Protein AF-A0ABD1W1P3-F1 (afdb_monomer)

Radius of gyration: 26.0 Å; Cα contacts (8 Å, |Δi|>4): 783; chains: 1; bounding box: 84×64×65 Å

Organism: NCBI:txid205694

Secondary structure (DSSP, 8-state):
------GGGSPPPP-SS-EE-----S---TTSPPEEEEE--EE-TT-SS-EEEETTEEEE--TT-SEEEEEEEEEEE-TTSSSEEEEEEEEE---HHHHHHHHHTS--SPP-SEE-HHHHHHHHHHHHHHHSSSS-----SEEEEETTEEEEE-TTS--EEE-TTT--EEEE--TTTT--SPPP--PPP-SSS--EEEE--TT--GGGPEEEE--S-EEEEEEEEEEES-TTSTT-EEEEEEEEESS-SS--GGGGGGHHHHHHHHT---S-S--TTS-TTTTTT--EEEEEEEETTT--EEEEESS-SS-EEEEEE--GGGTTS--SEEEEEEE-HHHHHHHTS--EEEEEEEE------SS-EEEE--TT-TTSPPSEEEE-SSPPPP-S------------

Structure (mmCIF, N/CA/C/O backbone):
data_AF-A0ABD1W1P3-F1
#
_entry.id   AF-A0ABD1W1P3-F1
#
loop_
_atom_site.group_PDB
_atom_site.id
_atom_site.type_symbol
_atom_site.label_atom_id
_atom_site.label_alt_id
_atom_site.label_comp_id
_atom_site.label_asym_id
_atom_site.label_entity_id
_atom_site.label_seq_id
_atom_site.pdbx_PDB_ins_code
_atom_site.Cartn_x
_atom_site.Cartn_y
_atom_site.Cartn_z
_atom_site.occupancy
_atom_site.B_iso_or_equiv
_atom_site.auth_seq_id
_atom_site.auth_comp_id
_atom_site.auth_asym_id
_atom_site.auth_atom_id
_atom_site.pdbx_PDB_model_num
ATOM 1 N N . MET A 1 1 ? 36.448 2.791 -4.973 1.00 36.69 1 MET A N 1
ATOM 2 C CA . MET A 1 1 ? 35.019 3.086 -5.220 1.00 36.69 1 MET A CA 1
ATOM 3 C C . MET A 1 1 ? 34.462 3.771 -3.985 1.00 36.69 1 MET A C 1
ATOM 5 O O . MET A 1 1 ? 34.349 3.133 -2.949 1.00 36.69 1 MET A O 1
ATOM 9 N N . GLY A 1 2 ? 34.253 5.087 -4.052 1.00 29.27 2 GLY A N 1
ATOM 10 C CA . GLY A 1 2 ? 33.806 5.877 -2.904 1.00 29.27 2 GLY A CA 1
ATOM 11 C C . GLY A 1 2 ? 32.352 5.569 -2.555 1.00 29.27 2 GLY A C 1
ATOM 12 O O . GLY A 1 2 ? 31.487 5.646 -3.426 1.00 29.27 2 GLY A O 1
ATOM 13 N N . ARG A 1 3 ? 32.093 5.228 -1.287 1.00 33.56 3 ARG A N 1
ATOM 14 C CA . ARG A 1 3 ? 30.748 5.190 -0.703 1.00 33.56 3 ARG A CA 1
ATOM 15 C C . ARG A 1 3 ? 30.149 6.598 -0.817 1.00 33.56 3 ARG A C 1
ATOM 17 O O . ARG A 1 3 ? 30.457 7.460 0.000 1.00 33.56 3 ARG A O 1
ATOM 24 N N . ARG A 1 4 ? 29.338 6.864 -1.849 1.00 40.19 4 ARG A N 1
ATOM 25 C CA . ARG A 1 4 ? 28.413 8.011 -1.829 1.00 40.19 4 ARG A CA 1
ATOM 26 C C . ARG A 1 4 ? 27.494 7.828 -0.617 1.00 40.19 4 ARG A C 1
ATOM 28 O O . ARG A 1 4 ? 27.105 6.700 -0.332 1.00 40.19 4 ARG A O 1
ATOM 35 N N . ASN A 1 5 ? 27.194 8.912 0.097 1.00 42.66 5 ASN A N 1
ATOM 36 C CA . ASN A 1 5 ? 26.322 8.942 1.275 1.00 42.66 5 ASN A CA 1
ATOM 37 C C . ASN A 1 5 ? 25.000 8.195 1.019 1.00 42.66 5 ASN A C 1
ATOM 39 O O . ASN A 1 5 ? 24.061 8.775 0.485 1.00 42.66 5 ASN A O 1
ATOM 43 N N . MET A 1 6 ? 24.919 6.920 1.418 1.00 49.31 6 MET A N 1
ATOM 44 C CA . MET A 1 6 ? 23.710 6.097 1.271 1.00 49.31 6 MET A CA 1
ATOM 45 C C . MET A 1 6 ? 22.581 6.533 2.219 1.00 49.31 6 MET A C 1
ATOM 47 O O . MET A 1 6 ? 21.459 6.079 2.042 1.00 49.31 6 MET A O 1
ATOM 51 N N . SER A 1 7 ? 22.847 7.438 3.177 1.00 60.66 7 SER A N 1
ATOM 52 C CA . SER A 1 7 ? 21.865 8.059 4.086 1.00 60.66 7 SER A CA 1
ATOM 53 C C . SER A 1 7 ? 20.776 7.060 4.525 1.00 60.66 7 SER A C 1
ATOM 55 O O . SER A 1 7 ? 21.094 5.994 5.037 1.00 60.66 7 SER A O 1
ATOM 57 N N . ASN A 1 8 ? 19.505 7.372 4.283 1.00 58.53 8 ASN A N 1
ATOM 58 C CA . ASN A 1 8 ? 18.351 6.558 4.659 1.00 58.53 8 A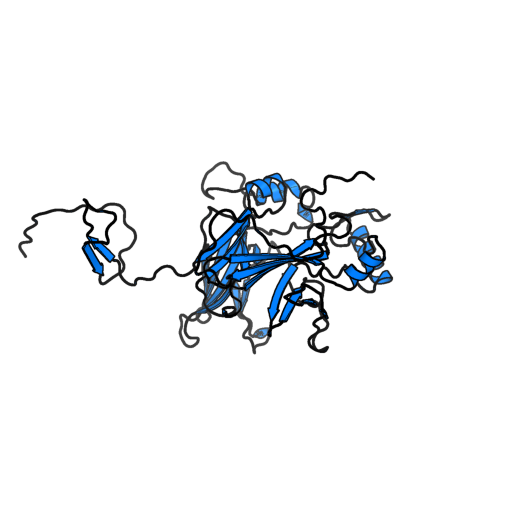SN A CA 1
ATOM 59 C C . ASN A 1 8 ? 18.068 5.339 3.753 1.00 58.53 8 ASN A C 1
ATOM 61 O O . ASN A 1 8 ? 17.051 4.683 3.947 1.00 58.53 8 ASN A O 1
ATOM 65 N N . PHE A 1 9 ? 18.901 5.077 2.744 1.00 62.62 9 PHE A N 1
ATOM 66 C CA . PHE A 1 9 ? 18.822 3.905 1.857 1.00 62.62 9 PHE A CA 1
ATOM 67 C C . PHE A 1 9 ? 19.949 2.900 2.118 1.00 62.62 9 PHE A C 1
ATOM 69 O O . PHE A 1 9 ? 20.123 1.943 1.362 1.00 62.62 9 PHE A O 1
ATOM 76 N N . ALA A 1 10 ? 20.764 3.146 3.147 1.00 66.88 10 ALA A N 1
ATOM 77 C CA . ALA A 1 10 ? 21.727 2.166 3.609 1.00 66.88 10 ALA A CA 1
ATOM 78 C C . ALA A 1 10 ? 20.979 0.935 4.151 1.00 66.88 10 ALA A C 1
ATOM 80 O O . ALA A 1 10 ? 19.959 1.108 4.826 1.00 66.88 10 ALA A O 1
ATOM 81 N N . PRO A 1 11 ? 21.474 -0.283 3.881 1.00 77.25 11 PRO A N 1
ATOM 82 C CA . PRO A 1 11 ? 20.855 -1.484 4.403 1.00 77.25 11 PRO A CA 1
ATOM 83 C C . PRO A 1 11 ? 20.873 -1.499 5.924 1.00 77.25 11 PRO A C 1
ATOM 85 O O . PRO A 1 11 ? 21.835 -1.064 6.564 1.00 77.25 11 PRO A O 1
ATOM 88 N N . VAL A 1 12 ? 19.807 -2.051 6.487 1.00 81.38 12 VAL A N 1
ATOM 89 C CA . VAL A 1 12 ? 19.728 -2.427 7.895 1.00 81.38 12 VAL A CA 1
ATOM 90 C C . VAL A 1 12 ? 20.022 -3.919 8.006 1.00 81.38 12 VAL A C 1
ATOM 92 O O . VAL A 1 12 ? 19.445 -4.729 7.281 1.00 81.38 12 VAL A O 1
ATOM 95 N N . GLU A 1 13 ? 20.917 -4.279 8.922 1.00 85.69 13 GLU A N 1
ATOM 96 C CA . GLU A 1 13 ? 21.264 -5.673 9.203 1.00 85.69 13 GLU A CA 1
ATOM 97 C C . GLU A 1 13 ? 20.172 -6.374 10.030 1.00 85.69 13 GLU A C 1
ATOM 99 O O . GLU A 1 13 ? 19.392 -5.741 10.755 1.00 85.69 13 GLU A O 1
ATOM 104 N N . GLU A 1 14 ? 20.121 -7.703 9.941 1.00 89.31 14 GLU A N 1
ATOM 105 C CA . GLU A 1 14 ? 19.302 -8.512 10.848 1.00 89.31 14 GLU A CA 1
ATOM 106 C C . GLU A 1 14 ? 19.868 -8.423 12.271 1.00 89.31 14 GLU A C 1
ATOM 108 O O . GLU A 1 14 ? 21.071 -8.570 12.482 1.00 89.31 14 GLU A O 1
ATOM 113 N N . ILE A 1 15 ? 18.998 -8.231 13.264 1.00 81.56 15 ILE A N 1
ATOM 114 C CA . ILE A 1 15 ? 19.400 -8.156 14.678 1.00 81.56 15 ILE A CA 1
ATOM 115 C C . ILE A 1 15 ? 19.707 -9.533 15.295 1.00 81.56 15 ILE A C 1
ATOM 117 O O . ILE A 1 15 ? 20.146 -9.617 16.439 1.00 81.56 15 ILE A O 1
ATOM 121 N N . GLY A 1 16 ? 19.493 -10.618 14.542 1.00 85.69 16 GLY A N 1
ATOM 122 C CA . GLY A 1 16 ? 19.728 -11.998 14.969 1.00 85.69 16 GLY A CA 1
ATOM 123 C C . GLY A 1 16 ? 18.613 -12.547 15.861 1.00 85.69 16 GLY A C 1
ATOM 124 O O . GLY A 1 16 ? 17.840 -13.399 15.418 1.00 85.69 16 GLY A O 1
ATOM 125 N N . GLU A 1 17 ? 18.524 -12.056 17.098 1.00 86.00 17 GLU A N 1
ATOM 126 C CA . GLU A 1 17 ? 17.504 -12.444 18.081 1.00 86.00 17 GLU A CA 1
ATOM 127 C C . GLU A 1 17 ? 16.583 -11.273 18.429 1.00 86.00 17 GLU A C 1
ATOM 129 O O . GLU A 1 17 ? 16.980 -10.109 18.390 1.00 86.00 17 GLU A O 1
ATOM 134 N N . ALA A 1 18 ? 15.332 -11.583 18.774 1.00 87.69 18 ALA A N 1
ATOM 135 C CA . ALA A 1 18 ? 14.346 -10.568 19.116 1.00 87.69 18 ALA A CA 1
ATOM 136 C C . ALA A 1 18 ? 14.746 -9.815 20.398 1.00 87.69 18 ALA A C 1
ATOM 138 O O . ALA A 1 18 ? 15.142 -10.420 21.394 1.00 87.69 18 ALA A O 1
ATOM 139 N N . ILE A 1 19 ? 14.613 -8.489 20.382 1.00 87.88 19 ILE A N 1
ATOM 140 C CA . ILE A 1 19 ? 15.079 -7.604 21.454 1.00 87.88 19 ILE A CA 1
ATOM 141 C C . ILE A 1 19 ? 13.886 -7.116 22.271 1.00 87.88 19 ILE A C 1
ATOM 143 O O . ILE A 1 19 ? 12.906 -6.614 21.719 1.00 87.88 19 ILE A O 1
ATOM 147 N N . PHE A 1 20 ? 13.988 -7.207 23.596 1.00 88.06 20 PHE A N 1
ATOM 148 C CA . PHE A 1 20 ? 13.024 -6.596 24.507 1.00 88.06 20 PHE A CA 1
ATOM 149 C C . PHE A 1 20 ? 13.262 -5.082 24.606 1.00 88.06 20 PHE A C 1
ATOM 151 O O . PHE A 1 20 ? 14.366 -4.640 24.932 1.00 88.06 20 PHE A O 1
ATOM 158 N N . LEU A 1 21 ? 12.232 -4.279 24.339 1.00 81.50 21 LEU A N 1
ATOM 159 C CA . LEU A 1 21 ? 12.316 -2.823 24.386 1.00 81.50 21 LEU A CA 1
ATOM 160 C C . LEU A 1 21 ? 11.980 -2.317 25.791 1.00 81.50 21 LEU A C 1
ATOM 162 O O . LEU A 1 21 ? 10.846 -2.415 26.249 1.00 81.50 21 LEU A O 1
ATOM 166 N N . THR A 1 22 ? 12.975 -1.746 26.469 1.00 79.56 22 THR A N 1
ATOM 167 C CA . THR A 1 22 ? 12.823 -1.177 27.820 1.00 79.56 22 THR A CA 1
ATOM 168 C C . THR A 1 22 ? 12.607 0.333 27.820 1.00 79.56 22 THR A C 1
ATOM 170 O O . THR A 1 22 ? 12.041 0.871 28.769 1.00 79.56 22 THR A O 1
ATOM 173 N N . ASN A 1 23 ? 13.056 1.028 26.773 1.00 75.62 23 ASN A N 1
ATOM 174 C CA . ASN A 1 23 ? 13.012 2.483 26.702 1.00 75.62 23 ASN A CA 1
ATOM 175 C C . ASN A 1 23 ? 11.751 2.953 25.964 1.00 75.62 23 ASN A C 1
ATOM 177 O O . ASN A 1 23 ? 11.768 3.147 24.749 1.00 75.62 23 ASN A O 1
ATOM 181 N N . ILE A 1 24 ? 10.650 3.082 26.703 1.00 76.56 24 ILE A N 1
ATOM 182 C CA . ILE A 1 24 ? 9.369 3.583 26.198 1.00 76.56 24 ILE A CA 1
ATOM 183 C C . ILE A 1 24 ? 9.116 4.945 26.840 1.00 76.56 24 ILE A C 1
ATOM 185 O O . ILE A 1 24 ? 8.914 5.043 28.049 1.00 76.56 24 ILE A O 1
ATOM 189 N N . GLU A 1 25 ? 9.115 6.000 26.030 1.00 74.56 25 GLU A N 1
ATOM 190 C CA . GLU A 1 25 ? 8.710 7.331 26.474 1.00 74.56 25 GLU A CA 1
ATOM 191 C C . GLU A 1 25 ? 7.178 7.450 26.436 1.00 74.56 25 GLU A C 1
ATOM 193 O O . GLU A 1 25 ? 6.540 7.195 25.413 1.00 74.56 25 GLU A O 1
ATOM 198 N N . GLY A 1 26 ? 6.571 7.841 27.559 1.00 78.25 26 GLY A N 1
ATOM 199 C CA . GLY A 1 26 ? 5.115 7.915 27.707 1.00 78.25 26 GLY A CA 1
ATOM 200 C C . GLY A 1 26 ? 4.480 6.603 28.183 1.00 78.25 26 GLY A C 1
ATOM 201 O O . GLY A 1 26 ? 5.127 5.773 28.815 1.00 78.25 26 GLY A O 1
ATOM 202 N N . ARG A 1 27 ? 3.174 6.435 27.934 1.00 77.38 27 ARG A N 1
ATOM 203 C CA . ARG A 1 27 ? 2.395 5.267 28.379 1.00 77.38 27 ARG A CA 1
ATOM 204 C C . ARG A 1 27 ? 1.532 4.735 27.239 1.00 77.38 27 ARG A C 1
ATOM 206 O O . ARG A 1 27 ? 0.712 5.472 26.695 1.00 77.38 27 ARG A O 1
ATOM 213 N N . ILE A 1 28 ? 1.688 3.452 26.914 1.00 78.25 28 ILE A N 1
ATOM 214 C CA . ILE A 1 28 ? 0.783 2.746 25.997 1.00 78.25 28 ILE A CA 1
ATOM 215 C C . ILE A 1 28 ? -0.583 2.608 26.699 1.00 78.25 28 ILE A C 1
ATOM 217 O O . ILE A 1 28 ? -0.607 2.149 27.845 1.00 78.25 28 ILE A O 1
ATOM 221 N N . PRO A 1 29 ? -1.703 3.011 26.066 1.00 78.00 29 PRO A N 1
ATOM 222 C CA . PRO A 1 29 ? -3.027 2.941 26.680 1.00 78.00 29 PRO A CA 1
ATOM 223 C C . PRO A 1 29 ? -3.386 1.533 27.167 1.00 78.00 29 PRO A C 1
ATOM 225 O O . PRO A 1 29 ? -3.093 0.544 26.497 1.00 78.00 29 PRO A O 1
ATOM 228 N N . ASP A 1 30 ? -4.055 1.437 28.317 1.00 78.12 30 ASP A N 1
ATOM 229 C CA . ASP A 1 30 ? -4.443 0.144 28.904 1.00 78.12 30 ASP A CA 1
ATOM 230 C C . ASP A 1 30 ? -5.443 -0.622 28.015 1.00 78.12 30 ASP A C 1
ATOM 232 O O . ASP A 1 30 ? -5.515 -1.851 28.073 1.00 78.12 30 ASP A O 1
ATOM 236 N N . ASP A 1 31 ? -6.200 0.096 27.181 1.00 75.75 31 ASP A N 1
ATOM 237 C CA . ASP A 1 31 ? -7.163 -0.431 26.209 1.00 75.75 31 ASP A CA 1
ATOM 238 C C . ASP A 1 31 ? -6.555 -0.696 24.819 1.00 75.75 31 ASP A C 1
ATOM 240 O O . ASP A 1 31 ? -7.271 -1.111 23.905 1.00 75.75 31 ASP A O 1
ATOM 244 N N . PHE A 1 32 ? -5.247 -0.478 24.635 1.00 72.69 32 PHE A N 1
ATOM 245 C CA . PHE A 1 32 ? -4.574 -0.846 23.393 1.00 72.69 32 PHE A CA 1
ATOM 246 C C . PHE A 1 32 ? -4.640 -2.376 23.204 1.00 72.69 32 PHE A C 1
ATOM 248 O O . PHE A 1 32 ? -4.524 -3.115 24.186 1.00 72.69 32 PHE A O 1
ATOM 255 N N . PRO A 1 33 ? -4.877 -2.885 21.981 1.00 71.19 33 PRO A N 1
ATOM 256 C CA . PRO A 1 33 ? -4.952 -4.322 21.745 1.00 71.19 33 PRO A CA 1
ATOM 257 C C . PRO A 1 33 ? -3.566 -4.974 21.796 1.00 71.19 33 PRO A C 1
ATOM 259 O O . PRO A 1 33 ? -2.598 -4.446 21.249 1.00 71.19 33 PRO A O 1
ATOM 262 N N . GLU A 1 34 ? -3.486 -6.152 22.412 1.00 82.38 34 GLU A N 1
ATOM 263 C CA . GLU A 1 34 ? -2.329 -7.038 22.270 1.00 82.38 34 GLU A CA 1
ATOM 264 C C . GLU A 1 34 ? -2.271 -7.584 20.840 1.00 82.38 34 GLU A C 1
ATOM 266 O O . GLU A 1 34 ? -3.302 -7.846 20.215 1.00 82.38 34 GLU A O 1
ATOM 271 N N . GLY A 1 35 ? -1.067 -7.741 20.302 1.00 80.88 35 GLY A N 1
ATOM 272 C CA . GLY A 1 35 ? -0.890 -8.198 18.932 1.00 80.88 35 GLY A CA 1
ATOM 273 C C . GLY A 1 35 ? 0.482 -7.876 18.366 1.00 80.88 35 GLY A C 1
ATOM 274 O O . GLY A 1 35 ? 1.397 -7.465 19.077 1.00 80.88 35 GLY A O 1
ATOM 275 N N . VAL A 1 36 ? 0.618 -8.074 17.058 1.00 79.00 36 VAL A N 1
ATOM 276 C CA . VAL A 1 36 ? 1.865 -7.841 16.329 1.00 79.00 36 VAL A CA 1
ATOM 277 C C . VAL A 1 36 ? 1.633 -6.755 15.294 1.00 79.00 36 VAL A C 1
ATOM 279 O O . VAL A 1 36 ? 0.786 -6.898 14.415 1.00 79.00 36 VAL A O 1
ATOM 282 N N . TYR A 1 37 ? 2.396 -5.671 15.384 1.00 75.25 37 TYR A N 1
ATOM 283 C CA . TYR A 1 37 ? 2.526 -4.719 14.293 1.00 75.25 37 TYR A CA 1
ATOM 284 C C . TYR A 1 37 ? 3.706 -5.142 13.432 1.00 75.25 37 TYR A C 1
ATOM 286 O O . TYR A 1 37 ? 4.846 -5.113 13.889 1.00 75.25 37 TYR A O 1
ATOM 294 N N . ILE A 1 38 ? 3.441 -5.532 12.191 1.00 76.06 38 ILE A N 1
ATOM 295 C CA . ILE A 1 38 ? 4.472 -5.895 11.227 1.00 76.06 38 ILE A CA 1
ATOM 296 C C . ILE A 1 38 ? 4.388 -4.975 10.018 1.00 76.06 38 ILE A C 1
ATOM 298 O O . ILE A 1 38 ? 3.305 -4.687 9.514 1.00 76.06 38 ILE A O 1
ATOM 302 N N . ARG A 1 39 ? 5.545 -4.516 9.549 1.00 79.69 39 ARG A N 1
ATOM 303 C CA . ARG A 1 39 ? 5.676 -3.794 8.285 1.00 79.69 39 ARG A CA 1
ATOM 304 C C . ARG A 1 39 ? 6.721 -4.463 7.414 1.00 79.69 39 ARG A C 1
ATOM 306 O O . ARG A 1 39 ? 7.677 -5.045 7.925 1.00 79.69 39 ARG A O 1
ATOM 313 N N . ASN A 1 40 ? 6.550 -4.308 6.113 1.00 81.06 40 ASN A N 1
ATOM 314 C CA . ASN A 1 40 ? 7.539 -4.666 5.113 1.00 81.06 40 ASN A CA 1
ATOM 315 C C . ASN A 1 40 ? 8.151 -3.392 4.514 1.00 81.06 40 ASN A C 1
ATOM 317 O O . ASN A 1 40 ? 7.591 -2.300 4.653 1.00 81.06 40 ASN A O 1
ATOM 321 N N . GLY A 1 41 ? 9.307 -3.515 3.880 1.00 81.94 41 GLY A N 1
ATOM 322 C CA . GLY A 1 41 ? 9.936 -2.416 3.168 1.00 81.94 41 GLY A CA 1
ATOM 323 C C . GLY A 1 41 ? 11.171 -2.851 2.396 1.00 81.94 41 GLY A C 1
ATOM 324 O O . GLY A 1 41 ? 11.786 -3.869 2.701 1.00 81.94 41 GLY A O 1
ATOM 325 N N . SER A 1 42 ? 11.529 -2.039 1.404 1.00 85.62 42 SER A N 1
ATOM 326 C CA . SER A 1 42 ? 12.752 -2.179 0.610 1.00 85.62 42 SER A CA 1
ATOM 327 C C . SER A 1 42 ? 13.994 -2.010 1.491 1.00 85.62 42 SER A C 1
ATOM 329 O O . SER A 1 42 ? 14.149 -0.988 2.164 1.00 85.62 42 SER A O 1
ATOM 331 N N . ASN A 1 43 ? 14.878 -3.005 1.474 1.00 86.38 43 ASN A N 1
ATOM 332 C CA . ASN A 1 43 ? 16.152 -3.031 2.179 1.00 86.38 43 ASN A CA 1
ATOM 333 C C . ASN A 1 43 ? 17.218 -3.682 1.272 1.00 86.38 43 ASN A C 1
ATOM 335 O O . ASN A 1 43 ? 17.269 -4.903 1.165 1.00 86.38 43 ASN A O 1
ATOM 339 N N . PRO A 1 44 ? 18.038 -2.893 0.563 1.00 86.06 44 PRO A N 1
ATOM 340 C CA . PRO A 1 44 ? 18.942 -3.408 -0.463 1.00 86.06 44 PRO A CA 1
ATOM 341 C C . PRO A 1 44 ? 20.198 -4.056 0.142 1.00 86.06 44 PRO A C 1
ATOM 343 O O . PRO A 1 44 ? 21.083 -3.351 0.631 1.00 86.06 44 PRO A O 1
ATOM 346 N N . LEU A 1 45 ? 20.323 -5.381 0.042 1.00 86.31 45 LEU A N 1
ATOM 347 C CA . LEU A 1 45 ? 21.363 -6.208 0.675 1.00 86.31 45 LEU A CA 1
ATOM 348 C C . LEU A 1 45 ? 22.799 -5.711 0.422 1.00 86.31 45 LEU A C 1
ATOM 350 O O . LEU A 1 45 ? 23.657 -5.800 1.299 1.00 86.31 45 LEU A O 1
ATOM 354 N N . PHE A 1 46 ? 23.076 -5.169 -0.767 1.00 85.19 46 PHE A N 1
ATOM 355 C CA . PHE A 1 46 ? 24.407 -4.686 -1.162 1.00 85.19 46 PHE A CA 1
ATOM 356 C C . PHE A 1 46 ? 24.511 -3.161 -1.288 1.00 85.19 46 PHE A C 1
ATOM 358 O O . PHE A 1 46 ? 25.432 -2.652 -1.933 1.00 85.19 46 PHE A O 1
ATOM 365 N N . GLY A 1 47 ? 23.606 -2.431 -0.635 1.00 73.56 47 GLY A N 1
ATOM 366 C CA . GLY A 1 47 ? 23.483 -0.983 -0.774 1.00 73.56 47 GLY A CA 1
ATOM 367 C C . GLY A 1 47 ? 22.509 -0.607 -1.884 1.00 73.56 47 GLY A C 1
ATOM 368 O O . GLY A 1 47 ? 22.454 -1.266 -2.915 1.00 73.56 47 GLY A O 1
ATOM 369 N N . GLY A 1 48 ? 21.718 0.441 -1.654 1.00 68.19 48 GLY A N 1
ATOM 370 C CA . GLY A 1 48 ? 20.723 0.901 -2.620 1.00 68.19 48 GLY A CA 1
ATOM 371 C C . GLY A 1 48 ? 21.302 1.777 -3.725 1.00 68.19 48 GLY A C 1
ATOM 372 O O . GLY A 1 48 ? 22.407 2.314 -3.606 1.00 68.19 48 GLY A O 1
ATOM 373 N N . LEU A 1 49 ? 20.487 1.993 -4.762 1.00 63.84 49 LEU A N 1
ATOM 374 C CA . LEU A 1 49 ? 20.775 2.901 -5.880 1.00 63.84 49 LEU A CA 1
ATOM 375 C C . LEU A 1 49 ? 22.028 2.485 -6.668 1.00 63.84 49 LEU A C 1
ATOM 377 O O . LEU A 1 49 ? 22.795 3.335 -7.143 1.00 63.84 49 LEU A O 1
ATOM 381 N N . LEU A 1 50 ? 22.262 1.173 -6.794 1.00 80.50 50 LEU A N 1
ATOM 382 C CA . LEU A 1 50 ? 23.352 0.655 -7.612 1.00 80.50 50 LEU A CA 1
ATOM 383 C C . LEU A 1 50 ? 23.145 1.047 -9.072 1.00 80.50 50 LEU A C 1
ATOM 385 O O . LEU A 1 50 ? 22.029 1.222 -9.543 1.00 80.50 50 LEU A O 1
ATOM 389 N N . SER A 1 51 ? 24.238 1.182 -9.816 1.00 86.62 51 SER A N 1
ATOM 390 C CA . SER A 1 51 ? 24.167 1.500 -11.239 1.00 86.62 51 SER A CA 1
ATOM 391 C C . SER A 1 51 ? 25.102 0.630 -12.044 1.00 86.62 51 SER A C 1
ATOM 393 O O . SER A 1 51 ? 26.260 0.463 -11.657 1.00 86.62 51 SER A O 1
ATOM 395 N N . ALA A 1 52 ? 24.627 0.160 -13.190 1.00 88.75 52 ALA A N 1
ATOM 396 C CA . ALA A 1 52 ? 25.436 -0.544 -14.167 1.00 88.75 52 ALA A CA 1
ATOM 397 C C . ALA A 1 52 ? 25.697 0.363 -15.372 1.00 88.75 52 ALA A C 1
ATOM 399 O O . ALA A 1 52 ? 24.823 1.106 -15.811 1.00 88.75 52 ALA A O 1
ATOM 400 N N . VAL A 1 53 ? 26.915 0.310 -15.905 1.00 91.00 53 VAL A N 1
ATOM 401 C CA . VAL A 1 53 ? 27.286 0.998 -17.147 1.00 91.00 53 VAL A CA 1
ATOM 402 C C . VAL A 1 53 ? 27.616 -0.061 -18.186 1.00 91.00 53 VAL A C 1
ATOM 404 O O . VAL A 1 53 ? 28.331 -1.020 -17.900 1.00 91.00 53 VAL A O 1
ATOM 407 N N . SER A 1 54 ? 27.081 0.117 -19.386 1.00 90.88 54 SER A N 1
ATOM 408 C CA . SER A 1 54 ? 27.270 -0.757 -20.537 1.00 90.88 54 SER A CA 1
ATOM 409 C C . SER A 1 54 ? 27.604 0.068 -21.783 1.00 90.88 54 SER A C 1
ATOM 411 O O . SER A 1 54 ? 27.566 1.298 -21.755 1.00 90.88 54 SER A O 1
ATOM 413 N N . LEU A 1 55 ? 27.874 -0.611 -22.901 1.00 90.19 55 LEU A N 1
ATOM 414 C CA . LEU A 1 55 ? 28.018 0.029 -24.215 1.00 90.19 55 LEU A CA 1
ATOM 415 C C . LEU A 1 55 ? 26.746 0.770 -24.664 1.00 90.19 55 LEU A C 1
ATOM 417 O O . LEU A 1 55 ? 26.825 1.660 -25.503 1.00 90.19 55 LEU A O 1
ATOM 421 N N . PHE A 1 56 ? 25.587 0.410 -24.107 1.00 90.75 56 PHE A N 1
ATOM 422 C CA . PHE A 1 56 ? 24.280 0.959 -24.465 1.00 90.75 56 PHE A CA 1
ATOM 423 C C . PHE A 1 56 ? 23.810 2.080 -23.530 1.00 90.75 56 PHE A C 1
ATOM 425 O O . PHE A 1 56 ? 22.668 2.523 -23.638 1.00 90.75 56 PHE A O 1
ATOM 432 N N . GLY A 1 57 ? 24.671 2.513 -22.604 1.00 92.00 57 GLY A N 1
ATOM 433 C CA . GLY A 1 57 ? 24.362 3.527 -21.601 1.00 92.00 57 GLY A CA 1
ATOM 434 C C . GLY A 1 57 ? 24.361 2.978 -20.175 1.00 92.00 57 GLY A C 1
ATOM 435 O O . GLY A 1 57 ? 24.968 1.941 -19.878 1.00 92.00 57 GLY A O 1
ATOM 436 N N . ARG A 1 58 ? 23.691 3.697 -19.277 1.00 89.94 58 ARG A N 1
ATOM 437 C CA . ARG A 1 58 ? 23.660 3.460 -17.833 1.00 89.94 58 ARG A CA 1
ATOM 438 C C . ARG A 1 58 ? 22.269 3.029 -17.377 1.00 89.94 58 ARG A C 1
ATOM 440 O O . ARG A 1 58 ? 21.277 3.647 -17.744 1.00 89.94 58 ARG A O 1
ATOM 447 N N . THR A 1 59 ? 22.212 2.041 -16.491 1.00 90.19 59 THR A N 1
ATOM 448 C CA . THR A 1 59 ? 21.025 1.739 -15.681 1.00 90.19 59 THR A CA 1
ATOM 449 C C . THR A 1 59 ? 21.290 2.013 -14.210 1.00 90.19 59 THR A C 1
ATOM 451 O O . THR A 1 59 ? 22.443 2.026 -13.772 1.00 90.19 59 THR A O 1
ATOM 454 N N . SER A 1 60 ? 20.239 2.301 -13.449 1.00 86.56 60 SER A N 1
ATOM 455 C CA . SER A 1 60 ? 20.300 2.524 -12.003 1.00 86.56 60 SER A CA 1
ATOM 456 C C . SER A 1 60 ? 19.117 1.851 -11.310 1.00 86.56 60 SER A C 1
ATOM 458 O O . SER A 1 60 ? 18.040 1.753 -11.891 1.00 86.56 60 SER A O 1
ATOM 460 N N . GLU A 1 61 ? 19.329 1.379 -10.086 1.00 81.56 61 GLU A N 1
ATOM 461 C CA . GLU A 1 61 ? 18.251 0.928 -9.213 1.00 81.56 61 GLU A CA 1
ATOM 462 C C . GLU A 1 61 ? 17.474 2.131 -8.689 1.00 81.56 61 GLU A C 1
ATOM 464 O O . GLU A 1 61 ? 18.055 3.170 -8.350 1.00 81.56 61 GLU A O 1
ATOM 469 N N . ILE A 1 62 ? 16.168 1.957 -8.545 1.00 76.19 62 ILE A N 1
ATOM 470 C CA . ILE A 1 62 ? 15.318 2.875 -7.796 1.00 76.19 62 ILE A CA 1
ATOM 471 C C . ILE A 1 62 ? 15.131 2.403 -6.357 1.00 76.19 62 ILE A C 1
ATOM 473 O O . ILE A 1 62 ? 15.370 1.255 -5.993 1.00 76.19 62 ILE A O 1
ATOM 477 N N . TRP A 1 63 ? 14.665 3.315 -5.508 1.00 69.94 63 TRP A N 1
ATOM 478 C CA . TRP A 1 63 ? 14.515 3.096 -4.069 1.00 69.94 63 TRP A CA 1
ATOM 479 C C . TRP A 1 63 ? 13.576 1.936 -3.679 1.00 69.94 63 TRP A C 1
ATOM 481 O O . TRP A 1 63 ? 13.637 1.458 -2.544 1.00 69.94 63 TRP A O 1
ATOM 491 N N . VAL A 1 64 ? 12.735 1.460 -4.602 1.00 75.44 64 VAL A N 1
ATOM 492 C CA . VAL A 1 64 ? 11.821 0.325 -4.392 1.00 75.44 64 VAL A CA 1
ATOM 493 C C . VAL A 1 64 ? 12.406 -1.034 -4.792 1.00 75.44 64 VAL A C 1
ATOM 495 O O . VAL A 1 64 ? 11.734 -2.033 -4.588 1.00 75.44 64 VAL A O 1
ATOM 498 N N . GLU A 1 65 ? 13.626 -1.112 -5.336 1.00 79.19 65 GLU A N 1
ATOM 499 C CA . GLU A 1 65 ? 14.217 -2.369 -5.853 1.00 79.19 65 GLU A CA 1
ATOM 500 C C . GLU A 1 65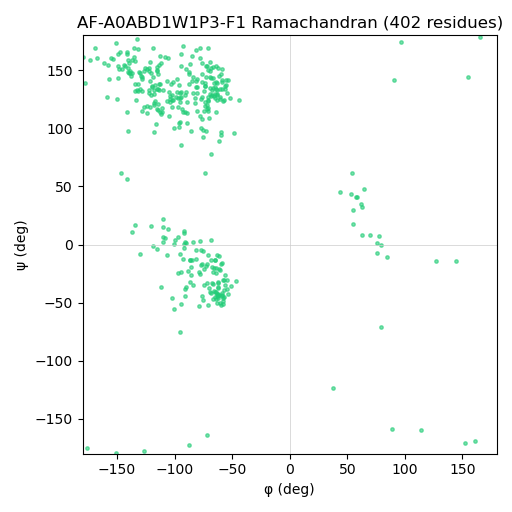 ? 15.065 -3.160 -4.833 1.00 79.19 65 GLU A C 1
ATOM 502 O O . GLU A 1 65 ? 15.779 -4.102 -5.196 1.00 79.19 65 GLU A O 1
ATOM 507 N N . GLY A 1 66 ? 15.008 -2.791 -3.552 1.00 84.06 66 GLY A N 1
ATOM 508 C CA . GLY A 1 66 ? 15.662 -3.534 -2.474 1.00 84.06 66 GLY A CA 1
ATOM 509 C C . GLY A 1 66 ? 14.884 -4.787 -2.074 1.00 84.06 66 GLY A C 1
ATOM 510 O O . GLY A 1 66 ? 13.688 -4.912 -2.331 1.00 84.06 66 GLY A O 1
ATOM 511 N N . GLU A 1 67 ? 15.551 -5.721 -1.411 1.00 90.25 67 GLU A N 1
ATOM 512 C CA . GLU A 1 67 ? 14.923 -6.934 -0.893 1.00 90.25 67 GLU A CA 1
ATOM 513 C C . GLU A 1 67 ? 13.959 -6.607 0.255 1.00 90.25 67 GLU A C 1
ATOM 515 O O . GLU A 1 67 ? 14.105 -5.602 0.950 1.00 90.25 67 GLU A O 1
ATOM 520 N N . GLY A 1 68 ? 12.934 -7.432 0.452 1.00 89.31 68 GLY A N 1
ATOM 521 C CA . GLY A 1 68 ? 11.969 -7.235 1.527 1.00 89.31 68 GLY A CA 1
ATOM 522 C C . GLY A 1 68 ? 12.594 -7.449 2.894 1.00 89.31 68 GLY A C 1
ATOM 523 O O . GLY A 1 68 ? 13.197 -8.492 3.145 1.00 89.31 68 GLY A O 1
ATOM 524 N N . MET A 1 69 ? 12.409 -6.486 3.793 1.00 89.75 69 MET A N 1
ATOM 525 C CA . MET A 1 69 ? 12.760 -6.600 5.204 1.00 89.75 69 MET A CA 1
ATOM 526 C C . MET A 1 69 ? 11.520 -6.393 6.057 1.00 89.75 69 MET A C 1
ATOM 528 O O . MET A 1 69 ? 10.908 -5.322 6.082 1.00 89.75 69 MET A O 1
ATOM 532 N N . LEU A 1 70 ? 11.185 -7.428 6.813 1.00 84.94 70 LEU A N 1
ATOM 533 C CA . LEU A 1 70 ? 10.133 -7.376 7.802 1.00 84.94 70 LEU A CA 1
ATOM 534 C C . LEU A 1 70 ? 10.661 -6.733 9.077 1.00 84.94 70 LEU A C 1
ATOM 536 O O . LEU A 1 70 ? 11.740 -7.072 9.558 1.00 84.94 70 LEU A O 1
ATOM 540 N N . HIS A 1 71 ? 9.862 -5.840 9.644 1.00 83.06 71 HIS A N 1
ATOM 541 C CA . HIS A 1 71 ? 10.059 -5.274 10.970 1.00 83.06 71 HIS A CA 1
ATOM 542 C C . HIS A 1 71 ? 8.796 -5.536 11.783 1.00 83.06 71 HIS A C 1
ATOM 544 O O . HIS A 1 71 ? 7.726 -5.058 11.404 1.00 83.06 71 HIS A O 1
ATOM 550 N N . ALA A 1 72 ? 8.918 -6.277 12.883 1.00 78.88 72 ALA A N 1
ATOM 551 C CA . ALA A 1 72 ? 7.799 -6.645 13.739 1.00 78.88 72 ALA A CA 1
ATOM 552 C C . ALA A 1 72 ? 7.981 -6.113 15.163 1.00 78.88 72 ALA A C 1
ATOM 554 O O . ALA A 1 72 ? 9.055 -6.231 15.751 1.00 78.88 72 ALA A O 1
ATOM 555 N N . LEU A 1 73 ? 6.904 -5.554 15.707 1.00 80.50 73 LEU A N 1
ATOM 556 C CA . LEU A 1 73 ? 6.733 -5.161 17.098 1.00 80.50 73 LEU A CA 1
ATOM 557 C C . LEU A 1 73 ? 5.639 -6.036 17.709 1.00 80.50 73 LEU A C 1
ATOM 559 O O . LEU A 1 73 ? 4.484 -5.961 17.294 1.00 80.50 73 LEU A O 1
ATOM 563 N N . TYR A 1 74 ? 6.000 -6.853 18.690 1.00 84.12 74 TYR A N 1
ATOM 564 C CA . TYR A 1 74 ? 5.082 -7.700 19.444 1.00 84.12 74 TYR A CA 1
ATOM 565 C C . TYR A 1 74 ? 4.701 -6.965 20.722 1.00 84.12 74 TYR A C 1
ATOM 567 O O . TYR A 1 74 ? 5.582 -6.599 21.498 1.00 84.12 74 TYR A O 1
ATOM 575 N N . LEU A 1 75 ? 3.406 -6.743 20.928 1.00 84.56 75 LEU A N 1
ATOM 576 C CA . LEU A 1 75 ? 2.858 -6.075 22.099 1.00 84.56 75 LEU A CA 1
ATOM 577 C C . LEU A 1 75 ? 2.003 -7.066 22.880 1.00 84.56 75 LEU A C 1
ATOM 579 O O . LEU A 1 75 ? 0.975 -7.528 22.384 1.00 84.56 75 LEU A O 1
ATOM 583 N N . SER A 1 76 ? 2.408 -7.363 24.109 1.00 87.94 76 SER A N 1
ATOM 584 C CA . SER A 1 76 ? 1.622 -8.174 25.038 1.00 87.94 76 SER A CA 1
ATOM 585 C C . SER A 1 76 ? 1.620 -7.547 26.425 1.00 87.94 76 SER A C 1
ATOM 587 O O . SER A 1 76 ? 2.479 -6.730 26.752 1.00 87.94 76 SER A O 1
ATOM 589 N N . LYS A 1 77 ? 0.676 -7.926 27.278 1.00 86.00 77 LYS A N 1
ATOM 590 C CA . LYS A 1 77 ? 0.651 -7.495 28.676 1.00 86.00 77 LYS A CA 1
ATOM 591 C C . LYS A 1 77 ? 1.481 -8.441 29.538 1.00 86.00 77 LYS A C 1
ATOM 593 O O . LYS A 1 77 ? 1.574 -9.639 29.270 1.00 86.00 77 LYS A O 1
ATOM 598 N N . SER A 1 78 ? 2.112 -7.903 30.576 1.00 81.75 78 SER A N 1
ATOM 599 C CA . SER A 1 78 ? 2.784 -8.711 31.590 1.00 81.75 78 SER A CA 1
ATOM 600 C C . SER A 1 78 ? 1.761 -9.482 32.431 1.00 81.75 78 SER A C 1
ATOM 602 O O . SER A 1 78 ? 0.597 -9.086 32.541 1.00 81.75 78 SER A O 1
ATOM 604 N N . SER A 1 79 ? 2.198 -10.581 33.051 1.00 68.56 79 SER A N 1
ATOM 605 C CA . SER A 1 79 ? 1.400 -11.372 33.995 1.00 68.56 79 SER A CA 1
ATOM 606 C C . SER A 1 79 ? 1.005 -10.507 35.203 1.00 68.56 79 SER A C 1
ATOM 608 O O . SER A 1 79 ? 1.751 -10.399 36.170 1.00 68.56 79 SER A O 1
ATOM 610 N N . GLY A 1 80 ? -0.134 -9.816 35.103 1.00 64.25 80 GLY A N 1
ATOM 611 C CA . GLY A 1 80 ? -0.564 -8.762 36.033 1.00 64.25 80 GLY A CA 1
ATOM 612 C C . GLY A 1 80 ? -1.330 -7.606 35.371 1.00 64.25 80 GLY A C 1
ATOM 613 O O . GLY A 1 80 ? -1.977 -6.832 36.068 1.00 64.25 80 GLY A O 1
ATOM 614 N N . GLY A 1 81 ? -1.299 -7.498 34.037 1.00 65.12 81 GLY A N 1
ATOM 615 C CA . GLY A 1 81 ? -2.177 -6.633 33.236 1.00 65.12 81 GLY A CA 1
ATOM 616 C C . GLY A 1 81 ? -1.853 -5.134 33.240 1.00 65.12 81 GLY A C 1
ATOM 617 O O . GLY A 1 81 ? -2.471 -4.395 32.476 1.00 65.12 81 GLY A O 1
ATOM 618 N N . SER A 1 82 ? -0.905 -4.683 34.065 1.00 68.56 82 SER A N 1
ATOM 619 C CA . SER A 1 82 ? -0.582 -3.262 34.250 1.00 68.56 82 SER A CA 1
ATOM 620 C C . SER A 1 82 ? 0.565 -2.745 33.377 1.00 68.56 82 SER A C 1
ATOM 622 O O . SER A 1 82 ? 0.612 -1.546 33.114 1.00 68.56 82 SER A O 1
ATOM 624 N N . ASN A 1 83 ? 1.468 -3.617 32.908 1.00 80.31 83 ASN A N 1
ATOM 625 C CA . ASN A 1 83 ? 2.641 -3.226 32.119 1.00 80.31 83 ASN A CA 1
ATOM 626 C C . ASN A 1 83 ? 2.663 -3.918 30.752 1.00 80.31 83 ASN A C 1
ATOM 628 O O . ASN A 1 83 ? 2.215 -5.055 30.605 1.00 80.31 83 ASN A O 1
ATOM 632 N N . TRP A 1 84 ? 3.232 -3.231 29.763 1.00 83.56 84 TRP A N 1
ATOM 633 C CA . TRP A 1 84 ? 3.402 -3.728 28.401 1.00 83.56 84 TRP A CA 1
ATOM 634 C C . TRP A 1 84 ? 4.780 -4.367 28.210 1.00 83.56 84 TRP A C 1
ATOM 636 O O . TRP A 1 84 ? 5.803 -3.768 28.532 1.00 83.56 84 TRP A O 1
ATOM 646 N N . ASN A 1 85 ? 4.792 -5.565 27.637 1.00 88.38 85 ASN A N 1
ATOM 647 C CA . ASN A 1 85 ? 5.958 -6.223 27.073 1.00 88.38 85 ASN A CA 1
ATOM 648 C C . ASN A 1 85 ? 6.001 -5.891 25.580 1.00 88.38 85 ASN A C 1
ATOM 650 O O . ASN A 1 85 ? 5.087 -6.257 24.837 1.00 88.38 85 ASN A O 1
ATOM 654 N N . VAL A 1 86 ? 7.053 -5.195 25.148 1.00 85.31 86 VAL A N 1
ATOM 655 C CA . VAL A 1 86 ? 7.250 -4.833 23.742 1.00 85.31 86 VAL A CA 1
ATOM 656 C C . VAL A 1 86 ? 8.530 -5.486 23.241 1.00 85.31 86 VAL A C 1
ATOM 658 O O . VAL A 1 86 ? 9.610 -5.238 23.774 1.00 85.31 86 VAL A O 1
ATOM 661 N N . ILE A 1 87 ? 8.416 -6.330 22.221 1.00 87.62 87 ILE A N 1
ATOM 662 C CA . ILE A 1 87 ? 9.550 -7.033 21.610 1.00 87.62 87 ILE A CA 1
ATOM 663 C C . ILE A 1 87 ? 9.678 -6.577 20.161 1.00 87.62 87 ILE A C 1
ATOM 665 O O . ILE A 1 87 ? 8.678 -6.462 19.459 1.00 87.62 87 ILE A O 1
ATOM 669 N N . TYR A 1 88 ? 10.901 -6.336 19.702 1.00 86.25 88 TYR A N 1
ATOM 670 C CA . TYR A 1 88 ? 11.201 -5.985 18.319 1.00 86.25 88 TYR A CA 1
ATOM 671 C C . TYR A 1 88 ? 12.014 -7.085 17.635 1.00 86.25 88 TYR A C 1
ATOM 673 O O . TYR A 1 88 ? 12.955 -7.621 18.218 1.00 86.25 88 TYR A O 1
ATOM 681 N N . ASN A 1 89 ? 11.672 -7.399 16.386 1.00 87.19 89 ASN A N 1
ATOM 682 C CA . ASN A 1 89 ? 12.454 -8.284 15.529 1.00 87.19 89 ASN A CA 1
ATOM 683 C C . ASN A 1 89 ? 12.489 -7.762 14.087 1.00 87.19 89 ASN A C 1
ATOM 685 O O . ASN A 1 89 ? 11.546 -7.104 13.640 1.00 87.19 89 ASN A O 1
ATOM 689 N N . ASN A 1 90 ? 13.555 -8.067 13.347 1.00 88.38 90 ASN A N 1
ATOM 690 C CA . ASN A 1 90 ? 13.632 -7.802 11.916 1.00 88.38 90 ASN A CA 1
ATOM 691 C C . ASN A 1 90 ? 14.252 -8.975 11.148 1.00 88.38 90 ASN A C 1
ATOM 693 O O . ASN A 1 90 ? 15.094 -9.707 11.667 1.00 88.38 90 ASN A O 1
ATOM 697 N N . LYS A 1 91 ? 13.805 -9.177 9.907 1.00 92.56 91 LYS A N 1
ATOM 698 C CA . LYS A 1 91 ? 14.284 -10.283 9.074 1.00 92.56 91 LYS A CA 1
ATOM 699 C C . LYS A 1 91 ? 14.098 -10.015 7.593 1.00 92.56 91 LYS A C 1
ATOM 701 O O . LYS A 1 91 ? 13.062 -9.476 7.205 1.00 92.56 91 LYS A O 1
ATOM 706 N N . TYR A 1 92 ? 15.056 -10.437 6.773 1.00 94.31 92 TYR A N 1
ATOM 707 C CA . TYR A 1 92 ? 14.855 -10.446 5.329 1.00 94.31 92 TYR A CA 1
ATOM 708 C C . TYR A 1 92 ? 13.830 -11.505 4.930 1.00 94.31 92 TYR A C 1
ATOM 710 O O . TYR A 1 92 ? 13.791 -12.609 5.479 1.00 94.31 92 TYR A O 1
ATOM 718 N N . VAL A 1 93 ? 13.035 -11.186 3.916 1.00 93.56 93 VAL A N 1
ATOM 719 C CA . VAL A 1 93 ? 12.176 -12.156 3.251 1.00 93.56 93 VAL A CA 1
ATOM 720 C C . VAL A 1 93 ? 13.061 -13.054 2.391 1.00 93.56 93 VAL A C 1
ATOM 722 O O . VAL A 1 93 ? 13.752 -12.597 1.484 1.00 93.56 93 VAL A O 1
ATOM 725 N N . GLY A 1 94 ? 13.046 -14.350 2.690 1.00 94.81 94 GLY A N 1
ATOM 726 C CA . GLY A 1 94 ? 13.847 -15.381 2.041 1.00 94.81 94 GLY A CA 1
ATOM 727 C C . GLY A 1 94 ? 13.358 -15.727 0.638 1.00 94.81 94 GLY A C 1
ATOM 728 O O . GLY A 1 94 ? 12.956 -16.862 0.408 1.00 94.81 94 GLY A O 1
ATOM 729 N N . THR A 1 95 ? 13.360 -14.765 -0.287 1.00 93.50 95 THR A N 1
ATOM 730 C CA . THR A 1 95 ? 13.076 -15.031 -1.703 1.00 93.50 95 THR A CA 1
ATOM 731 C C . THR A 1 95 ? 14.245 -15.759 -2.364 1.00 93.50 95 THR A C 1
ATOM 733 O O . THR A 1 95 ? 15.399 -15.609 -1.956 1.00 93.50 95 THR A O 1
ATOM 736 N N . ASP A 1 96 ? 13.971 -16.523 -3.423 1.00 92.81 96 ASP A N 1
ATOM 737 C CA . ASP A 1 96 ? 15.001 -17.302 -4.129 1.00 92.81 96 ASP A CA 1
ATOM 738 C C . ASP A 1 96 ? 16.154 -16.415 -4.632 1.00 92.81 96 ASP A C 1
ATOM 740 O O . ASP A 1 96 ? 17.328 -16.773 -4.528 1.00 92.81 96 ASP A O 1
ATOM 744 N N . THR A 1 97 ? 15.832 -15.212 -5.122 1.00 93.12 97 THR A N 1
ATOM 745 C CA . THR A 1 97 ? 16.833 -14.249 -5.600 1.00 93.12 97 THR A CA 1
ATOM 746 C C . THR A 1 97 ? 17.656 -13.653 -4.462 1.00 93.12 97 THR A C 1
ATOM 748 O O . THR A 1 97 ? 18.862 -13.487 -4.631 1.00 93.12 97 THR A O 1
ATOM 751 N N . PHE A 1 98 ? 17.045 -13.385 -3.300 1.00 94.31 98 PHE A N 1
ATOM 752 C CA . PHE A 1 98 ? 17.770 -12.932 -2.110 1.00 94.31 98 PHE A CA 1
ATOM 753 C C . PHE A 1 98 ? 18.739 -14.007 -1.607 1.00 94.31 98 PHE A C 1
ATOM 755 O O . PHE A 1 98 ? 19.905 -13.712 -1.351 1.00 94.31 98 PHE A O 1
ATOM 762 N N . LEU A 1 99 ? 18.285 -15.260 -1.497 1.00 94.31 99 LEU A N 1
ATOM 763 C CA . LEU A 1 99 ? 19.122 -16.369 -1.032 1.00 94.31 99 LEU A CA 1
ATOM 764 C C . LEU A 1 99 ? 20.322 -16.594 -1.963 1.00 94.31 99 LEU A C 1
ATOM 766 O O . LEU A 1 99 ? 21.450 -16.722 -1.483 1.00 94.31 99 LEU A O 1
ATOM 770 N N . LEU A 1 100 ? 20.096 -16.547 -3.280 1.00 94.19 100 LEU A N 1
ATOM 771 C CA . LEU A 1 100 ? 21.144 -16.631 -4.301 1.00 94.19 100 LEU A CA 1
ATOM 772 C C . LEU A 1 100 ? 22.202 -15.530 -4.139 1.00 94.19 100 LEU A C 1
ATOM 774 O O . LEU A 1 100 ? 23.407 -15.783 -4.195 1.00 94.19 100 LEU A O 1
ATOM 778 N N . GLU A 1 101 ? 21.759 -14.287 -3.985 1.00 93.25 101 GLU A N 1
ATOM 779 C CA . GLU A 1 101 ? 22.636 -13.128 -3.862 1.00 93.25 101 GLU A CA 1
ATOM 780 C C . GLU A 1 101 ? 23.404 -13.131 -2.533 1.00 93.25 101 GLU A C 1
ATOM 782 O O . GLU A 1 101 ? 24.621 -12.909 -2.525 1.00 93.25 101 GLU A O 1
ATOM 787 N N . LYS A 1 102 ? 22.740 -13.505 -1.432 1.00 92.56 102 LYS A N 1
ATOM 788 C CA . LYS A 1 102 ? 23.348 -13.700 -0.108 1.00 92.56 102 LYS A CA 1
ATOM 789 C C . LYS A 1 102 ? 24.444 -14.765 -0.13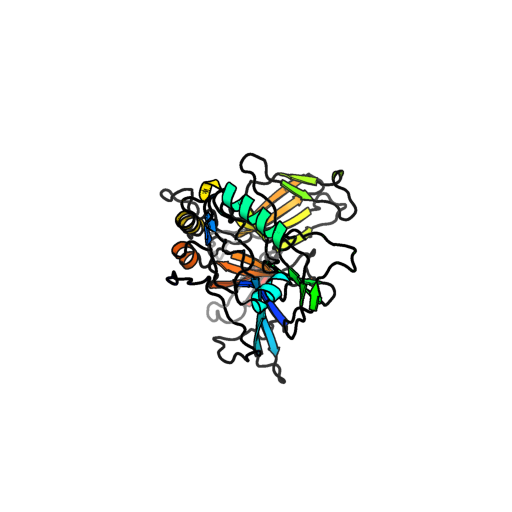3 1.00 92.56 102 LYS A C 1
ATOM 791 O O . LYS A 1 102 ? 25.526 -14.530 0.405 1.00 92.56 102 LYS A O 1
ATOM 796 N N . GLU A 1 103 ? 24.207 -15.899 -0.792 1.00 94.88 103 GLU A N 1
ATOM 797 C CA . GLU A 1 103 ? 25.207 -16.962 -0.963 1.00 94.88 103 GLU A CA 1
ATOM 798 C C . GLU A 1 103 ? 26.421 -16.472 -1.768 1.00 94.88 103 GLU A C 1
ATOM 800 O O . GLU A 1 103 ? 27.572 -16.688 -1.381 1.00 94.88 103 GLU A O 1
ATOM 805 N N . ARG A 1 104 ? 26.173 -15.751 -2.867 1.00 92.25 104 ARG A N 1
ATOM 806 C CA . ARG A 1 104 ? 27.223 -15.230 -3.756 1.00 92.25 104 ARG A CA 1
ATOM 807 C C . ARG A 1 104 ? 28.016 -14.069 -3.163 1.00 92.25 104 ARG A C 1
ATOM 809 O O . ARG A 1 104 ? 29.098 -13.773 -3.675 1.00 92.25 104 ARG A O 1
ATOM 816 N N . LYS A 1 105 ? 27.488 -13.405 -2.129 1.00 92.88 105 LYS A N 1
ATOM 817 C CA . LYS A 1 105 ? 28.074 -12.215 -1.484 1.00 92.88 105 LYS A CA 1
ATOM 818 C C . LYS A 1 105 ? 28.354 -11.071 -2.469 1.00 92.88 105 LYS A C 1
ATOM 820 O O . LYS A 1 105 ? 29.306 -10.311 -2.290 1.00 92.88 105 LYS A O 1
ATOM 825 N N . LYS A 1 106 ? 27.558 -10.976 -3.539 1.00 90.00 106 LYS A N 1
ATOM 826 C CA . LYS A 1 106 ? 27.618 -9.900 -4.536 1.00 90.00 106 LYS A CA 1
ATOM 827 C C . LYS A 1 106 ? 26.286 -9.766 -5.285 1.00 90.00 106 LYS A C 1
ATOM 829 O O . LYS A 1 106 ? 25.609 -10.785 -5.448 1.00 90.00 106 LYS A O 1
ATOM 834 N N . PRO A 1 107 ? 25.970 -8.573 -5.827 1.00 88.88 107 PRO A N 1
ATOM 835 C CA . PRO A 1 107 ? 24.839 -8.401 -6.734 1.00 88.88 107 PRO A CA 1
ATOM 836 C C . PRO A 1 107 ? 24.946 -9.341 -7.940 1.00 88.88 107 PRO A C 1
ATOM 838 O O . PRO A 1 107 ? 26.024 -9.509 -8.525 1.00 88.88 107 PRO A O 1
ATOM 841 N N . ALA A 1 108 ? 23.831 -9.958 -8.309 1.00 90.69 108 ALA A N 1
ATOM 842 C CA . ALA A 1 108 ? 23.708 -10.872 -9.436 1.00 90.69 108 ALA A CA 1
ATOM 843 C C . ALA A 1 108 ? 22.838 -10.280 -10.553 1.00 90.69 108 ALA A C 1
ATOM 845 O O . ALA A 1 108 ? 23.156 -10.479 -11.732 1.00 90.69 108 ALA A O 1
ATOM 846 N N . PHE A 1 109 ? 21.788 -9.540 -10.191 1.00 92.12 109 PHE A N 1
ATOM 847 C CA . PHE A 1 109 ? 20.870 -8.901 -11.132 1.00 92.12 109 PHE A CA 1
ATOM 848 C C . PHE A 1 109 ? 21.353 -7.511 -11.552 1.00 92.12 109 PHE A C 1
ATOM 850 O O . PHE A 1 109 ? 21.837 -6.725 -10.740 1.00 92.12 109 PHE A O 1
ATOM 857 N N . LEU A 1 110 ? 21.226 -7.205 -12.845 1.00 92.00 110 LEU A N 1
ATOM 858 C CA . LEU A 1 110 ? 21.448 -5.855 -13.360 1.00 92.00 110 LEU A CA 1
ATOM 859 C C . LEU A 1 110 ? 20.199 -4.992 -13.128 1.00 92.00 110 LEU A C 1
ATOM 861 O O . LEU A 1 110 ? 19.097 -5.503 -13.341 1.00 92.00 110 LEU A O 1
ATOM 865 N N . PRO A 1 111 ? 20.338 -3.696 -12.791 1.00 89.69 111 PRO A N 1
ATOM 866 C CA . PRO A 1 111 ? 19.190 -2.801 -12.694 1.00 89.69 111 PRO A CA 1
ATOM 867 C C . PRO A 1 111 ? 18.517 -2.671 -14.061 1.00 89.69 111 PRO A C 1
ATOM 869 O O . PRO A 1 111 ? 19.197 -2.396 -15.059 1.00 89.69 111 PRO A O 1
ATOM 872 N N . ALA A 1 112 ? 17.203 -2.887 -14.106 1.00 86.38 112 ALA A N 1
ATOM 873 C CA . ALA A 1 112 ? 16.424 -2.934 -15.345 1.00 86.38 112 ALA A CA 1
ATOM 874 C C . ALA A 1 112 ? 15.111 -2.131 -15.268 1.00 86.38 112 ALA A C 1
ATOM 876 O O . ALA A 1 112 ? 14.231 -2.313 -16.107 1.00 86.38 112 ALA A O 1
ATOM 877 N N . VAL A 1 113 ? 14.979 -1.239 -14.282 1.00 82.06 113 VAL A N 1
ATOM 878 C CA . VAL A 1 113 ? 13.806 -0.364 -14.130 1.00 82.06 113 VAL A CA 1
ATOM 879 C C . VAL A 1 113 ? 14.090 1.054 -14.620 1.00 82.06 113 VAL A C 1
ATOM 881 O O . VAL A 1 113 ? 13.289 1.610 -15.369 1.00 82.06 113 VAL A O 1
ATOM 884 N N . GLU A 1 114 ? 15.234 1.637 -14.251 1.00 83.81 114 GLU A N 1
ATOM 885 C CA . GLU A 1 114 ? 15.614 2.996 -14.646 1.00 83.81 114 GLU A CA 1
ATOM 886 C C . GLU A 1 114 ? 16.946 3.028 -15.408 1.00 83.81 114 GLU A C 1
ATOM 888 O O . GLU A 1 114 ? 17.910 2.345 -15.055 1.00 83.81 114 GLU A O 1
ATOM 893 N N . GLY A 1 115 ? 17.026 3.867 -16.443 1.00 87.25 115 GLY A N 1
ATOM 894 C CA . GLY A 1 115 ? 18.252 4.106 -17.196 1.00 87.25 115 GLY A CA 1
ATOM 895 C C . GLY A 1 115 ? 18.015 4.513 -18.641 1.00 87.25 115 GLY A C 1
ATOM 896 O O . GLY A 1 115 ? 16.882 4.740 -19.063 1.00 87.25 115 GLY A O 1
ATOM 897 N N . ASP A 1 116 ? 19.103 4.547 -19.407 1.00 86.25 116 ASP A N 1
ATOM 898 C CA . ASP A 1 116 ? 19.048 4.728 -20.854 1.00 86.25 116 ASP A CA 1
ATOM 899 C C . ASP A 1 116 ? 18.247 3.577 -21.495 1.00 86.25 116 ASP A C 1
ATOM 901 O O . ASP A 1 116 ? 18.503 2.413 -21.165 1.00 86.25 116 ASP A O 1
ATOM 905 N N . PRO A 1 117 ? 17.311 3.841 -22.429 1.00 86.81 117 PRO A N 1
ATOM 906 C CA . PRO A 1 117 ? 16.376 2.824 -22.923 1.00 86.81 117 PRO A CA 1
ATOM 907 C C . PRO A 1 117 ? 17.037 1.538 -23.440 1.00 86.81 117 PRO A C 1
ATOM 909 O O . PRO A 1 117 ? 16.586 0.434 -23.130 1.00 86.81 117 PRO A O 1
ATOM 912 N N . LEU A 1 118 ? 18.139 1.660 -24.191 1.00 89.12 118 LEU A N 1
ATOM 913 C CA . LEU A 1 118 ? 18.874 0.501 -24.712 1.00 89.12 118 LEU A CA 1
ATOM 914 C C . LEU A 1 118 ? 19.642 -0.247 -23.614 1.00 89.12 118 LEU A C 1
ATOM 916 O O . LEU A 1 118 ? 19.754 -1.473 -23.677 1.00 89.12 118 LEU A O 1
ATOM 920 N N . ALA A 1 119 ? 20.141 0.458 -22.596 1.00 90.81 119 ALA A N 1
ATOM 921 C CA . ALA A 1 119 ? 20.784 -0.158 -21.440 1.00 90.81 119 ALA A CA 1
ATOM 922 C C . ALA A 1 119 ? 19.764 -0.925 -20.585 1.00 90.81 119 ALA A C 1
ATOM 924 O O . ALA A 1 119 ? 20.036 -2.057 -20.194 1.00 90.81 119 ALA A O 1
ATOM 925 N N . VAL A 1 120 ? 18.572 -0.357 -20.369 1.00 89.88 120 VAL A N 1
ATOM 926 C CA . VAL A 1 120 ? 17.458 -1.009 -19.660 1.00 89.88 120 VAL A CA 1
ATOM 927 C C . VAL A 1 120 ? 17.028 -2.287 -20.377 1.00 89.88 120 VAL A C 1
ATOM 929 O O . VAL A 1 120 ? 16.993 -3.353 -19.760 1.00 89.88 120 VAL A O 1
ATOM 932 N N . LEU A 1 121 ? 16.784 -2.214 -21.690 1.00 89.62 121 LEU A N 1
ATOM 933 C CA . LEU A 1 121 ? 16.434 -3.385 -22.498 1.00 89.62 121 LEU A CA 1
ATOM 934 C C . LEU A 1 121 ? 17.529 -4.462 -22.447 1.00 89.62 121 LEU A C 1
ATOM 936 O O . LEU A 1 121 ? 17.234 -5.647 -22.302 1.00 89.62 121 LEU A O 1
ATOM 940 N N . SER A 1 122 ? 18.798 -4.056 -22.521 1.00 92.44 122 SER A N 1
ATOM 941 C CA . SER A 1 122 ? 19.933 -4.981 -22.453 1.00 92.44 122 SER A CA 1
ATOM 942 C C . SER A 1 122 ? 20.035 -5.666 -21.089 1.00 92.44 122 SER A C 1
ATOM 944 O O . SER A 1 122 ? 20.202 -6.884 -21.035 1.00 92.44 122 SER A O 1
ATOM 946 N N . SER A 1 123 ? 19.893 -4.919 -19.989 1.00 93.12 123 SER A N 1
ATOM 947 C CA . SER A 1 123 ? 19.863 -5.473 -18.629 1.00 93.12 123 SER A CA 1
ATOM 948 C C . SER A 1 123 ? 18.723 -6.474 -18.459 1.00 93.12 123 SER A C 1
ATOM 950 O O . SER A 1 123 ? 18.949 -7.566 -17.940 1.00 93.12 123 SER A O 1
ATOM 952 N N . PHE A 1 124 ? 17.533 -6.148 -18.972 1.00 91.56 124 PHE A N 1
ATOM 953 C CA . PHE A 1 124 ? 16.373 -7.036 -18.952 1.00 91.56 124 PHE A CA 1
ATOM 954 C C . PHE A 1 124 ? 16.667 -8.368 -19.659 1.00 91.56 124 PHE A C 1
ATOM 956 O O . PHE A 1 124 ? 16.479 -9.437 -19.078 1.00 91.56 124 PHE A O 1
ATOM 963 N N . VAL A 1 125 ? 17.187 -8.322 -20.892 1.00 92.38 125 VAL A N 1
ATOM 964 C CA . VAL A 1 125 ? 17.534 -9.527 -21.668 1.00 92.38 125 VAL A CA 1
ATOM 965 C C . VAL A 1 125 ? 18.637 -10.336 -20.984 1.00 92.38 125 VAL A C 1
ATOM 967 O O . VAL A 1 125 ? 18.548 -11.559 -20.909 1.00 92.38 125 VAL A O 1
ATOM 970 N N . LEU A 1 126 ? 19.669 -9.681 -20.449 1.00 94.44 126 LEU A N 1
ATOM 971 C CA . LEU A 1 126 ? 20.765 -10.366 -19.763 1.00 94.44 126 LEU A CA 1
ATOM 972 C C . LEU A 1 126 ? 20.310 -11.049 -18.470 1.00 94.44 126 LEU A C 1
ATOM 974 O O . LEU A 1 126 ? 20.744 -12.171 -18.206 1.00 94.44 126 LEU A O 1
ATOM 978 N N . ASN A 1 127 ? 19.438 -10.414 -17.685 1.00 94.75 127 ASN A N 1
ATOM 979 C CA . ASN A 1 127 ? 18.843 -11.035 -16.503 1.00 94.75 127 ASN A CA 1
ATOM 980 C C . ASN A 1 127 ? 18.003 -12.257 -16.905 1.00 94.75 127 ASN A C 1
ATOM 982 O O . ASN A 1 127 ? 18.210 -13.341 -16.357 1.00 94.75 127 ASN A O 1
ATOM 986 N N . MET A 1 128 ? 17.163 -12.122 -17.940 1.00 93.12 128 MET A N 1
ATOM 987 C CA . MET A 1 128 ? 16.379 -13.234 -18.491 1.00 93.12 128 MET A CA 1
ATOM 988 C C . MET A 1 128 ? 17.259 -14.409 -18.936 1.00 93.12 128 MET A C 1
ATOM 990 O O . MET A 1 128 ? 16.965 -15.550 -18.596 1.00 93.12 128 MET A O 1
ATOM 994 N N . LEU A 1 129 ? 18.362 -14.158 -19.646 1.00 94.12 129 LEU A N 1
ATOM 995 C CA . LEU A 1 129 ? 19.274 -15.215 -20.105 1.00 94.12 129 LEU A CA 1
ATOM 996 C C . LEU A 1 129 ? 20.022 -15.909 -18.958 1.00 94.12 129 LEU A C 1
ATOM 998 O O . LEU A 1 129 ? 20.332 -17.093 -19.056 1.00 94.12 129 LEU A O 1
ATOM 1002 N N . ARG A 1 130 ? 20.347 -15.178 -17.885 1.00 93.56 130 ARG A N 1
ATOM 1003 C CA . ARG A 1 130 ? 21.122 -15.703 -16.748 1.00 93.56 130 ARG A CA 1
ATOM 1004 C C . ARG A 1 130 ? 20.267 -16.439 -15.726 1.00 93.56 130 ARG A C 1
ATOM 1006 O O . ARG A 1 130 ? 20.758 -17.381 -15.110 1.00 93.56 130 ARG A O 1
ATOM 1013 N N . PHE A 1 131 ? 19.038 -15.977 -15.512 1.00 93.44 131 PHE A N 1
ATOM 1014 C CA . PHE A 1 131 ? 18.210 -16.392 -14.378 1.00 93.44 131 PHE A CA 1
ATOM 1015 C C . PHE A 1 131 ? 16.798 -16.835 -14.773 1.00 93.44 131 PHE A C 1
ATOM 1017 O O . PHE A 1 131 ? 16.067 -17.329 -13.924 1.00 93.44 131 PHE A O 1
ATOM 1024 N N . GLY A 1 132 ? 16.391 -16.656 -16.033 1.00 91.31 132 GLY A N 1
ATOM 1025 C CA . GLY A 1 132 ? 15.029 -16.949 -16.495 1.00 91.31 132 GLY A CA 1
ATOM 1026 C C . GLY A 1 132 ? 13.981 -15.912 -16.079 1.00 91.31 132 GLY A C 1
ATOM 1027 O O . GLY A 1 132 ? 12.811 -16.066 -16.418 1.00 91.31 132 GLY A O 1
ATOM 1028 N N . ILE A 1 133 ? 14.390 -14.854 -15.373 1.00 90.19 133 ILE A N 1
ATOM 1029 C CA . ILE A 1 133 ? 13.528 -13.785 -14.860 1.00 90.19 133 ILE A CA 1
ATOM 1030 C C . ILE A 1 133 ? 14.205 -12.417 -15.048 1.00 90.19 133 ILE A C 1
ATOM 1032 O O . ILE A 1 133 ? 15.436 -12.334 -15.011 1.00 90.19 133 ILE A O 1
ATOM 1036 N N . PRO A 1 134 ? 13.437 -11.331 -15.248 1.00 87.38 134 PRO A N 1
ATOM 1037 C CA . PRO A 1 134 ? 14.018 -10.044 -15.616 1.00 87.38 134 PRO A CA 1
ATOM 1038 C C . PRO A 1 134 ? 14.483 -9.209 -14.420 1.00 87.38 134 PRO A C 1
ATOM 1040 O O . PRO A 1 134 ? 15.377 -8.382 -14.576 1.00 87.38 134 PRO A O 1
ATOM 1043 N N . ASN A 1 135 ? 13.886 -9.418 -13.244 1.00 87.44 135 ASN A N 1
ATOM 1044 C CA . ASN A 1 135 ? 14.104 -8.632 -12.029 1.00 87.44 135 ASN A CA 1
ATOM 1045 C C . ASN A 1 135 ? 14.141 -9.548 -10.799 1.00 87.44 135 ASN A C 1
ATOM 1047 O O . ASN A 1 135 ? 13.582 -10.645 -10.826 1.00 87.44 135 ASN A O 1
ATOM 1051 N N . LYS A 1 136 ? 14.750 -9.064 -9.710 1.00 90.19 136 LYS A N 1
ATOM 1052 C CA . LYS A 1 136 ? 14.770 -9.741 -8.404 1.00 90.19 136 LYS A CA 1
ATOM 1053 C C . LYS A 1 136 ? 13.353 -9.940 -7.863 1.00 90.19 136 LYS A C 1
ATOM 1055 O O . LYS A 1 136 ? 12.499 -9.073 -8.034 1.00 90.19 136 LYS A O 1
ATOM 1060 N N . HIS A 1 137 ? 13.109 -11.028 -7.143 1.00 91.19 137 HIS A N 1
ATOM 1061 C CA . HIS A 1 137 ? 11.879 -11.200 -6.371 1.00 91.19 137 HIS A CA 1
ATOM 1062 C C . HIS A 1 137 ? 11.992 -10.367 -5.094 1.00 91.19 137 HIS A C 1
ATOM 1064 O O . HIS A 1 137 ? 12.672 -10.758 -4.145 1.00 91.19 137 HIS A O 1
ATOM 1070 N N . MET A 1 138 ? 11.367 -9.190 -5.104 1.00 85.94 138 MET A N 1
ATOM 1071 C CA . MET A 1 138 ? 11.583 -8.181 -4.067 1.00 85.94 138 MET A CA 1
ATOM 1072 C C . MET A 1 138 ? 10.878 -8.551 -2.763 1.00 85.94 138 MET A C 1
ATOM 1074 O O . MET A 1 138 ? 11.486 -8.497 -1.702 1.00 85.94 138 MET A O 1
ATOM 1078 N N . SER A 1 139 ? 9.601 -8.939 -2.847 1.00 86.56 139 SER A N 1
ATOM 1079 C CA . SER A 1 139 ? 8.724 -9.188 -1.693 1.00 86.56 139 SER A CA 1
ATOM 1080 C C . SER A 1 139 ? 8.831 -8.121 -0.600 1.00 86.56 139 SER A C 1
ATOM 1082 O O . SER A 1 139 ? 8.969 -8.430 0.577 1.00 86.56 139 SER A O 1
ATOM 1084 N N . ASN A 1 140 ? 8.832 -6.851 -0.992 1.00 83.94 140 ASN A N 1
ATOM 1085 C CA . ASN A 1 140 ? 9.150 -5.724 -0.118 1.00 83.94 140 ASN A CA 1
ATOM 1086 C C . ASN A 1 140 ? 7.993 -4.725 0.040 1.00 83.94 140 ASN A C 1
ATOM 1088 O O . ASN A 1 140 ? 8.142 -3.713 0.722 1.00 83.94 140 ASN A O 1
ATOM 1092 N N . THR A 1 141 ? 6.870 -4.964 -0.642 1.00 76.12 141 THR A N 1
ATOM 1093 C CA . THR A 1 141 ? 5.842 -3.946 -0.868 1.00 76.12 141 THR A CA 1
ATOM 1094 C C . THR A 1 141 ? 4.789 -3.970 0.228 1.00 76.12 141 THR A C 1
ATOM 1096 O O . THR A 1 141 ? 4.406 -2.919 0.734 1.00 76.12 141 THR A O 1
ATOM 1099 N N . ASN A 1 142 ? 4.324 -5.158 0.620 1.00 74.00 142 ASN A N 1
ATOM 1100 C CA . ASN A 1 142 ? 3.307 -5.291 1.657 1.00 74.00 142 ASN A CA 1
ATOM 1101 C C . ASN A 1 142 ? 3.487 -6.569 2.490 1.00 74.00 142 ASN A C 1
ATOM 1103 O O . ASN A 1 142 ? 4.232 -7.480 2.117 1.00 74.00 142 ASN A O 1
ATOM 1107 N N . VAL A 1 143 ? 2.793 -6.615 3.624 1.00 73.06 143 VAL A N 1
ATOM 1108 C CA . VAL A 1 143 ? 2.603 -7.791 4.468 1.00 73.06 143 VAL A CA 1
ATOM 1109 C C . VAL A 1 143 ? 1.129 -7.874 4.869 1.00 73.06 143 VAL A C 1
ATOM 1111 O O . VAL A 1 143 ? 0.540 -6.874 5.270 1.00 73.06 143 VAL A O 1
ATOM 1114 N N . PHE A 1 144 ? 0.508 -9.043 4.733 1.00 71.38 144 PHE A N 1
ATOM 1115 C CA . PHE A 1 144 ? -0.912 -9.228 5.039 1.00 71.38 144 PHE A CA 1
ATOM 1116 C C . PHE A 1 144 ? -1.184 -10.591 5.671 1.00 71.38 144 PHE A C 1
ATOM 1118 O O . PHE A 1 144 ? -0.447 -11.549 5.452 1.00 71.38 144 PHE A O 1
ATOM 1125 N N . GLU A 1 145 ? -2.255 -10.675 6.454 1.00 73.06 145 GLU A N 1
ATOM 1126 C CA . GLU A 1 145 ? -2.761 -11.931 7.001 1.00 73.06 145 GLU A CA 1
ATOM 1127 C C . GLU A 1 145 ? -3.893 -12.460 6.114 1.00 73.06 145 GLU A C 1
ATOM 1129 O O . GLU A 1 145 ? -4.733 -11.696 5.633 1.00 73.06 145 GLU A O 1
ATOM 1134 N N . HIS A 1 146 ? -3.886 -13.767 5.861 1.00 62.38 146 HIS A N 1
ATOM 1135 C CA . HIS A 1 146 ? -4.973 -14.465 5.196 1.00 62.38 146 HIS A CA 1
ATOM 1136 C C . HIS A 1 146 ? -5.058 -15.924 5.671 1.00 62.38 146 HIS A C 1
ATOM 1138 O O . HIS A 1 146 ? -4.106 -16.696 5.545 1.00 62.38 146 HIS A O 1
ATOM 1144 N N . SER A 1 147 ? -6.235 -16.336 6.147 1.00 65.81 147 SER A N 1
ATOM 1145 C CA . SER A 1 147 ? -6.509 -17.710 6.603 1.00 65.81 147 SER A CA 1
ATOM 1146 C C . SER A 1 147 ? -5.581 -18.197 7.732 1.00 65.81 147 SER A C 1
ATOM 1148 O O . SER A 1 147 ? -5.128 -19.341 7.731 1.00 65.81 147 SER A O 1
ATOM 1150 N N . GLY A 1 148 ? -5.288 -17.328 8.698 1.00 65.19 148 GLY A N 1
ATOM 1151 C CA . GLY A 1 148 ? -4.426 -17.595 9.852 1.00 65.19 148 GLY A CA 1
ATOM 1152 C C . GLY A 1 148 ? -2.930 -17.577 9.537 1.00 65.19 148 GLY A C 1
ATOM 1153 O O . GLY A 1 148 ? -2.123 -17.932 10.394 1.00 65.19 148 GLY A O 1
ATOM 1154 N N . LYS A 1 149 ? -2.553 -17.189 8.316 1.00 74.75 149 LYS A N 1
ATOM 1155 C CA . LYS A 1 149 ? -1.173 -17.181 7.824 1.00 74.75 149 LYS A CA 1
ATOM 1156 C C . LYS A 1 149 ? -0.768 -15.779 7.409 1.00 74.75 149 LYS A C 1
ATOM 1158 O O . LYS A 1 149 ? -1.592 -15.008 6.926 1.00 74.75 149 LYS A O 1
ATOM 1163 N N . LEU A 1 150 ? 0.508 -15.460 7.578 1.00 78.25 150 LEU A N 1
ATOM 1164 C CA . LEU A 1 150 ? 1.068 -14.166 7.212 1.00 78.25 150 LEU A CA 1
ATOM 1165 C C . LEU A 1 150 ? 1.819 -14.288 5.890 1.00 78.25 150 LEU A C 1
ATOM 1167 O O . LEU A 1 150 ? 2.541 -15.259 5.683 1.00 78.25 150 LEU A O 1
ATOM 1171 N N . TYR A 1 151 ? 1.690 -13.295 5.021 1.00 79.38 151 TYR A N 1
ATOM 1172 C CA . TYR A 1 151 ? 2.342 -13.282 3.721 1.00 79.38 151 TYR A CA 1
ATOM 1173 C C . TYR A 1 151 ? 3.039 -11.957 3.474 1.00 79.38 151 TYR A C 1
ATOM 1175 O O . TYR A 1 151 ? 2.481 -10.896 3.739 1.00 79.38 151 TYR A O 1
ATOM 1183 N N . SER A 1 152 ? 4.238 -12.028 2.913 1.00 81.69 152 SER A N 1
ATOM 1184 C CA . SER A 1 152 ? 4.950 -10.901 2.324 1.00 81.69 152 SER A CA 1
ATOM 1185 C C . SER A 1 152 ? 4.754 -10.902 0.811 1.00 81.69 152 SER A C 1
ATOM 1187 O O . SER A 1 152 ? 4.712 -11.968 0.200 1.00 81.69 152 SER A O 1
ATOM 1189 N N . ILE A 1 153 ? 4.622 -9.732 0.189 1.00 80.25 153 ILE A N 1
ATOM 1190 C CA . ILE A 1 153 ? 4.317 -9.636 -1.242 1.00 80.25 153 ILE A CA 1
ATOM 1191 C C . ILE A 1 153 ? 4.987 -8.429 -1.904 1.00 80.25 153 ILE A C 1
ATOM 1193 O O . ILE A 1 153 ? 5.210 -7.391 -1.275 1.00 80.25 153 ILE A O 1
ATOM 1197 N N . ALA A 1 154 ? 5.283 -8.579 -3.195 1.00 80.56 154 ALA A N 1
ATOM 1198 C CA . ALA A 1 154 ? 5.591 -7.499 -4.122 1.00 80.56 154 ALA A CA 1
ATOM 1199 C C . ALA A 1 154 ? 4.941 -7.767 -5.485 1.00 80.56 154 ALA A C 1
ATOM 1201 O O . ALA A 1 154 ? 4.706 -8.915 -5.855 1.00 80.56 154 ALA A O 1
ATOM 1202 N N . GLU A 1 155 ? 4.718 -6.696 -6.238 1.00 75.75 155 GLU A N 1
ATOM 1203 C CA . GLU A 1 155 ? 4.054 -6.624 -7.550 1.00 75.75 155 GLU A CA 1
ATOM 1204 C C . GLU A 1 155 ? 4.504 -7.663 -8.578 1.00 75.75 155 GLU A C 1
ATOM 1206 O O . GLU A 1 155 ? 3.763 -8.050 -9.483 1.00 75.75 155 GLU A O 1
ATOM 1211 N N . ASN A 1 156 ? 5.773 -8.049 -8.491 1.00 79.12 156 ASN A N 1
ATOM 1212 C CA . ASN A 1 156 ? 6.473 -8.772 -9.534 1.00 79.12 156 ASN A CA 1
ATOM 1213 C C . ASN A 1 156 ? 6.587 -10.278 -9.278 1.00 79.12 156 ASN A C 1
ATOM 1215 O O . ASN A 1 156 ? 7.174 -10.973 -10.107 1.00 79.12 156 ASN A O 1
ATOM 1219 N N . TYR A 1 157 ? 6.045 -10.789 -8.167 1.00 84.31 157 TYR A N 1
ATOM 1220 C CA . TYR A 1 157 ? 6.146 -12.206 -7.825 1.00 84.31 157 TYR A CA 1
ATOM 1221 C C . TYR A 1 157 ? 4.965 -12.716 -6.984 1.00 84.31 157 TYR A C 1
ATOM 1223 O O . TYR A 1 157 ? 4.075 -11.957 -6.601 1.00 84.31 157 TYR A O 1
ATOM 1231 N N . VAL A 1 158 ? 4.923 -14.029 -6.743 1.00 85.94 158 VAL A N 1
ATOM 1232 C CA . VAL A 1 158 ? 3.944 -14.646 -5.835 1.00 85.94 158 VAL A CA 1
ATOM 1233 C C . VAL A 1 158 ? 4.272 -14.305 -4.373 1.00 85.94 158 VAL A C 1
ATOM 1235 O O . VAL A 1 158 ? 5.442 -14.056 -4.072 1.00 85.94 158 VAL A O 1
ATOM 1238 N N . PRO A 1 159 ? 3.288 -14.289 -3.454 1.00 85.56 159 PRO A N 1
ATOM 1239 C CA . PRO A 1 159 ? 3.535 -14.008 -2.040 1.00 85.56 159 PRO A CA 1
ATOM 1240 C C . PRO A 1 159 ? 4.415 -15.071 -1.366 1.00 85.56 159 PRO A C 1
ATOM 1242 O O . PRO A 1 159 ? 4.407 -16.237 -1.756 1.00 85.56 159 PRO A O 1
ATOM 1245 N N . GLN A 1 160 ? 5.136 -14.685 -0.317 1.00 90.75 160 GLN A N 1
ATOM 1246 C CA . GLN A 1 160 ? 5.928 -15.569 0.540 1.00 90.75 160 GLN A CA 1
ATOM 1247 C C . GLN A 1 160 ? 5.219 -15.734 1.878 1.00 90.75 160 GLN A C 1
ATOM 1249 O O . GLN A 1 160 ? 4.975 -14.738 2.553 1.00 90.75 160 GLN A O 1
ATOM 1254 N N . GLU A 1 161 ? 4.922 -16.965 2.283 1.00 90.81 161 GLU A N 1
ATOM 1255 C CA . GLU A 1 161 ? 4.386 -17.256 3.613 1.00 90.81 161 GLU A CA 1
ATOM 1256 C C . GLU A 1 161 ? 5.466 -17.019 4.678 1.00 90.81 161 GLU A C 1
ATOM 1258 O O . GLU A 1 161 ? 6.623 -17.422 4.519 1.00 90.81 161 GLU A O 1
ATOM 1263 N N . ILE A 1 162 ? 5.084 -16.350 5.761 1.00 89.69 162 ILE A N 1
ATOM 1264 C CA . ILE A 1 162 ? 5.951 -15.907 6.847 1.00 89.69 162 ILE A CA 1
ATOM 1265 C C . ILE A 1 162 ? 5.445 -16.499 8.160 1.00 89.69 162 ILE A C 1
ATOM 1267 O O . ILE A 1 162 ? 4.276 -16.363 8.518 1.00 89.69 162 ILE A O 1
ATOM 1271 N N . ASP A 1 163 ? 6.350 -17.100 8.924 1.00 91.00 163 ASP A N 1
ATOM 1272 C CA . ASP A 1 163 ? 6.084 -17.456 10.312 1.00 91.00 163 ASP A CA 1
ATOM 1273 C C . ASP A 1 163 ? 6.034 -16.181 11.169 1.00 91.00 163 ASP A C 1
ATOM 1275 O O . ASP A 1 163 ? 7.034 -15.475 11.312 1.00 91.00 163 ASP A O 1
ATOM 1279 N N . ILE A 1 164 ? 4.867 -15.870 11.738 1.00 83.81 164 ILE A N 1
ATOM 1280 C CA . ILE A 1 164 ? 4.638 -14.601 12.446 1.00 83.81 164 ILE A CA 1
ATOM 1281 C C . ILE A 1 164 ? 5.472 -14.449 13.724 1.00 83.81 164 ILE A C 1
ATOM 1283 O O . ILE A 1 164 ? 5.652 -13.327 14.173 1.00 83.81 164 ILE A O 1
ATOM 1287 N N . LEU A 1 165 ? 5.984 -15.534 14.313 1.00 85.81 165 LEU A N 1
ATOM 1288 C CA . LEU A 1 165 ? 6.748 -15.489 15.566 1.00 85.81 165 LEU A CA 1
ATOM 1289 C C . LEU A 1 165 ? 8.252 -15.324 15.313 1.00 85.81 165 LEU A C 1
ATOM 1291 O O . LEU A 1 165 ? 8.957 -14.631 16.044 1.00 85.81 165 LEU A O 1
ATOM 1295 N N . THR A 1 166 ? 8.758 -15.975 14.270 1.00 88.62 166 THR A N 1
ATOM 1296 C CA . THR A 1 166 ? 10.190 -16.056 13.952 1.00 88.62 166 THR A CA 1
ATOM 1297 C C . THR A 1 166 ? 10.594 -15.205 12.750 1.00 88.62 166 THR A C 1
ATOM 1299 O O . THR A 1 166 ? 11.791 -15.095 12.455 1.00 88.62 166 THR A O 1
ATOM 1302 N N . LEU A 1 167 ? 9.609 -14.647 12.037 1.00 88.69 167 LEU A N 1
ATOM 1303 C CA . LEU A 1 167 ? 9.728 -13.940 10.759 1.00 88.69 167 LEU A CA 1
ATOM 1304 C C . LEU A 1 167 ? 10.419 -14.757 9.655 1.00 88.69 167 LEU A C 1
ATOM 1306 O O . LEU A 1 167 ? 10.919 -14.198 8.681 1.00 88.69 167 LEU A O 1
ATOM 1310 N N . ARG A 1 168 ? 10.511 -16.085 9.807 1.00 93.00 168 ARG A N 1
ATOM 1311 C CA . ARG A 1 168 ? 11.122 -16.962 8.801 1.00 93.00 168 ARG A CA 1
ATOM 1312 C C . ARG A 1 168 ? 10.188 -17.099 7.606 1.00 93.00 168 ARG A C 1
ATOM 1314 O O . ARG A 1 168 ? 8.997 -17.342 7.777 1.00 93.00 168 ARG A O 1
ATOM 1321 N N . THR A 1 169 ? 10.747 -17.012 6.405 1.00 94.94 169 THR A N 1
ATOM 1322 C CA . THR A 1 169 ? 10.035 -17.378 5.180 1.00 94.94 169 THR A CA 1
ATOM 1323 C C . THR A 1 169 ? 9.868 -18.890 5.114 1.00 94.94 169 THR A C 1
ATOM 1325 O O . THR A 1 169 ? 10.850 -19.625 5.209 1.00 94.94 169 THR A O 1
ATOM 1328 N N . LEU A 1 170 ? 8.621 -19.340 4.985 1.00 91.88 170 LEU A N 1
ATOM 1329 C CA . LEU A 1 170 ? 8.246 -20.751 4.920 1.00 91.88 170 LEU A CA 1
ATOM 1330 C C . LEU A 1 170 ? 8.232 -21.269 3.477 1.00 91.88 170 LEU A C 1
ATOM 1332 O O . LEU A 1 170 ? 8.636 -22.401 3.230 1.00 91.88 170 LEU A O 1
ATOM 1336 N N . GLY A 1 171 ? 7.807 -20.439 2.522 1.00 89.31 171 GLY A N 1
ATOM 1337 C CA . GLY A 1 171 ? 7.788 -20.785 1.103 1.00 89.31 171 GLY A CA 1
ATOM 1338 C C . GLY A 1 171 ? 6.946 -19.825 0.269 1.00 89.31 171 GLY A C 1
ATOM 1339 O O . GLY A 1 171 ? 6.346 -18.888 0.794 1.00 89.31 171 GLY A O 1
ATOM 1340 N N . ASN A 1 172 ? 6.902 -20.063 -1.040 1.00 88.31 172 ASN A N 1
ATOM 1341 C CA . ASN A 1 172 ? 6.027 -19.331 -1.953 1.00 88.31 172 ASN A CA 1
ATOM 1342 C C . ASN A 1 172 ? 4.582 -19.836 -1.816 1.00 88.31 172 ASN A C 1
ATOM 1344 O O . ASN A 1 172 ? 4.349 -21.039 -1.706 1.00 88.31 172 ASN A O 1
ATOM 1348 N N . TRP A 1 173 ? 3.614 -18.925 -1.849 1.00 83.12 173 TRP A N 1
ATOM 1349 C CA . TRP A 1 173 ? 2.191 -19.244 -1.818 1.00 83.12 173 TRP A CA 1
ATOM 1350 C C . TRP A 1 173 ? 1.604 -19.165 -3.228 1.00 83.12 173 TRP A C 1
ATOM 1352 O O . TRP A 1 173 ? 1.314 -18.086 -3.742 1.00 83.12 173 TRP A O 1
ATOM 1362 N N . ASP A 1 174 ? 1.444 -20.328 -3.858 1.00 76.94 174 ASP A N 1
ATOM 1363 C CA . ASP A 1 174 ? 0.968 -20.497 -5.239 1.00 76.94 174 ASP A CA 1
ATOM 1364 C C . ASP A 1 174 ? -0.447 -21.109 -5.325 1.00 76.94 174 ASP A C 1
ATOM 1366 O O . ASP A 1 174 ? -0.875 -21.597 -6.375 1.00 76.94 174 ASP A O 1
ATOM 1370 N N . LEU A 1 175 ? -1.177 -21.116 -4.201 1.00 68.81 175 LEU A N 1
ATOM 1371 C CA . LEU A 1 175 ? -2.500 -21.735 -4.067 1.00 68.81 175 LEU A CA 1
ATOM 1372 C C . LEU A 1 175 ? -2.525 -23.216 -4.506 1.00 68.81 175 LEU A C 1
ATOM 1374 O O . LEU A 1 175 ? -3.455 -23.645 -5.187 1.00 68.81 175 LEU A O 1
ATOM 1378 N N . ASN A 1 176 ? -1.517 -24.005 -4.112 1.00 70.75 176 ASN A N 1
ATOM 1379 C CA . ASN A 1 176 ? -1.354 -25.413 -4.510 1.00 70.75 176 ASN A CA 1
ATOM 1380 C C . ASN A 1 176 ? -1.264 -25.576 -6.038 1.00 70.75 176 ASN A C 1
ATOM 1382 O O . ASN A 1 176 ? -1.876 -26.472 -6.623 1.00 70.75 176 ASN A O 1
ATOM 1386 N N . GLY A 1 177 ? -0.546 -24.663 -6.691 1.00 65.00 177 GLY A N 1
ATOM 1387 C CA . GLY A 1 177 ? -0.386 -24.615 -8.143 1.00 65.00 177 GLY A CA 1
ATOM 1388 C C . GLY A 1 177 ? -1.566 -24.014 -8.914 1.00 65.00 177 GLY A C 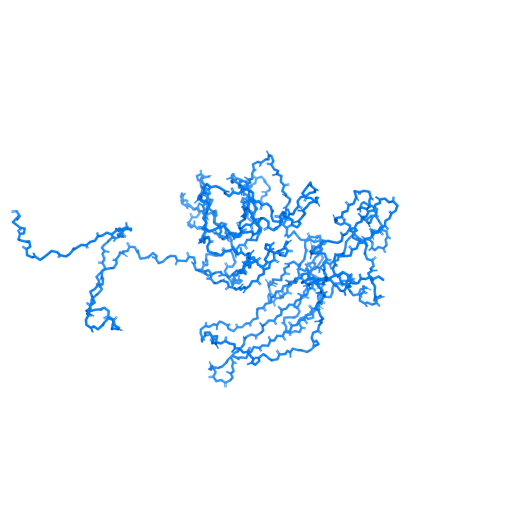1
ATOM 1389 O O . GLY A 1 177 ? -1.493 -23.909 -10.139 1.00 65.00 177 GLY A O 1
ATOM 1390 N N . ALA A 1 178 ? -2.642 -23.583 -8.242 1.00 66.62 178 ALA A N 1
ATOM 1391 C CA . ALA A 1 178 ? -3.767 -22.918 -8.903 1.00 66.62 178 ALA A CA 1
ATOM 1392 C C . ALA A 1 178 ? -3.423 -21.494 -9.384 1.00 66.62 178 ALA A C 1
ATOM 1394 O O . ALA A 1 178 ? -4.138 -20.943 -10.224 1.00 66.62 178 ALA A O 1
ATOM 1395 N N . TRP A 1 179 ? -2.340 -20.892 -8.877 1.00 66.69 179 TRP A N 1
ATOM 1396 C CA . TRP A 1 179 ? -1.917 -19.545 -9.247 1.00 66.69 179 TRP A CA 1
ATOM 1397 C C . TRP A 1 179 ? -0.395 -19.410 -9.355 1.00 66.69 179 TRP A C 1
ATOM 1399 O O . TRP A 1 179 ? 0.325 -19.464 -8.366 1.00 66.69 179 TRP A O 1
ATOM 1409 N N . THR A 1 180 ? 0.100 -19.158 -10.568 1.00 63.91 180 THR A N 1
ATOM 1410 C CA . THR A 1 180 ? 1.543 -19.086 -10.881 1.00 63.91 180 THR A CA 1
ATOM 1411 C C . THR A 1 180 ? 1.974 -17.735 -11.456 1.00 63.91 180 THR A C 1
ATOM 1413 O O . THR A 1 180 ? 3.037 -17.614 -12.065 1.00 63.91 180 THR A O 1
ATOM 1416 N N . ARG A 1 181 ? 1.134 -16.702 -11.320 1.00 65.44 181 ARG A N 1
ATOM 1417 C CA . ARG A 1 181 ? 1.346 -15.386 -11.942 1.00 65.44 181 ARG A CA 1
ATOM 1418 C C . ARG A 1 181 ? 1.633 -14.310 -10.891 1.00 65.44 181 ARG A C 1
ATOM 1420 O O . ARG A 1 181 ? 1.201 -14.457 -9.748 1.00 65.44 181 ARG A O 1
ATOM 1427 N N . PRO A 1 182 ? 2.304 -13.207 -11.268 1.00 60.38 182 PRO A N 1
ATOM 1428 C CA . PRO A 1 182 ? 2.444 -12.050 -10.393 1.00 60.38 182 PRO A CA 1
ATOM 1429 C C . PRO A 1 182 ? 1.084 -11.566 -9.888 1.00 60.38 182 PRO A C 1
ATOM 1431 O O . PRO A 1 182 ? 0.089 -11.584 -10.621 1.00 60.38 182 PRO A O 1
ATOM 1434 N N . PHE A 1 183 ? 1.049 -11.148 -8.630 1.00 51.91 183 PHE A N 1
ATOM 1435 C CA . PHE A 1 183 ? -0.127 -10.572 -8.002 1.00 51.91 183 PHE A CA 1
ATOM 1436 C C . PHE A 1 183 ? 0.022 -9.047 -8.037 1.00 51.91 183 PHE A C 1
ATOM 1438 O O . PHE A 1 183 ? 1.058 -8.514 -7.649 1.00 51.91 183 PHE A O 1
ATOM 1445 N N . THR A 1 184 ? -0.981 -8.337 -8.555 1.00 49.00 184 THR A N 1
ATOM 1446 C CA . THR A 1 184 ? -0.897 -6.877 -8.732 1.00 49.00 184 THR A CA 1
ATOM 1447 C C . THR A 1 184 ? -0.650 -6.151 -7.402 1.00 49.00 184 THR A C 1
ATOM 1449 O O . THR A 1 184 ? -1.259 -6.493 -6.392 1.00 49.00 184 THR A O 1
ATOM 1452 N N . SER A 1 185 ? 0.168 -5.097 -7.414 1.00 44.50 185 SER A N 1
ATOM 1453 C CA . SER A 1 185 ? 0.376 -4.177 -6.281 1.00 44.50 185 SER A CA 1
ATOM 1454 C C . SER A 1 185 ? 0.426 -2.681 -6.623 1.00 44.50 185 SER A C 1
ATOM 1456 O O . SER A 1 185 ? 0.735 -1.926 -5.718 1.00 44.50 185 SER A O 1
ATOM 1458 N N . HIS A 1 186 ? 0.067 -2.253 -7.852 1.00 47.50 186 HIS A N 1
ATOM 1459 C CA . HIS A 1 186 ? -0.779 -1.083 -8.220 1.00 47.50 186 HIS A CA 1
ATOM 1460 C C . HIS A 1 186 ? -0.466 -0.536 -9.658 1.00 47.50 186 HIS A C 1
ATOM 1462 O O . HIS A 1 186 ? 0.672 -0.597 -10.106 1.00 47.50 186 HIS A O 1
ATOM 1468 N N . PRO A 1 187 ? -1.464 -0.046 -10.438 1.00 35.34 187 PRO A N 1
ATOM 1469 C CA . PRO A 1 187 ? -1.371 0.155 -11.907 1.00 35.34 187 PRO A CA 1
ATOM 1470 C C . PRO A 1 187 ? -0.920 1.552 -12.431 1.00 35.34 187 PRO A C 1
ATOM 1472 O O . PRO A 1 187 ? -0.835 2.523 -11.685 1.00 35.34 187 PRO A O 1
ATOM 1475 N N . LYS A 1 188 ? -0.663 1.630 -13.759 1.00 33.72 188 LYS A N 1
ATOM 1476 C CA . LYS A 1 188 ? -0.102 2.760 -14.551 1.00 33.72 188 LYS A CA 1
ATOM 1477 C C . LYS A 1 188 ? -0.983 4.024 -14.661 1.00 33.72 188 LYS A C 1
ATOM 1479 O O . LYS A 1 188 ? -2.207 3.937 -14.679 1.00 33.72 188 LYS A O 1
ATOM 1484 N N . TYR A 1 189 ? -0.322 5.176 -14.844 1.00 40.88 189 TYR A N 1
ATOM 1485 C CA . TYR A 1 189 ? -0.902 6.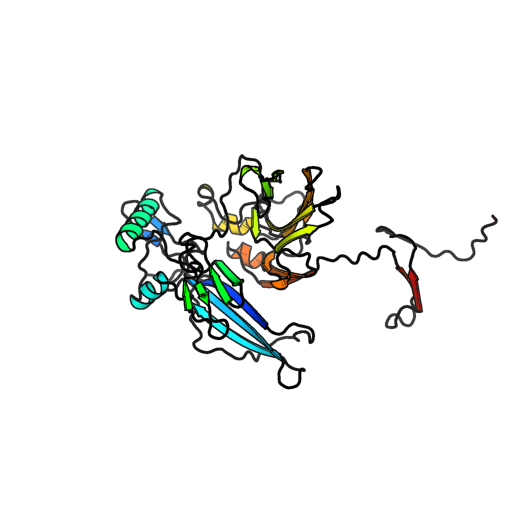519 -15.005 1.00 40.88 189 TYR A CA 1
ATOM 1486 C C . TYR A 1 189 ? -0.901 6.996 -16.471 1.00 40.88 189 TYR A C 1
ATOM 1488 O O . TYR A 1 189 ? 0.100 6.830 -17.164 1.00 40.88 189 TYR A O 1
ATOM 1496 N N . GLU A 1 190 ? -2.002 7.624 -16.895 1.00 44.28 190 GLU A N 1
ATOM 1497 C CA . GLU A 1 190 ? -2.198 8.277 -18.198 1.00 44.28 190 GLU A CA 1
ATOM 1498 C C . GLU A 1 190 ? -2.711 9.708 -17.954 1.00 44.28 190 GLU A C 1
ATOM 1500 O O . GLU A 1 190 ? -3.609 9.899 -17.128 1.00 44.28 190 GLU A O 1
ATOM 1505 N N . LYS A 1 191 ? -2.117 10.718 -18.607 1.00 43.25 191 LYS A N 1
ATOM 1506 C CA . LYS A 1 191 ? -2.356 12.149 -18.300 1.00 43.25 191 LYS A CA 1
ATOM 1507 C C . LYS A 1 191 ? -3.524 12.760 -19.070 1.00 43.25 191 LYS A C 1
ATOM 1509 O O . LYS A 1 191 ? -4.076 13.762 -18.619 1.00 43.25 191 LYS A O 1
ATOM 1514 N N . GLU A 1 192 ? -3.889 12.174 -20.206 1.00 51.94 192 GLU A N 1
ATOM 1515 C CA . GLU A 1 192 ? -4.825 12.788 -21.159 1.00 51.94 192 GLU A CA 1
ATOM 1516 C C . GLU A 1 192 ? -6.196 12.090 -21.226 1.00 51.94 192 GLU A C 1
ATOM 1518 O O . GLU A 1 192 ? -7.083 12.536 -21.951 1.00 51.94 192 GLU A O 1
ATOM 1523 N N . GLU A 1 193 ? -6.420 11.051 -20.410 1.00 55.34 193 GLU A N 1
ATOM 1524 C CA . GLU A 1 193 ? -7.718 10.381 -20.279 1.00 55.34 193 GLU A CA 1
ATOM 1525 C C . GLU A 1 193 ? -8.393 10.567 -18.906 1.00 55.34 193 GLU A C 1
ATOM 1527 O O . GLU A 1 193 ? -7.813 10.942 -17.887 1.00 55.34 193 GLU A O 1
ATOM 1532 N N . TYR A 1 194 ? -9.693 10.285 -18.903 1.00 64.50 194 TYR A N 1
ATOM 1533 C CA . TYR A 1 194 ? -10.611 10.359 -17.780 1.00 64.50 194 TYR A CA 1
ATOM 1534 C C . TYR A 1 194 ? -10.344 9.218 -16.785 1.00 64.50 194 TYR A C 1
ATOM 1536 O O . TYR A 1 194 ? -10.533 8.038 -17.092 1.00 64.50 194 TYR A O 1
ATOM 1544 N N . ALA A 1 195 ? -9.947 9.565 -15.557 1.00 76.88 195 ALA A N 1
ATOM 1545 C CA . ALA A 1 195 ? -9.803 8.593 -14.478 1.00 76.88 195 ALA A CA 1
ATOM 1546 C C . ALA A 1 195 ? -11.172 8.013 -14.088 1.00 76.88 195 ALA A C 1
ATOM 1548 O O . ALA A 1 195 ? -12.195 8.705 -14.086 1.00 76.88 195 ALA A O 1
ATOM 1549 N N . ARG A 1 196 ? -11.208 6.719 -13.758 1.00 86.94 196 ARG A N 1
ATOM 1550 C CA . ARG A 1 196 ? -12.441 6.012 -13.398 1.00 86.94 196 ARG A CA 1
ATOM 1551 C C . ARG A 1 196 ? -12.217 5.048 -12.243 1.00 86.94 196 ARG A C 1
ATOM 1553 O O . ARG A 1 196 ? -11.167 4.424 -12.153 1.00 86.94 196 ARG A O 1
ATOM 1560 N N . ILE A 1 197 ? -13.245 4.869 -11.419 1.00 90.56 197 ILE A N 1
ATOM 1561 C CA . ILE A 1 197 ? -13.341 3.743 -10.485 1.00 90.56 197 ILE A CA 1
ATOM 1562 C C . ILE A 1 197 ? -14.312 2.722 -11.077 1.00 90.56 197 ILE A C 1
ATOM 1564 O O . ILE A 1 197 ? -15.450 3.060 -11.405 1.00 90.56 197 ILE A O 1
ATOM 1568 N N . GLY A 1 198 ? -13.851 1.482 -11.240 1.00 91.25 198 GLY A N 1
ATOM 1569 C CA . GLY A 1 198 ? -14.669 0.358 -11.685 1.00 91.25 198 GLY A CA 1
ATOM 1570 C C . GLY A 1 198 ? -15.159 -0.461 -10.497 1.00 91.25 198 GLY A C 1
ATOM 1571 O O . GLY A 1 198 ? -14.355 -0.917 -9.691 1.00 91.25 198 GLY A O 1
ATOM 1572 N N . VAL A 1 199 ? -16.470 -0.671 -10.397 1.00 92.25 199 VAL A N 1
ATOM 1573 C CA . VAL A 1 199 ? -17.069 -1.595 -9.427 1.00 92.25 199 VAL A CA 1
ATOM 1574 C C . VAL A 1 199 ? -17.515 -2.845 -10.170 1.00 92.25 199 VAL A C 1
ATOM 1576 O O . VAL A 1 199 ? -18.460 -2.795 -10.961 1.00 92.25 199 VAL A O 1
ATOM 1579 N N . MET A 1 200 ? -16.825 -3.956 -9.922 1.00 91.38 200 MET A N 1
ATOM 1580 C CA . MET A 1 200 ? -17.159 -5.264 -10.479 1.00 91.38 200 MET A CA 1
ATOM 1581 C C . MET A 1 200 ? -17.888 -6.106 -9.424 1.00 91.38 200 MET A C 1
ATOM 1583 O O . MET A 1 200 ? -17.342 -6.309 -8.338 1.00 91.38 200 MET A O 1
ATOM 1587 N N . PRO A 1 201 ? -19.093 -6.622 -9.712 1.00 86.94 201 PRO A N 1
ATOM 1588 C CA . PRO A 1 201 ? -19.716 -7.645 -8.880 1.00 86.94 201 PRO A CA 1
ATOM 1589 C C . PRO A 1 201 ? -18.783 -8.851 -8.714 1.00 86.94 201 PRO A C 1
ATOM 1591 O O . PRO A 1 201 ? -18.193 -9.310 -9.689 1.00 86.94 201 PRO A O 1
ATOM 1594 N N . ARG A 1 202 ? -18.678 -9.403 -7.498 1.00 82.56 202 ARG A N 1
ATOM 1595 C CA . ARG A 1 202 ? -17.744 -10.509 -7.188 1.00 82.56 202 ARG A CA 1
ATOM 1596 C C . ARG A 1 202 ? -17.962 -11.753 -8.061 1.00 82.56 202 ARG A C 1
ATOM 1598 O O . ARG A 1 202 ? -17.009 -12.458 -8.359 1.00 82.56 202 ARG A O 1
ATOM 1605 N N . TYR A 1 203 ? -19.206 -11.990 -8.479 1.00 86.69 203 TYR A N 1
ATOM 1606 C CA . TYR A 1 203 ? -19.611 -13.099 -9.355 1.00 86.69 203 TYR A CA 1
ATOM 1607 C C . TYR A 1 203 ? -19.926 -12.647 -10.789 1.00 86.69 203 TYR A C 1
ATOM 1609 O O . TYR A 1 203 ? -20.574 -13.365 -11.547 1.00 86.69 203 TYR A O 1
ATOM 1617 N N . GLY A 1 204 ? -19.537 -11.422 -11.138 1.00 85.88 204 GLY A N 1
ATOM 1618 C CA . GLY A 1 204 ? -19.721 -10.858 -12.465 1.00 85.88 204 GLY A CA 1
ATOM 1619 C C . GLY A 1 204 ? -18.573 -11.195 -13.416 1.00 85.88 204 GLY A C 1
ATOM 1620 O O . GLY A 1 204 ? -17.666 -11.963 -13.108 1.00 85.88 204 GLY A O 1
ATOM 1621 N N . ASN A 1 205 ? -18.610 -10.572 -14.589 1.00 84.81 205 ASN A N 1
ATOM 1622 C CA . ASN A 1 205 ? -17.549 -10.606 -15.594 1.00 84.81 205 ASN A CA 1
ATOM 1623 C C . ASN A 1 205 ? -17.143 -9.170 -15.990 1.00 84.81 205 ASN A C 1
ATOM 1625 O O . ASN A 1 205 ? -17.684 -8.195 -15.462 1.00 84.81 205 ASN A O 1
ATOM 1629 N N . ALA A 1 206 ? -16.217 -9.019 -16.939 1.00 82.06 206 ALA A N 1
ATOM 1630 C CA . ALA A 1 206 ? -15.742 -7.704 -17.379 1.00 82.06 206 ALA A CA 1
ATOM 1631 C C . ALA A 1 206 ? -16.863 -6.772 -17.895 1.00 82.06 206 ALA A C 1
ATOM 1633 O O . ALA A 1 206 ? -16.786 -5.559 -17.711 1.00 82.06 206 ALA A O 1
ATOM 1634 N N . GLU A 1 207 ? -17.931 -7.320 -18.480 1.00 89.00 207 GLU A N 1
ATOM 1635 C CA . GLU A 1 207 ? -19.079 -6.547 -18.982 1.00 89.00 207 GLU A CA 1
ATOM 1636 C C . GLU A 1 207 ? -19.974 -6.025 -17.851 1.00 89.00 207 GLU A C 1
ATOM 1638 O O . GLU A 1 207 ? -20.702 -5.047 -18.016 1.00 89.00 207 GLU A O 1
ATOM 1643 N N . SER A 1 208 ? -19.903 -6.648 -16.672 1.00 90.94 208 SER A N 1
ATOM 1644 C CA . SER A 1 208 ? -20.684 -6.255 -15.496 1.00 90.94 208 SER A CA 1
ATOM 1645 C C . SER A 1 208 ? -20.082 -5.085 -14.707 1.00 90.94 208 SER A C 1
ATOM 1647 O O . SER A 1 208 ? -20.704 -4.602 -13.754 1.00 90.94 208 SER A O 1
ATOM 1649 N N . ILE A 1 209 ? -18.889 -4.613 -15.092 1.00 91.75 209 ILE A N 1
ATOM 1650 C CA . ILE A 1 209 ? -18.207 -3.511 -14.413 1.00 91.75 209 ILE A CA 1
ATOM 1651 C C . ILE A 1 209 ? -19.002 -2.218 -14.589 1.00 91.75 209 ILE A C 1
ATOM 1653 O O . ILE A 1 209 ? -19.305 -1.777 -15.698 1.00 91.75 209 ILE A O 1
ATOM 1657 N N . ARG A 1 210 ? -19.281 -1.553 -13.468 1.00 91.31 210 ARG A N 1
ATOM 1658 C CA . ARG A 1 210 ? -19.836 -0.199 -13.462 1.00 91.31 210 ARG A CA 1
ATOM 1659 C C . ARG A 1 210 ? -18.718 0.809 -13.274 1.00 91.31 210 ARG A C 1
ATOM 1661 O O . ARG A 1 210 ? -18.050 0.810 -12.245 1.00 91.31 210 ARG A O 1
ATOM 1668 N N . TRP A 1 211 ? -18.540 1.674 -14.264 1.00 92.00 211 TRP A N 1
ATOM 1669 C CA . TRP A 1 211 ? -17.509 2.705 -14.262 1.00 92.00 211 TRP A CA 1
ATOM 1670 C C . TRP A 1 211 ? -18.054 4.039 -13.760 1.00 92.00 211 TRP A C 1
ATOM 1672 O O . TRP A 1 211 ? -19.070 4.528 -14.254 1.00 92.00 211 TRP A O 1
ATOM 1682 N N . PHE A 1 212 ? -17.341 4.644 -12.815 1.00 92.69 212 PHE A N 1
ATOM 1683 C CA . PHE A 1 212 ? -17.632 5.963 -12.267 1.00 92.69 212 PHE A CA 1
ATOM 1684 C C . PHE A 1 212 ? -16.495 6.917 -12.634 1.00 92.69 212 PHE A C 1
ATOM 1686 O O . PHE A 1 212 ? -15.355 6.636 -12.262 1.00 92.69 212 PHE A O 1
ATOM 1693 N N . PRO A 1 213 ? -16.761 8.020 -13.351 1.00 88.88 213 PRO A N 1
ATOM 1694 C CA . PRO A 1 213 ? -15.734 9.013 -13.636 1.00 88.88 213 PRO A CA 1
ATOM 1695 C C . PRO A 1 213 ? -15.281 9.688 -12.338 1.00 88.88 213 PRO A C 1
ATOM 1697 O O . PRO A 1 213 ? -16.100 10.012 -11.474 1.00 88.88 213 PRO A O 1
ATOM 1700 N N . VAL A 1 214 ? -13.977 9.908 -12.207 1.00 87.50 214 VAL A N 1
ATOM 1701 C CA . VAL A 1 214 ? -13.364 10.628 -11.088 1.00 87.50 214 VAL A CA 1
ATOM 1702 C C . VAL A 1 214 ? -12.338 11.627 -11.609 1.00 87.50 214 VAL A C 1
ATOM 1704 O O . VAL A 1 214 ? -11.819 11.499 -12.715 1.00 87.50 214 VAL A O 1
ATOM 1707 N N . VAL A 1 215 ? -12.042 12.643 -10.801 1.00 83.19 215 VAL A N 1
ATOM 1708 C CA . VAL A 1 215 ? -10.982 13.603 -11.119 1.00 83.19 215 VAL A CA 1
ATOM 1709 C C . VAL A 1 215 ? -9.637 12.877 -11.115 1.00 83.19 215 VAL A C 1
ATOM 1711 O O . VAL A 1 215 ? -9.314 12.180 -10.145 1.00 83.19 215 VAL A O 1
ATOM 1714 N N . ALA A 1 216 ? -8.855 13.057 -12.182 1.00 81.25 216 ALA A N 1
ATOM 1715 C CA . ALA A 1 216 ? -7.509 12.508 -12.287 1.00 81.25 216 ALA A CA 1
ATOM 1716 C C . ALA A 1 216 ? -6.683 12.893 -11.053 1.00 81.25 216 ALA A C 1
ATOM 1718 O O . ALA A 1 216 ? -6.654 14.046 -10.623 1.00 81.25 216 ALA A O 1
ATOM 1719 N N . SER A 1 217 ? -6.111 11.881 -10.412 1.00 82.56 217 SER A N 1
ATOM 1720 C CA . SER A 1 217 ? -5.291 12.013 -9.212 1.00 82.56 217 SER A CA 1
ATOM 1721 C C . SER A 1 217 ? -4.584 10.699 -8.921 1.00 82.56 217 SER A C 1
ATOM 1723 O O . SER A 1 217 ? -4.915 9.672 -9.515 1.00 82.56 217 SER A O 1
ATOM 1725 N N . CYS A 1 218 ? -3.630 10.719 -7.995 1.00 82.62 218 CYS A N 1
ATOM 1726 C CA . CYS A 1 218 ? -2.974 9.507 -7.532 1.00 82.62 218 CYS A CA 1
ATOM 1727 C C . CYS A 1 218 ? -3.651 9.023 -6.250 1.00 82.62 218 CYS A C 1
ATOM 1729 O O . CYS A 1 218 ? -3.429 9.574 -5.176 1.00 82.62 218 CYS A O 1
ATOM 1731 N N . ALA A 1 219 ? -4.507 8.011 -6.366 1.00 82.75 219 ALA A N 1
ATOM 1732 C CA . ALA A 1 219 ? -4.978 7.234 -5.226 1.00 82.75 219 ALA A CA 1
ATOM 1733 C C . ALA A 1 219 ? -4.108 5.981 -5.143 1.00 82.75 219 ALA A C 1
ATOM 1735 O O . ALA A 1 219 ? -4.238 5.101 -5.993 1.00 82.75 219 ALA A O 1
ATOM 1736 N N . PHE A 1 220 ? -3.184 5.946 -4.183 1.00 72.31 220 PHE A N 1
ATOM 1737 C CA . PHE A 1 220 ? -2.174 4.892 -4.126 1.00 72.31 220 PHE A CA 1
ATOM 1738 C C . PHE A 1 220 ? -2.620 3.766 -3.190 1.00 72.31 220 PHE A C 1
ATOM 1740 O O . PHE A 1 220 ? -3.120 2.747 -3.661 1.00 72.31 220 PHE A O 1
ATOM 1747 N N . HIS A 1 221 ? -2.559 3.967 -1.872 1.00 85.94 221 HIS A N 1
ATOM 1748 C CA . HIS A 1 221 ? -2.984 2.939 -0.923 1.00 85.94 221 HIS A CA 1
ATOM 1749 C C . HIS A 1 221 ? -4.462 3.055 -0.532 1.00 85.94 221 HIS A C 1
ATOM 1751 O O . HIS A 1 221 ? -4.927 4.106 -0.084 1.00 85.94 221 HIS A O 1
ATOM 1757 N N . ILE A 1 222 ? -5.194 1.945 -0.636 1.00 89.25 222 ILE A N 1
ATOM 1758 C CA . ILE A 1 222 ? -6.593 1.831 -0.208 1.00 89.25 222 ILE A CA 1
ATOM 1759 C C . ILE A 1 222 ? -6.659 1.620 1.310 1.00 89.25 222 ILE A C 1
ATOM 1761 O O . ILE A 1 222 ? -6.000 0.741 1.853 1.00 89.25 222 ILE A O 1
ATOM 1765 N N . ILE A 1 223 ? -7.488 2.412 1.990 1.00 89.62 223 ILE A N 1
ATOM 1766 C CA . ILE A 1 223 ? -7.775 2.279 3.423 1.00 89.62 223 ILE A CA 1
ATOM 1767 C C . ILE A 1 223 ? -8.781 1.145 3.644 1.00 89.62 223 ILE A C 1
ATOM 1769 O O . ILE A 1 223 ? -8.556 0.271 4.475 1.00 89.62 223 ILE A O 1
ATOM 1773 N N . ASN A 1 224 ? -9.918 1.195 2.942 1.00 92.00 224 ASN A N 1
ATOM 1774 C CA . ASN A 1 224 ? -10.961 0.168 2.966 1.00 92.00 224 ASN A CA 1
ATOM 1775 C C . ASN A 1 224 ? -11.967 0.398 1.825 1.00 92.00 224 ASN A C 1
ATOM 1777 O O . ASN A 1 224 ? -12.111 1.521 1.335 1.00 92.00 224 ASN A O 1
ATOM 1781 N N . CYS A 1 225 ? -12.719 -0.642 1.474 1.00 92.81 225 CYS A N 1
ATOM 1782 C CA . CYS A 1 225 ? -13.864 -0.571 0.572 1.00 92.81 225 CYS A CA 1
ATOM 1783 C C . CYS A 1 225 ? -15.036 -1.329 1.195 1.00 92.81 225 CYS A C 1
ATOM 1785 O O . CYS A 1 225 ? -14.833 -2.449 1.644 1.00 92.81 225 CYS A O 1
ATOM 1787 N N . PHE A 1 226 ? -16.242 -0.762 1.221 1.00 93.56 226 PHE A N 1
ATOM 1788 C CA . PHE A 1 226 ? -17.407 -1.428 1.819 1.00 93.56 226 PHE A CA 1
ATOM 1789 C C . PHE A 1 226 ? -18.729 -0.966 1.202 1.00 93.56 226 PHE A C 1
ATOM 1791 O O . PHE A 1 226 ? -18.821 0.112 0.606 1.00 93.56 226 PHE A O 1
ATOM 1798 N N . GLU A 1 227 ? -19.766 -1.782 1.362 1.00 93.25 227 GLU A N 1
ATOM 1799 C CA . GLU A 1 227 ? -21.134 -1.435 0.993 1.00 93.25 227 GLU A CA 1
ATOM 1800 C C . GLU A 1 227 ? -21.823 -0.577 2.087 1.00 93.25 227 GLU A C 1
ATOM 1802 O O . GLU A 1 227 ? -21.720 -0.866 3.279 1.00 93.25 227 GLU A O 1
ATOM 1807 N N . ASP A 1 228 ? -22.533 0.492 1.702 1.00 89.69 228 ASP A N 1
ATOM 1808 C CA . ASP A 1 228 ? -23.275 1.393 2.603 1.00 89.69 228 ASP A CA 1
ATOM 1809 C C . ASP A 1 228 ? -24.730 1.554 2.131 1.00 89.69 228 ASP A C 1
ATOM 1811 O O . ASP A 1 228 ? -25.002 2.116 1.064 1.00 89.69 228 ASP A O 1
ATOM 1815 N N . GLY A 1 229 ? -25.668 1.073 2.950 1.00 86.62 229 GLY A N 1
ATOM 1816 C CA . GLY A 1 229 ? -27.099 0.994 2.639 1.00 86.62 229 GLY A CA 1
ATOM 1817 C C . GLY A 1 229 ? -27.536 -0.379 2.116 1.00 86.62 229 GLY A C 1
ATOM 1818 O O . GLY A 1 229 ? -26.719 -1.266 1.894 1.00 86.62 229 GLY A O 1
ATOM 1819 N N . ASP A 1 230 ? -28.843 -0.548 1.932 1.00 84.19 230 ASP A N 1
ATOM 1820 C CA . ASP A 1 230 ? -29.452 -1.771 1.394 1.00 84.19 230 ASP A CA 1
ATOM 1821 C C . ASP A 1 230 ? -29.410 -1.750 -0.139 1.00 84.19 230 ASP A C 1
ATOM 1823 O O . ASP A 1 230 ? -29.832 -0.765 -0.746 1.00 84.19 230 ASP A O 1
ATOM 1827 N N . GLU A 1 231 ? -28.936 -2.833 -0.762 1.00 81.75 231 GLU A N 1
ATOM 1828 C CA . GLU A 1 231 ? -28.814 -2.978 -2.216 1.00 81.75 231 GLU A CA 1
ATOM 1829 C C . GLU A 1 231 ? -30.133 -2.760 -2.974 1.00 81.75 231 GLU A C 1
ATOM 1831 O O . GLU A 1 231 ? -30.119 -2.338 -4.135 1.00 81.75 231 GLU A O 1
ATOM 1836 N N . LEU A 1 232 ? -31.285 -2.999 -2.350 1.00 79.69 232 LEU A N 1
ATOM 1837 C CA . LEU A 1 232 ? -32.593 -2.767 -2.963 1.00 79.69 232 LEU A CA 1
ATOM 1838 C C . LEU A 1 232 ? -32.983 -1.282 -2.991 1.00 79.69 232 LEU A C 1
ATOM 1840 O O . LEU A 1 232 ? -33.832 -0.886 -3.791 1.00 79.69 232 LEU A O 1
ATOM 1844 N N . LEU A 1 233 ? -32.340 -0.440 -2.180 1.00 80.69 233 LEU A N 1
ATOM 1845 C CA . LEU A 1 233 ? -32.694 0.967 -2.020 1.00 80.69 233 LEU A CA 1
ATOM 1846 C C . LEU A 1 233 ? -31.888 1.901 -2.938 1.00 80.69 233 LEU A C 1
ATOM 1848 O O . LEU A 1 233 ? -30.745 1.651 -3.320 1.00 80.69 233 LEU A O 1
ATOM 1852 N N . VAL A 1 234 ? -32.488 3.052 -3.267 1.00 80.44 234 VAL A N 1
ATOM 1853 C CA . VAL A 1 234 ? -31.889 4.093 -4.132 1.00 80.44 234 VAL A CA 1
ATOM 1854 C C . VAL A 1 234 ? -30.624 4.726 -3.538 1.00 80.44 234 VAL A C 1
ATOM 1856 O O . VAL A 1 234 ? -29.823 5.334 -4.249 1.00 80.44 234 VAL A O 1
ATOM 1859 N N . ASN A 1 235 ? -30.436 4.609 -2.224 1.00 81.38 235 ASN A N 1
ATOM 1860 C CA . ASN A 1 235 ? -29.308 5.180 -1.497 1.00 81.38 235 ASN A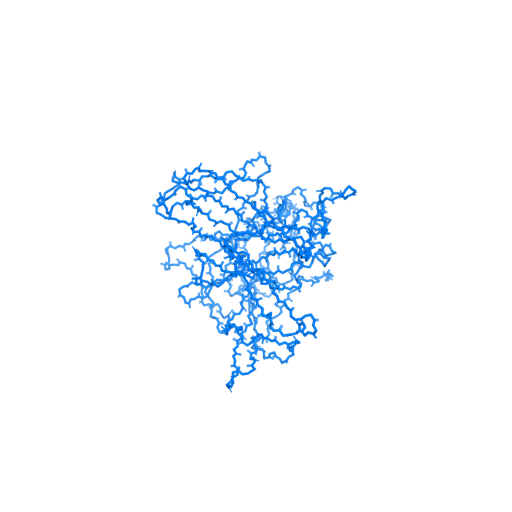 CA 1
ATOM 1861 C C . ASN A 1 235 ? -28.111 4.223 -1.365 1.00 81.38 235 ASN A C 1
ATOM 1863 O O . ASN A 1 235 ? -27.113 4.655 -0.781 1.00 81.38 235 ASN A O 1
ATOM 1867 N N . TYR A 1 236 ? -28.194 3.005 -1.917 1.00 90.75 236 TYR A N 1
ATOM 1868 C CA . TYR A 1 236 ? -27.115 2.019 -1.915 1.00 90.75 236 TYR A CA 1
ATOM 1869 C C . TYR A 1 236 ? -25.841 2.561 -2.561 1.00 90.75 236 TYR A C 1
ATOM 1871 O O . TYR A 1 236 ? -25.843 3.011 -3.718 1.00 90.75 236 TYR A O 1
ATOM 1879 N N . LYS A 1 237 ? -24.742 2.511 -1.810 1.00 93.12 237 LYS A N 1
ATOM 1880 C CA . LYS A 1 237 ? -23.438 3.000 -2.247 1.00 93.12 237 LYS A CA 1
ATOM 1881 C C . LYS A 1 237 ? -22.358 1.962 -2.015 1.00 93.12 237 LYS A C 1
ATOM 1883 O O . LYS A 1 237 ? -22.357 1.273 -1.004 1.00 93.12 237 LYS A O 1
ATOM 1888 N N . VAL A 1 238 ? -21.377 1.962 -2.905 1.00 95.50 238 VAL A N 1
ATOM 1889 C CA . VAL A 1 238 ? -20.052 1.418 -2.615 1.00 95.50 238 VAL A CA 1
ATOM 1890 C C . VAL A 1 238 ? -19.164 2.574 -2.178 1.00 95.50 238 VAL A C 1
ATOM 1892 O O . VAL A 1 238 ? -19.080 3.595 -2.865 1.00 95.50 238 VAL A O 1
ATOM 1895 N N . VAL A 1 239 ? -18.546 2.441 -1.010 1.00 95.12 239 VAL A N 1
ATOM 1896 C CA . VAL A 1 239 ? -17.619 3.427 -0.454 1.00 95.12 239 VAL A CA 1
ATOM 1897 C C . VAL A 1 239 ? -16.199 2.924 -0.661 1.00 95.12 239 VAL A C 1
ATOM 1899 O O . VAL A 1 239 ? -15.887 1.796 -0.293 1.00 95.12 239 VAL A O 1
ATOM 1902 N N . VAL A 1 240 ? -15.347 3.765 -1.239 1.00 95.31 240 VAL A N 1
ATOM 1903 C CA . VAL A 1 240 ? -13.913 3.522 -1.424 1.00 95.31 240 VAL A CA 1
ATOM 1904 C C . VAL A 1 240 ? -13.169 4.584 -0.637 1.00 95.31 240 VAL A C 1
ATOM 1906 O O . VAL A 1 240 ? -13.387 5.773 -0.861 1.00 95.31 240 VAL A O 1
ATOM 1909 N N . MET A 1 241 ? -12.299 4.175 0.280 1.00 94.31 241 MET A N 1
ATOM 1910 C CA . MET A 1 241 ? -11.439 5.080 1.037 1.00 94.31 241 MET A CA 1
ATOM 1911 C C . MET A 1 241 ? -9.981 4.821 0.679 1.00 94.31 241 MET A C 1
ATOM 1913 O O . MET A 1 241 ? -9.557 3.669 0.664 1.00 94.31 241 MET A O 1
ATOM 1917 N N . ALA A 1 242 ? -9.203 5.870 0.418 1.00 92.56 242 ALA A N 1
ATOM 1918 C CA . ALA A 1 242 ? -7.792 5.748 0.054 1.00 92.56 242 ALA A CA 1
ATOM 1919 C C . ALA A 1 242 ? -6.962 6.946 0.516 1.00 92.56 242 ALA A C 1
ATOM 1921 O O . ALA A 1 242 ? -7.491 8.019 0.804 1.00 92.56 242 ALA A O 1
ATOM 1922 N N . CYS A 1 243 ? -5.651 6.765 0.519 1.00 90.88 243 CYS A N 1
ATOM 1923 C CA . CYS A 1 243 ? -4.666 7.830 0.558 1.00 90.88 243 CYS A CA 1
ATOM 1924 C C . CYS A 1 243 ? -4.495 8.401 -0.862 1.00 90.88 243 CYS A C 1
ATOM 1926 O O . CYS A 1 243 ? -4.091 7.695 -1.789 1.00 90.88 243 CYS A O 1
ATOM 1928 N N . ARG A 1 244 ? -4.867 9.675 -1.043 1.00 90.81 244 ARG A N 1
ATOM 1929 C CA . ARG A 1 244 ? -4.907 10.369 -2.337 1.00 90.81 244 ARG A CA 1
ATOM 1930 C C . ARG A 1 244 ? -4.000 11.601 -2.346 1.00 90.81 244 ARG A C 1
ATOM 1932 O O . ARG A 1 244 ? -4.170 12.481 -1.503 1.00 90.81 244 ARG A O 1
ATOM 1939 N N . ALA A 1 245 ? -3.139 11.700 -3.354 1.00 88.25 245 ALA A N 1
ATOM 1940 C CA . ALA A 1 245 ? -2.401 12.898 -3.751 1.00 88.25 245 ALA A CA 1
ATOM 1941 C C . ALA A 1 245 ? -2.988 13.506 -5.042 1.00 88.25 245 ALA A C 1
ATOM 1943 O O . ALA A 1 245 ? -3.728 12.845 -5.777 1.00 88.25 245 ALA A O 1
ATOM 1944 N N . GLN A 1 246 ? -2.701 14.780 -5.321 1.00 83.56 246 GLN A N 1
ATOM 1945 C CA . GLN A 1 246 ? -3.201 15.442 -6.534 1.00 83.56 246 GLN A CA 1
ATOM 1946 C C . GLN A 1 246 ? -2.459 14.971 -7.789 1.00 83.56 246 GLN A C 1
ATOM 1948 O O . GLN A 1 246 ? -3.093 14.785 -8.824 1.00 83.56 246 GLN A O 1
ATOM 1953 N N . GLU A 1 247 ? -1.161 14.692 -7.669 1.00 79.94 247 GLU A N 1
ATOM 1954 C CA . GLU A 1 247 ? -0.336 14.119 -8.733 1.00 79.94 247 GLU A CA 1
ATOM 1955 C C . GLU A 1 247 ? 0.265 12.762 -8.354 1.00 79.94 247 GLU A C 1
ATOM 1957 O O . GLU A 1 247 ? 0.184 12.319 -7.208 1.00 79.94 247 GLU A O 1
ATOM 1962 N N . SER A 1 248 ? 0.845 12.084 -9.350 1.00 75.38 248 SER A N 1
ATOM 1963 C CA . SER A 1 248 ? 1.540 10.806 -9.180 1.00 75.38 248 SER A CA 1
ATOM 1964 C C . SER A 1 248 ? 2.680 10.931 -8.177 1.00 75.38 248 SER A C 1
ATOM 1966 O O . SER A 1 248 ? 3.607 11.693 -8.405 1.00 75.38 248 SER A O 1
ATOM 1968 N N . ILE A 1 249 ? 2.671 10.120 -7.118 1.00 71.75 249 ILE A N 1
ATOM 1969 C CA . ILE A 1 249 ? 3.809 10.002 -6.188 1.00 71.75 249 ILE A CA 1
ATOM 1970 C C . ILE A 1 249 ? 4.973 9.180 -6.769 1.00 71.75 249 ILE A C 1
ATOM 1972 O O . ILE A 1 249 ? 6.046 9.103 -6.172 1.00 71.75 249 ILE A O 1
ATOM 1976 N N . ILE A 1 250 ? 4.771 8.590 -7.951 1.00 69.69 250 ILE A N 1
ATOM 1977 C CA . ILE A 1 250 ? 5.783 7.858 -8.710 1.00 69.69 250 ILE A CA 1
ATOM 1978 C C . ILE A 1 250 ? 6.246 8.748 -9.874 1.00 69.69 250 ILE A C 1
ATOM 1980 O O . ILE A 1 250 ? 5.410 9.156 -10.690 1.00 69.69 250 ILE A O 1
ATOM 1984 N N . PRO A 1 251 ? 7.548 9.062 -9.982 1.00 64.38 251 PRO A N 1
ATOM 1985 C CA . PRO A 1 251 ? 8.053 9.920 -11.046 1.00 64.38 251 PRO A CA 1
ATOM 1986 C C . PRO A 1 251 ? 7.931 9.231 -12.411 1.00 64.38 251 PRO A C 1
ATOM 1988 O O . PRO A 1 251 ? 8.312 8.072 -12.572 1.00 64.38 251 PRO A O 1
ATOM 1991 N N . GLY A 1 252 ? 7.415 9.961 -13.403 1.00 58.62 252 GLY A N 1
ATOM 1992 C CA . GLY A 1 252 ? 7.347 9.507 -14.794 1.00 58.62 252 GLY A CA 1
ATOM 1993 C C . GLY A 1 252 ? 8.690 9.621 -15.537 1.00 58.62 252 GLY A C 1
ATOM 1994 O O . GLY A 1 252 ? 9.610 10.283 -15.049 1.00 58.62 252 GLY A O 1
ATOM 1995 N N . PRO A 1 253 ? 8.800 9.028 -16.741 1.00 52.03 253 PRO A N 1
ATOM 1996 C CA . PRO A 1 253 ? 10.044 8.985 -17.517 1.00 52.03 253 PRO A CA 1
ATOM 1997 C C . PRO A 1 253 ? 10.568 10.375 -17.920 1.00 52.03 253 PRO A C 1
ATOM 1999 O O . PRO A 1 253 ? 11.774 10.594 -17.930 1.00 52.03 253 PRO A O 1
ATOM 2002 N N . GLU A 1 254 ? 9.681 11.340 -18.183 1.00 55.22 254 GLU A N 1
ATOM 2003 C CA . GLU A 1 254 ? 10.054 12.710 -18.581 1.00 55.22 254 GLU A CA 1
ATOM 2004 C C . GLU A 1 254 ? 10.517 13.589 -17.405 1.00 55.22 254 GLU A C 1
ATOM 2006 O O . GLU A 1 254 ? 11.309 14.512 -17.580 1.00 55.22 254 GLU A O 1
ATOM 2011 N N . LEU A 1 255 ? 10.073 13.281 -16.181 1.00 55.38 255 LEU A N 1
ATOM 2012 C CA . LEU A 1 255 ? 10.427 14.015 -14.955 1.00 55.38 255 LEU A CA 1
ATOM 2013 C C . LEU A 1 255 ? 11.767 13.543 -14.355 1.00 55.38 255 LEU A C 1
ATOM 2015 O O . LEU A 1 255 ? 12.209 14.043 -13.318 1.00 55.38 255 LEU A O 1
ATOM 2019 N N . GLY A 1 256 ? 12.436 12.592 -15.019 1.00 48.25 256 GLY A N 1
ATOM 2020 C CA . GLY A 1 256 ? 13.698 11.987 -14.595 1.00 48.25 256 GLY A CA 1
ATOM 2021 C C . GLY A 1 256 ? 14.902 12.935 -14.550 1.00 48.25 256 GLY A C 1
ATOM 2022 O O . GLY A 1 256 ? 15.907 12.586 -13.936 1.00 48.25 256 GLY A O 1
ATOM 2023 N N . LEU A 1 257 ? 14.818 14.138 -15.132 1.00 53.28 257 LEU A N 1
ATOM 2024 C CA . LEU A 1 257 ? 15.957 15.063 -15.214 1.00 53.28 257 LEU A CA 1
ATOM 2025 C C . LEU A 1 257 ? 16.229 15.844 -13.912 1.00 53.28 257 LEU A C 1
ATOM 2027 O O . LEU A 1 257 ? 17.371 16.241 -13.691 1.00 53.28 257 LEU A O 1
ATOM 2031 N N . ASN A 1 258 ? 15.239 16.020 -13.020 1.00 70.69 258 ASN A N 1
ATOM 2032 C CA . ASN A 1 258 ? 15.460 16.609 -11.687 1.00 70.69 258 ASN A CA 1
ATOM 2033 C C . ASN A 1 258 ? 14.544 16.021 -10.593 1.00 70.69 258 ASN A C 1
ATOM 2035 O O . ASN A 1 258 ? 13.749 16.718 -9.960 1.00 70.69 258 ASN A O 1
ATOM 2039 N N . LYS A 1 259 ? 14.667 14.708 -10.355 1.00 72.38 259 LYS A N 1
ATOM 2040 C CA . LYS A 1 259 ? 13.863 13.965 -9.362 1.00 72.38 259 LYS A CA 1
ATOM 2041 C C . LYS A 1 259 ? 13.916 14.554 -7.953 1.00 72.38 259 LYS A C 1
ATOM 2043 O O . LYS A 1 259 ? 12.902 14.555 -7.260 1.00 72.38 259 LYS A O 1
ATOM 2048 N N . PHE A 1 260 ? 15.087 15.033 -7.532 1.00 79.94 260 PHE A N 1
ATOM 2049 C CA . PHE A 1 260 ? 15.257 15.628 -6.209 1.00 79.94 260 PHE A CA 1
ATOM 2050 C C . PHE A 1 260 ? 14.396 16.883 -6.062 1.00 79.94 260 PHE A C 1
ATOM 2052 O O . PHE A 1 260 ? 13.635 16.981 -5.105 1.00 79.94 260 PHE A O 1
ATOM 2059 N N . GLU A 1 261 ? 14.465 17.810 -7.024 1.00 81.31 261 GLU A N 1
ATOM 2060 C CA . GLU A 1 261 ? 13.639 19.021 -7.007 1.00 81.31 261 GLU A CA 1
ATOM 2061 C C . GLU A 1 261 ? 12.146 18.677 -7.070 1.00 81.31 261 GLU A C 1
ATOM 2063 O O . GLU A 1 261 ? 11.356 19.231 -6.308 1.00 81.31 261 GLU A 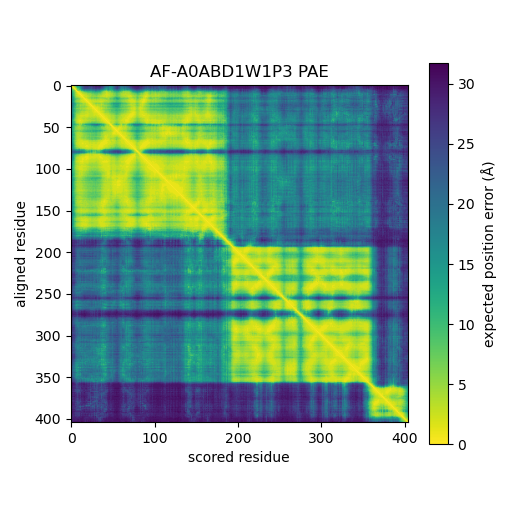O 1
ATOM 2068 N N . TRP A 1 262 ? 11.763 17.717 -7.914 1.00 79.81 262 TRP A N 1
ATOM 2069 C CA . TRP A 1 262 ? 10.376 17.276 -8.039 1.00 79.81 262 TRP A CA 1
ATOM 2070 C C . TRP A 1 262 ? 9.807 16.738 -6.719 1.00 79.81 262 TRP A C 1
ATOM 2072 O O . TRP A 1 262 ? 8.784 17.235 -6.247 1.00 79.81 262 TRP A O 1
ATOM 2082 N N . PHE A 1 263 ? 10.493 15.791 -6.068 1.00 80.81 263 PHE A N 1
ATOM 2083 C CA . PHE A 1 263 ? 10.069 15.288 -4.758 1.00 80.81 263 PHE A CA 1
ATOM 2084 C C . PHE A 1 263 ? 10.121 16.375 -3.686 1.00 80.81 263 PHE A C 1
ATOM 2086 O O . PHE A 1 263 ? 9.212 16.466 -2.861 1.00 80.81 263 PHE A O 1
ATOM 2093 N N . SER A 1 264 ? 11.164 17.209 -3.699 1.00 84.50 264 SER A N 1
ATOM 2094 C CA . SER A 1 264 ? 11.342 18.283 -2.724 1.00 84.50 264 SER A CA 1
ATOM 2095 C C . SER A 1 264 ? 10.155 19.245 -2.732 1.00 84.50 264 SER A C 1
ATOM 2097 O O . SER A 1 264 ? 9.601 19.571 -1.680 1.00 84.50 264 SER A O 1
ATOM 2099 N N . ARG A 1 265 ? 9.714 19.643 -3.927 1.00 84.88 265 ARG A N 1
ATOM 2100 C CA . ARG A 1 265 ? 8.587 20.558 -4.122 1.00 84.88 265 ARG A CA 1
ATOM 2101 C C . ARG A 1 265 ? 7.248 19.871 -3.906 1.00 84.88 265 ARG A C 1
ATOM 2103 O O . ARG A 1 265 ? 6.394 20.403 -3.201 1.00 84.88 265 ARG A O 1
ATOM 2110 N N . GLY A 1 266 ? 7.089 18.666 -4.442 1.00 84.19 266 GLY A N 1
ATOM 2111 C CA . GLY A 1 266 ? 5.868 17.880 -4.332 1.00 84.19 266 GLY A CA 1
ATOM 2112 C C . GLY A 1 266 ? 5.498 17.507 -2.893 1.00 84.19 266 GLY A C 1
ATOM 2113 O O . GLY A 1 266 ? 4.319 17.520 -2.550 1.00 84.19 266 GLY A O 1
ATOM 2114 N N . LEU A 1 267 ? 6.489 17.218 -2.040 1.00 84.81 267 LEU A N 1
ATOM 2115 C CA . LEU A 1 267 ? 6.303 16.842 -0.628 1.00 84.81 267 LEU A CA 1
ATOM 2116 C C . LEU A 1 267 ? 6.314 18.040 0.333 1.00 84.81 267 LEU A C 1
ATOM 2118 O O . LEU A 1 267 ? 6.200 17.858 1.547 1.00 84.81 267 LEU A O 1
ATOM 2122 N N . LYS A 1 268 ? 6.464 19.262 -0.185 1.00 84.25 268 LYS A N 1
ATOM 2123 C CA . LYS A 1 268 ? 6.458 20.482 0.621 1.00 84.25 268 LYS A CA 1
ATOM 2124 C C . LYS A 1 268 ? 5.101 20.659 1.304 1.00 84.25 268 LYS A C 1
ATOM 2126 O O . LYS A 1 268 ? 4.050 20.540 0.679 1.00 84.25 268 LYS A O 1
ATOM 2131 N N . HIS A 1 269 ? 5.125 20.959 2.603 1.00 81.69 269 HIS A N 1
ATOM 2132 C CA . HIS A 1 269 ? 3.905 21.232 3.363 1.00 81.69 269 HIS A CA 1
ATOM 2133 C C . HIS A 1 269 ? 3.316 22.582 2.955 1.00 81.69 269 HIS A C 1
ATOM 2135 O O . HIS A 1 269 ? 3.990 23.605 3.079 1.00 81.69 269 HIS A O 1
ATOM 2141 N N . ILE A 1 270 ? 2.058 22.587 2.513 1.00 73.06 270 ILE A N 1
ATOM 2142 C CA . ILE A 1 270 ? 1.312 23.809 2.208 1.00 73.06 270 ILE A CA 1
ATOM 2143 C C . ILE A 1 270 ? 0.202 23.957 3.246 1.00 73.06 270 ILE A C 1
ATOM 2145 O O . ILE A 1 270 ? -0.744 23.169 3.298 1.00 73.06 270 ILE A O 1
ATOM 2149 N N . LYS A 1 271 ? 0.322 24.980 4.102 1.00 58.97 271 LYS A N 1
ATOM 2150 C CA . LYS A 1 271 ? -0.601 25.213 5.228 1.00 58.97 271 LYS A CA 1
ATOM 2151 C C . LYS A 1 271 ? -2.022 25.577 4.770 1.00 58.97 271 LYS A C 1
ATOM 2153 O O . LYS A 1 271 ? -2.974 25.321 5.507 1.00 58.97 271 LYS A O 1
ATOM 2158 N N . SER A 1 272 ? -2.181 26.104 3.556 1.00 54.25 272 SER A N 1
ATOM 2159 C CA . SER A 1 272 ? -3.473 26.376 2.919 1.00 54.25 272 SER A CA 1
ATOM 2160 C C . SER A 1 272 ? -3.309 26.477 1.401 1.00 54.25 272 SER A C 1
ATOM 2162 O O . SER A 1 272 ? -2.533 27.305 0.941 1.00 54.25 272 SER A O 1
ATOM 2164 N N . PHE A 1 273 ? -4.086 25.714 0.624 1.00 54.25 273 PHE A N 1
ATOM 2165 C CA . PHE A 1 273 ? -4.126 25.807 -0.851 1.00 54.25 273 PHE A CA 1
ATOM 2166 C C . PHE A 1 273 ? -4.749 27.120 -1.374 1.00 54.25 273 PHE A C 1
ATOM 2168 O O . PHE A 1 273 ? -4.897 27.309 -2.576 1.00 54.25 273 PHE A O 1
ATOM 2175 N N . GLU A 1 274 ? -5.096 28.042 -0.477 1.00 50.53 274 GLU A N 1
ATOM 2176 C CA . GLU A 1 274 ? -5.536 29.393 -0.797 1.00 50.53 274 GLU A CA 1
ATOM 2177 C C . GLU A 1 274 ? -4.544 30.404 -0.205 1.00 50.53 274 GLU A C 1
ATOM 2179 O O . GLU A 1 274 ? -4.635 30.740 0.977 1.00 50.53 274 GLU A O 1
ATOM 2184 N N . LYS A 1 275 ? -3.591 30.884 -1.019 1.00 42.12 275 LYS A N 1
ATOM 2185 C CA . LYS A 1 275 ? -3.209 32.307 -1.122 1.00 42.12 275 LYS A CA 1
ATOM 2186 C C . LYS A 1 275 ? -2.118 32.549 -2.172 1.00 42.12 275 LYS A C 1
ATOM 2188 O O . LYS A 1 275 ? -1.152 31.808 -2.297 1.00 42.12 275 LYS A O 1
ATOM 2193 N N . ASN A 1 276 ? -2.316 33.646 -2.899 1.00 43.91 276 ASN A N 1
ATOM 2194 C CA . ASN A 1 276 ? -1.473 34.206 -3.951 1.00 43.91 276 ASN A CA 1
ATOM 2195 C C . ASN A 1 276 ? 0.026 34.215 -3.599 1.00 43.91 276 ASN A C 1
ATOM 2197 O O . ASN A 1 276 ? 0.416 34.837 -2.612 1.00 43.91 276 ASN A O 1
ATOM 2201 N N . GLY A 1 277 ? 0.853 33.606 -4.457 1.00 51.91 277 GLY A N 1
ATOM 2202 C CA . GLY A 1 277 ? 2.317 33.743 -4.437 1.00 51.91 277 GLY A CA 1
ATOM 2203 C C . GLY A 1 277 ? 3.111 32.433 -4.409 1.00 51.91 277 GLY A C 1
ATOM 2204 O O . GLY A 1 277 ? 4.310 32.462 -4.676 1.00 51.91 277 GLY A O 1
ATOM 2205 N N . GLU A 1 278 ? 2.478 31.295 -4.121 1.00 57.31 278 GLU A N 1
ATOM 2206 C CA . GLU A 1 278 ? 3.143 29.984 -4.138 1.00 57.31 278 GLU A CA 1
ATOM 2207 C C . GLU A 1 278 ? 3.111 29.348 -5.535 1.00 57.31 278 GLU A C 1
ATOM 2209 O O . GLU A 1 278 ? 2.194 29.579 -6.326 1.00 57.31 278 GLU A O 1
ATOM 2214 N N . ASN A 1 279 ? 4.145 28.569 -5.870 1.00 62.00 279 ASN A N 1
ATOM 2215 C CA . ASN A 1 279 ? 4.218 27.910 -7.168 1.00 62.00 279 ASN A CA 1
ATOM 2216 C C . ASN A 1 279 ? 3.136 26.814 -7.242 1.00 62.00 279 ASN A C 1
ATOM 2218 O O . ASN A 1 279 ? 3.092 25.972 -6.346 1.00 62.00 279 ASN A O 1
ATOM 2222 N N . PRO A 1 280 ? 2.305 26.770 -8.300 1.00 65.06 280 PRO A N 1
ATOM 2223 C CA . PRO A 1 280 ? 1.184 25.829 -8.415 1.00 65.06 280 PRO A CA 1
ATOM 2224 C C . PRO A 1 280 ? 1.582 24.344 -8.415 1.00 65.06 280 PRO A C 1
ATOM 2226 O O . PRO A 1 280 ? 0.709 23.488 -8.336 1.00 65.06 280 PRO A O 1
ATOM 2229 N N . GLN A 1 281 ? 2.878 24.039 -8.524 1.00 69.00 281 GLN A N 1
ATOM 2230 C CA . GLN A 1 281 ? 3.424 22.680 -8.523 1.00 69.00 281 GLN A CA 1
ATOM 2231 C C . GLN A 1 281 ? 3.901 22.197 -7.141 1.00 69.00 281 GLN A C 1
ATOM 2233 O O . GLN A 1 281 ? 4.277 21.036 -6.980 1.00 69.00 281 GLN A O 1
ATOM 2238 N N . ASP A 1 282 ? 3.930 23.073 -6.135 1.00 81.88 282 ASP A N 1
ATOM 2239 C CA . ASP A 1 282 ? 4.341 22.690 -4.786 1.00 81.88 282 ASP A CA 1
ATOM 2240 C C . ASP A 1 282 ? 3.209 21.904 -4.088 1.00 81.88 282 ASP A C 1
ATOM 2242 O O . ASP A 1 282 ? 2.024 22.157 -4.302 1.00 81.88 282 ASP A O 1
ATOM 2246 N N . GLY A 1 283 ? 3.560 20.937 -3.236 1.00 82.44 283 GLY A N 1
ATOM 2247 C CA . GLY A 1 283 ? 2.597 20.200 -2.405 1.00 82.44 283 GLY A CA 1
ATOM 2248 C C . GLY A 1 283 ? 1.656 19.246 -3.156 1.00 82.44 283 GLY A C 1
ATOM 2249 O O . GLY A 1 283 ? 0.740 18.692 -2.547 1.00 82.44 283 GLY A O 1
ATOM 2250 N N . LEU A 1 284 ? 1.854 19.013 -4.458 1.00 84.94 284 LEU A N 1
ATOM 2251 C CA . LEU A 1 284 ? 0.983 18.133 -5.252 1.00 84.94 284 LEU A CA 1
ATOM 2252 C C . LEU A 1 284 ? 1.064 16.648 -4.850 1.00 84.94 284 LEU A C 1
ATOM 2254 O O . LEU A 1 284 ? 0.124 15.891 -5.116 1.00 84.94 284 LEU A O 1
ATOM 2258 N N . LEU A 1 285 ? 2.138 16.244 -4.157 1.00 86.12 285 LEU A N 1
ATOM 2259 C CA . LEU A 1 285 ? 2.323 14.899 -3.589 1.00 86.12 285 LEU A CA 1
ATOM 2260 C C . LEU A 1 285 ? 1.823 14.802 -2.139 1.00 86.12 285 LEU A C 1
ATOM 2262 O O . LEU A 1 285 ? 2.093 13.821 -1.448 1.00 86.12 285 LEU A O 1
ATOM 2266 N N . PHE A 1 286 ? 1.118 15.824 -1.648 1.00 87.38 286 PHE A N 1
ATOM 2267 C CA . PHE A 1 286 ? 0.527 15.813 -0.318 1.00 87.38 286 PHE A CA 1
ATOM 2268 C C . PHE A 1 286 ? -0.649 14.832 -0.265 1.00 87.38 286 PHE A C 1
ATOM 2270 O O . PHE A 1 286 ? -1.725 15.087 -0.815 1.00 87.38 286 PHE A O 1
ATOM 2277 N N . THR A 1 287 ? -0.447 13.716 0.429 1.00 89.12 287 THR A N 1
ATOM 2278 C CA . THR A 1 287 ? -1.416 12.625 0.495 1.00 89.12 287 THR A CA 1
ATOM 2279 C C . THR A 1 287 ? -2.390 12.812 1.658 1.00 89.12 287 THR A C 1
ATOM 2281 O O . THR A 1 287 ? -1.991 13.065 2.798 1.00 89.12 287 THR A O 1
ATOM 2284 N N . ARG A 1 288 ? -3.692 12.674 1.384 1.00 91.56 288 ARG A N 1
ATOM 2285 C CA . ARG A 1 288 ? -4.773 12.762 2.382 1.00 91.56 288 ARG A CA 1
ATOM 2286 C C . ARG A 1 288 ? -5.664 11.535 2.330 1.00 91.56 288 ARG A C 1
ATOM 2288 O O . ARG A 1 288 ? -5.888 10.979 1.257 1.00 91.56 288 ARG A O 1
ATOM 2295 N N . ALA A 1 289 ? -6.236 11.169 3.474 1.00 92.44 289 ALA A N 1
ATOM 2296 C CA . ALA A 1 289 ? -7.337 10.220 3.491 1.00 92.44 289 ALA A CA 1
ATOM 2297 C C . ALA A 1 289 ? -8.527 10.833 2.739 1.00 92.44 289 ALA A C 1
ATOM 2299 O O . ALA A 1 289 ? -8.918 11.978 2.986 1.00 92.44 289 ALA A O 1
ATOM 2300 N N . TYR A 1 290 ? -9.083 10.075 1.808 1.00 93.56 290 TYR A N 1
ATOM 2301 C CA . TYR A 1 290 ? -10.086 10.514 0.853 1.00 93.56 290 TYR A CA 1
ATOM 2302 C C . TYR A 1 290 ? -11.165 9.451 0.714 1.00 93.56 290 TYR A C 1
ATOM 2304 O O . TYR A 1 290 ? -10.851 8.263 0.754 1.00 93.56 290 TYR A O 1
ATOM 2312 N N . GLU A 1 291 ? -12.415 9.862 0.521 1.00 94.44 291 GLU A N 1
ATOM 2313 C CA . GLU A 1 291 ? -13.515 8.944 0.227 1.00 94.44 291 GLU A CA 1
ATOM 2314 C C . GLU A 1 291 ? -14.155 9.229 -1.132 1.00 94.44 291 GLU A C 1
ATOM 2316 O O . GLU A 1 291 ? -14.339 10.384 -1.523 1.00 94.44 291 GLU A O 1
ATOM 2321 N N . TRP A 1 292 ? -14.568 8.158 -1.809 1.00 95.75 292 TRP A N 1
ATOM 2322 C CA . TRP A 1 292 ? -15.540 8.170 -2.896 1.00 95.75 292 TRP A CA 1
ATOM 2323 C C . TRP A 1 292 ? -16.744 7.328 -2.489 1.00 95.75 292 TRP A C 1
ATOM 2325 O O . TRP A 1 292 ? -16.609 6.199 -2.025 1.00 95.75 292 TRP A O 1
ATOM 2335 N N . ARG A 1 293 ? -17.941 7.868 -2.694 1.00 95.25 293 ARG A N 1
ATOM 2336 C CA . ARG A 1 293 ? -19.230 7.221 -2.451 1.00 95.25 293 ARG A CA 1
ATOM 2337 C C . ARG A 1 293 ? -19.953 7.077 -3.777 1.00 95.25 293 ARG A C 1
ATOM 2339 O O . ARG A 1 293 ? -20.497 8.050 -4.302 1.00 95.25 293 ARG A O 1
ATOM 2346 N N . LEU A 1 294 ? -19.944 5.861 -4.300 1.00 95.94 294 LEU A N 1
ATOM 2347 C CA . LEU A 1 294 ? -20.434 5.498 -5.623 1.00 95.94 294 LEU A CA 1
ATOM 2348 C C . LEU A 1 294 ? -21.872 4.998 -5.494 1.00 95.94 294 LEU A C 1
ATOM 2350 O O . LEU A 1 294 ? -22.098 3.903 -4.984 1.00 95.94 294 LEU A O 1
ATOM 2354 N N . ASN A 1 295 ? -22.862 5.795 -5.902 1.00 94.50 295 ASN A N 1
ATOM 2355 C CA . ASN A 1 295 ? -24.255 5.361 -5.861 1.00 94.50 295 ASN A CA 1
ATOM 2356 C C . ASN A 1 295 ? -24.509 4.353 -6.984 1.00 94.50 295 ASN A C 1
ATOM 2358 O O . ASN A 1 295 ? -24.477 4.687 -8.171 1.00 94.50 295 ASN A O 1
ATOM 2362 N N . MET A 1 296 ? -24.819 3.121 -6.600 1.00 93.38 296 MET A N 1
ATOM 2363 C CA . MET A 1 296 ? -24.944 2.020 -7.546 1.00 93.38 296 MET A CA 1
ATOM 2364 C C . MET A 1 296 ? -26.256 2.055 -8.339 1.00 93.38 296 MET A C 1
ATOM 2366 O O . MET A 1 296 ? -26.336 1.404 -9.379 1.00 93.38 296 MET A O 1
ATOM 2370 N N . LYS A 1 297 ? -27.270 2.811 -7.896 1.00 90.56 297 LYS A N 1
ATOM 2371 C CA . LYS A 1 297 ? -28.569 2.949 -8.578 1.00 90.56 297 LYS A CA 1
ATOM 2372 C C . LYS A 1 297 ? -28.615 4.164 -9.495 1.00 90.56 297 LYS A C 1
ATOM 2374 O O . LYS A 1 297 ? -28.962 4.035 -10.662 1.00 90.56 297 LYS A O 1
ATOM 2379 N N . THR A 1 298 ? -28.244 5.334 -8.983 1.00 90.69 298 THR A N 1
ATOM 2380 C CA . THR A 1 298 ? -28.329 6.603 -9.724 1.00 90.69 298 THR A CA 1
ATOM 2381 C C . THR A 1 298 ? -27.102 6.881 -10.582 1.00 90.69 298 THR A C 1
ATOM 2383 O O . THR A 1 298 ? -27.136 7.790 -11.403 1.00 90.69 298 THR A O 1
ATOM 2386 N N . ARG A 1 299 ? -26.009 6.132 -10.375 1.00 86.75 299 ARG A N 1
ATOM 2387 C CA . ARG A 1 299 ? -24.675 6.388 -10.947 1.00 86.75 299 ARG A CA 1
ATOM 2388 C C . ARG A 1 299 ? -24.039 7.712 -10.509 1.00 86.75 299 ARG A C 1
ATOM 2390 O O . ARG A 1 299 ? -22.983 8.082 -11.011 1.00 86.75 299 ARG A O 1
ATOM 2397 N N . GLY A 1 300 ? -24.650 8.410 -9.551 1.00 89.75 300 GLY A N 1
ATOM 2398 C CA . GLY A 1 300 ? -24.067 9.597 -8.937 1.00 89.75 300 GLY A CA 1
ATOM 2399 C C . GLY A 1 300 ? -22.882 9.244 -8.040 1.00 89.75 300 GLY A C 1
ATOM 2400 O O . GLY A 1 300 ? -22.844 8.176 -7.429 1.00 89.75 300 GLY A O 1
ATOM 2401 N N . MET A 1 301 ? -21.931 10.164 -7.919 1.00 91.62 301 MET A N 1
ATOM 2402 C CA . MET A 1 301 ? -20.747 9.998 -7.082 1.00 91.62 301 MET A CA 1
ATOM 2403 C C . MET A 1 301 ? -20.577 11.223 -6.182 1.00 91.62 301 MET A C 1
ATOM 2405 O O . MET A 1 301 ? -20.726 12.359 -6.628 1.00 91.62 301 MET A O 1
ATOM 2409 N N . LYS A 1 302 ? -20.310 10.983 -4.896 1.00 92.88 302 LYS A N 1
ATOM 2410 C CA . LYS A 1 302 ? -19.872 12.011 -3.942 1.00 92.88 302 LYS A CA 1
ATOM 2411 C C . LYS A 1 302 ? -18.467 11.680 -3.478 1.00 92.88 302 LYS A C 1
ATOM 2413 O O . LYS A 1 302 ? -18.124 10.507 -3.391 1.00 92.88 302 LYS A O 1
ATOM 2418 N N . HIS A 1 303 ? -17.678 12.689 -3.149 1.00 92.88 303 HIS A N 1
ATOM 2419 C CA . HIS A 1 303 ? -16.302 12.484 -2.730 1.00 92.88 303 HIS A CA 1
ATOM 2420 C C . HIS A 1 303 ? -15.804 13.630 -1.853 1.00 92.88 303 HIS A C 1
ATOM 2422 O O . HIS A 1 303 ? -16.386 14.717 -1.864 1.00 92.88 303 HIS A O 1
ATOM 2428 N N . GLY A 1 304 ? -14.736 13.394 -1.094 1.00 90.44 304 GLY A N 1
ATOM 2429 C CA . GLY A 1 304 ? -14.172 14.409 -0.210 1.00 90.44 304 GLY A CA 1
ATOM 2430 C C . GLY A 1 304 ? -12.946 13.936 0.563 1.00 90.44 304 GLY A C 1
ATOM 2431 O O . GLY A 1 304 ? -12.698 12.740 0.696 1.00 90.44 304 GLY A O 1
ATOM 2432 N N . ASN A 1 305 ? -12.174 14.897 1.078 1.00 90.81 305 ASN A N 1
ATOM 2433 C CA . ASN A 1 305 ? -11.089 14.599 2.010 1.00 90.81 305 ASN A CA 1
ATOM 2434 C C . ASN A 1 305 ? -11.682 14.260 3.385 1.00 90.81 305 ASN A C 1
ATOM 2436 O O . ASN A 1 305 ? -12.499 15.021 3.898 1.00 90.81 305 ASN A O 1
ATOM 2440 N N . LEU A 1 306 ? -11.221 13.168 3.989 1.00 90.00 306 LEU A N 1
ATOM 2441 C CA . LEU A 1 306 ? -11.575 12.740 5.345 1.00 90.00 306 LEU A CA 1
ATOM 2442 C C . LEU A 1 306 ? -10.691 13.390 6.418 1.00 90.00 306 LEU A C 1
ATOM 2444 O O . LEU A 1 306 ? -11.049 13.413 7.591 1.00 90.00 306 LEU A O 1
ATOM 2448 N N . THR A 1 307 ? -9.524 13.903 6.033 1.00 88.31 307 THR A N 1
ATOM 2449 C CA . THR A 1 307 ? -8.575 14.564 6.938 1.00 88.31 307 THR A CA 1
ATOM 2450 C C . THR A 1 307 ? -8.301 15.990 6.497 1.00 88.31 307 THR A C 1
ATOM 2452 O O . THR A 1 307 ? -8.500 16.328 5.331 1.00 88.31 307 THR A O 1
ATOM 2455 N N . GLY A 1 308 ? -7.860 16.847 7.423 1.00 85.38 308 GLY A N 1
ATOM 2456 C CA . GLY A 1 308 ? -7.456 18.229 7.144 1.00 85.38 308 GLY A CA 1
ATOM 2457 C C . GLY A 1 308 ? -6.130 18.337 6.379 1.00 85.38 308 GLY A C 1
ATOM 2458 O O . GLY A 1 308 ? -5.650 17.371 5.792 1.00 85.38 308 GLY A O 1
ATOM 2459 N N . THR A 1 309 ? -5.537 19.530 6.374 1.00 85.06 309 THR A N 1
ATOM 2460 C CA . THR A 1 309 ? -4.229 19.815 5.747 1.00 85.06 309 THR A CA 1
ATOM 2461 C C . THR A 1 309 ? -3.081 19.850 6.757 1.00 85.06 309 THR A C 1
ATOM 2463 O O . THR A 1 309 ? -1.949 20.154 6.390 1.00 85.06 309 THR A O 1
ATOM 2466 N N . GLN A 1 310 ? -3.336 19.547 8.038 1.00 82.06 310 GLN A N 1
ATOM 2467 C CA . GLN A 1 310 ? -2.287 19.608 9.060 1.00 82.06 310 GLN A CA 1
ATOM 2468 C C . GLN A 1 310 ? -1.188 18.569 8.816 1.00 82.06 310 GLN A C 1
ATOM 2470 O O . GLN A 1 310 ? -0.012 18.895 8.949 1.00 82.06 310 GLN A O 1
ATOM 2475 N N . PHE A 1 311 ? -1.560 17.352 8.413 1.00 85.62 311 PHE A N 1
ATOM 2476 C CA . PHE A 1 311 ? -0.637 16.231 8.253 1.00 85.62 311 PHE A CA 1
ATOM 2477 C C . PHE A 1 311 ? -0.850 15.536 6.910 1.00 85.62 311 PHE A C 1
ATOM 2479 O O . PHE A 1 311 ? -1.987 15.221 6.554 1.00 85.62 311 PHE A O 1
ATOM 2486 N N . SER A 1 312 ? 0.247 15.285 6.195 1.00 89.69 312 SER A N 1
ATOM 2487 C CA . SER A 1 312 ? 0.267 14.353 5.066 1.00 89.69 312 SER A CA 1
ATOM 2488 C C . SER A 1 312 ? 0.395 12.935 5.614 1.00 89.69 312 SER A C 1
ATOM 2490 O O . SER A 1 312 ? 1.090 12.713 6.611 1.00 89.69 312 SER A O 1
ATOM 2492 N N . MET A 1 313 ? -0.304 11.978 5.013 1.00 89.56 313 MET A N 1
ATOM 2493 C CA . MET A 1 313 ? -0.361 10.612 5.524 1.00 89.56 313 MET A CA 1
ATOM 2494 C C . MET A 1 313 ? -0.529 9.579 4.420 1.00 89.56 313 MET A C 1
ATOM 2496 O O . MET A 1 313 ? -1.262 9.794 3.456 1.00 89.56 313 MET A O 1
ATOM 2500 N N . ASP A 1 314 ? 0.124 8.438 4.597 1.00 87.25 314 ASP A N 1
ATOM 2501 C CA . ASP A 1 314 ? 0.081 7.325 3.655 1.00 87.25 314 ASP A CA 1
ATOM 2502 C C . ASP A 1 314 ? 0.280 5.987 4.383 1.00 87.25 314 ASP A C 1
ATOM 2504 O O . ASP A 1 314 ? 0.427 5.958 5.607 1.00 87.25 314 ASP A O 1
ATOM 2508 N N . PHE A 1 315 ? 0.272 4.880 3.641 1.00 84.12 315 PHE A N 1
ATOM 2509 C CA . PHE A 1 315 ? 0.371 3.519 4.175 1.00 84.12 315 PHE A CA 1
ATOM 2510 C C . PHE A 1 315 ? -0.690 3.230 5.254 1.00 84.12 315 PHE A C 1
ATOM 2512 O O . PHE A 1 315 ? -0.356 3.005 6.424 1.00 84.12 315 PHE A O 1
ATOM 2519 N N . PRO A 1 316 ? -1.983 3.293 4.889 1.00 88.06 316 PRO A N 1
ATOM 2520 C CA . PRO A 1 316 ? -3.064 2.987 5.794 1.00 88.06 316 PRO A CA 1
ATOM 2521 C C . PRO A 1 316 ? -3.128 1.500 6.138 1.00 88.06 316 PRO A C 1
ATOM 2523 O O . PRO A 1 316 ? -2.844 0.639 5.310 1.00 88.06 316 PRO A O 1
ATOM 2526 N N . PHE A 1 317 ? -3.603 1.204 7.340 1.00 83.62 317 PHE A N 1
ATOM 2527 C CA . PHE A 1 317 ? -4.002 -0.136 7.746 1.00 83.62 317 PHE A CA 1
ATOM 2528 C C . PHE A 1 317 ? -5.218 -0.092 8.674 1.00 83.62 317 PHE A C 1
ATOM 2530 O O . PHE A 1 317 ? -5.488 0.896 9.366 1.00 83.62 317 PHE A O 1
ATOM 2537 N N . ILE A 1 318 ? -5.967 -1.191 8.682 1.00 83.31 318 ILE A N 1
ATOM 2538 C CA . ILE A 1 318 ? -7.134 -1.420 9.536 1.00 83.31 318 ILE A CA 1
ATOM 2539 C C . ILE A 1 318 ? -7.016 -2.791 10.198 1.00 83.31 318 ILE A C 1
ATOM 2541 O O . ILE A 1 318 ? -6.188 -3.613 9.815 1.00 83.31 318 ILE A O 1
ATOM 2545 N N . ASN A 1 319 ? -7.870 -3.059 11.182 1.00 78.94 319 ASN A N 1
ATOM 2546 C CA . ASN A 1 319 ? -8.035 -4.420 11.677 1.00 78.94 319 ASN A CA 1
ATOM 2547 C C . ASN A 1 319 ? -8.622 -5.303 10.556 1.00 78.94 319 ASN A C 1
ATOM 2549 O O . ASN A 1 319 ? -9.675 -4.973 10.004 1.00 78.94 319 ASN A O 1
ATOM 2553 N N . GLY A 1 320 ? -7.946 -6.417 10.251 1.00 73.94 320 GLY A N 1
ATOM 2554 C CA . GLY A 1 320 ? -8.289 -7.344 9.166 1.00 73.94 320 GLY A CA 1
ATOM 2555 C C . GLY A 1 320 ? -9.726 -7.873 9.211 1.00 73.94 320 GLY A C 1
ATOM 2556 O O . GLY A 1 320 ? -10.349 -8.036 8.167 1.00 73.94 320 GLY A O 1
ATOM 2557 N N . ASN A 1 321 ? -10.311 -8.012 10.406 1.00 78.19 321 ASN A N 1
ATOM 2558 C CA . ASN A 1 321 ? -11.702 -8.452 10.585 1.00 78.19 321 ASN A CA 1
ATOM 2559 C C . ASN A 1 321 ? -12.740 -7.472 10.014 1.00 78.19 321 ASN A C 1
ATOM 2561 O O . ASN A 1 321 ? -13.914 -7.819 9.906 1.00 78.19 321 ASN A O 1
ATOM 2565 N N . PHE A 1 322 ? -12.333 -6.243 9.686 1.00 82.00 322 PHE A N 1
ATOM 2566 C CA . PHE A 1 322 ? -13.205 -5.208 9.134 1.00 82.00 322 PHE A CA 1
ATOM 2567 C C . PHE A 1 322 ? -12.904 -4.889 7.665 1.00 82.00 322 PHE A C 1
ATOM 2569 O O . PHE A 1 322 ? -13.487 -3.955 7.113 1.00 82.00 322 PHE A O 1
ATOM 2576 N N . VAL A 1 323 ? -12.012 -5.638 7.013 1.00 83.75 323 VAL A N 1
ATOM 2577 C CA . VAL A 1 323 ? -11.796 -5.507 5.567 1.00 83.75 323 VAL A CA 1
ATOM 2578 C C . VAL A 1 323 ? -13.101 -5.833 4.846 1.00 83.75 323 VAL A C 1
ATOM 2580 O O . VAL A 1 323 ? -13.716 -6.868 5.098 1.00 83.75 323 VAL A O 1
ATOM 2583 N N . GLY A 1 324 ? -13.558 -4.937 3.970 1.00 84.50 324 GLY A N 1
ATOM 2584 C CA . GLY A 1 324 ? -14.851 -5.104 3.298 1.00 84.50 324 GLY A CA 1
ATOM 2585 C C . GLY A 1 324 ? -16.054 -4.598 4.101 1.00 84.50 324 GLY A C 1
ATOM 2586 O O . GLY A 1 324 ? -17.150 -4.502 3.558 1.00 84.50 324 GLY A O 1
ATOM 2587 N N . LEU A 1 325 ? -15.874 -4.268 5.384 1.00 88.31 325 LEU A N 1
ATOM 2588 C CA . LEU A 1 325 ? -16.938 -3.838 6.289 1.00 88.31 325 LEU A CA 1
ATOM 2589 C C . LEU A 1 325 ? -16.728 -2.393 6.732 1.00 88.31 325 LEU A C 1
ATOM 2591 O O . LEU A 1 325 ? -15.606 -1.903 6.841 1.00 88.31 325 LEU A O 1
ATOM 2595 N N . LYS A 1 326 ? -17.821 -1.704 7.060 1.00 89.75 326 LYS A N 1
ATOM 2596 C CA . LYS A 1 326 ? -17.739 -0.363 7.637 1.00 89.75 326 LYS A CA 1
ATOM 2597 C C . LYS A 1 326 ? -16.971 -0.402 8.963 1.00 89.75 326 LYS A C 1
ATOM 2599 O O . LYS A 1 326 ? -17.349 -1.120 9.888 1.00 89.75 326 LYS A O 1
ATOM 2604 N N . ASN A 1 327 ? -15.922 0.410 9.071 1.00 86.94 327 ASN A N 1
ATOM 2605 C CA . ASN A 1 327 ? -15.039 0.469 10.233 1.00 86.94 327 ASN A CA 1
ATOM 2606 C C . ASN A 1 327 ? -14.978 1.876 10.842 1.00 86.94 327 ASN A C 1
ATOM 2608 O O . ASN A 1 327 ? -15.128 2.884 10.155 1.00 86.94 327 ASN A O 1
ATOM 2612 N N . LYS A 1 328 ? -14.724 1.936 12.154 1.00 85.44 328 LYS A N 1
ATOM 2613 C CA . LYS A 1 328 ? -14.634 3.197 12.911 1.00 85.44 328 LYS A CA 1
ATOM 2614 C C . LYS A 1 328 ? -13.247 3.816 12.888 1.00 85.44 328 LYS A C 1
ATOM 2616 O O . LYS A 1 328 ? -13.123 5.033 12.964 1.00 85.44 328 LYS A O 1
ATOM 2621 N N . TYR A 1 329 ? -12.220 2.974 12.827 1.00 85.38 329 TYR A N 1
ATOM 2622 C CA . TYR A 1 329 ? -10.831 3.385 12.977 1.00 85.38 329 TYR A CA 1
ATOM 2623 C C . TYR A 1 329 ? -9.980 2.874 11.824 1.00 85.38 329 TYR A C 1
ATOM 2625 O O . TYR A 1 329 ? -10.173 1.749 11.359 1.00 85.38 329 TYR A O 1
ATOM 2633 N N . ALA A 1 330 ? -9.009 3.684 11.425 1.00 86.81 330 ALA A N 1
ATOM 2634 C CA . ALA A 1 330 ? -7.858 3.268 10.634 1.00 86.81 330 ALA A CA 1
ATOM 2635 C C . ALA A 1 330 ? -6.597 3.893 11.217 1.00 86.81 330 ALA A C 1
ATOM 2637 O O . ALA A 1 330 ? -6.664 4.785 12.063 1.00 86.81 330 ALA A O 1
ATOM 2638 N N . TYR A 1 331 ? -5.451 3.435 10.750 1.00 86.44 331 TYR A N 1
ATOM 2639 C CA . TYR A 1 331 ? -4.155 3.957 11.137 1.00 86.44 331 TYR A CA 1
ATOM 2640 C C . TYR A 1 331 ? -3.361 4.271 9.879 1.00 86.44 331 TYR A C 1
ATOM 2642 O O . TYR A 1 331 ? -3.500 3.566 8.888 1.00 86.44 331 TYR A O 1
ATOM 2650 N N . THR A 1 332 ? -2.553 5.324 9.903 1.00 87.19 332 THR A N 1
ATOM 2651 C CA . THR A 1 332 ? -1.724 5.752 8.766 1.00 87.19 332 THR A CA 1
ATOM 2652 C C . THR A 1 332 ? -0.365 6.209 9.259 1.00 87.19 332 THR A C 1
ATOM 2654 O O . THR A 1 332 ? -0.277 6.809 10.334 1.00 87.19 332 THR A O 1
ATOM 2657 N N . GLN A 1 333 ? 0.681 6.030 8.460 1.00 83.94 333 GLN A N 1
ATOM 2658 C CA . GLN A 1 333 ? 1.952 6.695 8.724 1.00 83.94 333 GLN A CA 1
ATOM 2659 C C . GLN A 1 333 ? 1.850 8.183 8.371 1.00 83.94 333 GLN A C 1
ATOM 2661 O O . GLN A 1 333 ? 1.307 8.554 7.331 1.00 83.94 333 GLN A O 1
ATOM 2666 N N . VAL A 1 334 ? 2.377 9.042 9.240 1.00 86.56 334 VAL A N 1
ATOM 2667 C CA . VAL A 1 334 ? 2.439 10.491 9.028 1.00 86.56 334 VAL A CA 1
ATOM 2668 C C . VAL A 1 334 ? 3.731 10.825 8.301 1.00 86.56 334 VAL A C 1
ATOM 2670 O O . VAL A 1 334 ? 4.821 10.520 8.791 1.00 86.56 334 VAL A O 1
ATOM 2673 N N . VAL A 1 335 ? 3.605 11.463 7.140 1.00 85.38 335 VAL A N 1
ATOM 2674 C CA . VAL A 1 335 ? 4.739 11.936 6.345 1.00 85.38 335 VAL A CA 1
ATOM 2675 C C . VAL A 1 335 ? 5.335 13.164 7.032 1.00 85.38 335 VAL A C 1
ATOM 2677 O O . VAL A 1 335 ? 4.656 14.176 7.216 1.00 85.38 335 VAL A O 1
ATOM 2680 N N . ASP A 1 336 ? 6.620 13.109 7.369 1.00 86.62 336 ASP A N 1
ATOM 2681 C CA . ASP A 1 336 ? 7.385 14.287 7.773 1.00 86.62 336 ASP A CA 1
ATOM 2682 C C . ASP A 1 336 ? 7.695 15.106 6.519 1.00 86.62 336 ASP A C 1
ATOM 2684 O O . ASP A 1 336 ? 8.668 14.851 5.812 1.00 86.62 336 ASP A O 1
ATOM 2688 N N . SER A 1 337 ? 6.827 16.065 6.199 1.00 85.69 337 SER A N 1
ATOM 2689 C CA . SER A 1 337 ? 6.929 16.867 4.975 1.00 85.69 337 SER A CA 1
ATOM 2690 C C . SER A 1 337 ? 8.216 17.698 4.916 1.00 85.69 337 SER A C 1
ATOM 2692 O O . SER A 1 337 ? 8.769 17.890 3.836 1.00 85.69 337 SER A O 1
ATOM 2694 N N . THR A 1 338 ? 8.735 18.150 6.061 1.00 86.25 338 THR A N 1
ATOM 2695 C CA . THR A 1 338 ? 9.977 18.934 6.123 1.00 86.25 338 THR A CA 1
ATOM 2696 C C . THR A 1 338 ? 11.177 18.050 5.815 1.00 86.25 338 THR A C 1
ATOM 2698 O O . THR A 1 338 ? 11.952 18.362 4.909 1.00 86.25 338 THR A O 1
ATOM 2701 N N . ALA A 1 339 ? 11.306 16.918 6.515 1.00 84.69 339 ALA A N 1
ATOM 2702 C CA . ALA A 1 339 ? 12.380 15.964 6.256 1.00 84.69 339 ALA A CA 1
ATOM 2703 C C . ALA A 1 339 ? 12.279 15.382 4.841 1.00 84.69 339 ALA A C 1
ATOM 2705 O O . ALA A 1 339 ? 13.295 15.196 4.174 1.00 84.69 339 ALA A O 1
ATOM 2706 N N . SER A 1 340 ? 11.056 15.143 4.361 1.00 84.12 340 SER A N 1
ATOM 2707 C CA . SER A 1 340 ? 10.813 14.608 3.024 1.00 84.12 340 SER A CA 1
ATOM 2708 C C . SER A 1 340 ? 11.219 15.582 1.922 1.00 84.12 340 SER A C 1
ATOM 2710 O O . SER A 1 340 ? 11.913 15.210 0.975 1.00 84.12 340 SER A O 1
ATOM 2712 N N . SER A 1 341 ? 10.815 16.848 2.069 1.00 85.12 341 SER A N 1
ATOM 2713 C CA . SER A 1 341 ? 11.146 17.920 1.135 1.00 85.12 341 SER A CA 1
ATOM 2714 C C . SER A 1 341 ? 12.655 18.171 1.091 1.00 85.12 341 SER A C 1
ATOM 2716 O O . SER A 1 341 ? 13.238 18.242 0.010 1.00 85.12 341 SER A O 1
ATOM 2718 N N . ALA A 1 342 ? 13.321 18.215 2.248 1.00 83.75 342 ALA A N 1
ATOM 2719 C CA . ALA A 1 342 ? 14.770 18.397 2.326 1.00 83.75 342 ALA A CA 1
ATOM 2720 C C . ALA A 1 342 ? 15.559 17.208 1.749 1.00 83.75 342 ALA A C 1
ATOM 2722 O O . ALA A 1 342 ? 16.632 17.397 1.179 1.00 83.75 342 ALA A O 1
ATOM 2723 N N . ALA A 1 343 ? 15.040 15.985 1.891 1.00 81.38 343 ALA A N 1
ATOM 2724 C CA . ALA A 1 343 ? 15.693 14.774 1.400 1.00 81.38 343 ALA A CA 1
ATOM 2725 C C . ALA A 1 343 ? 15.370 14.442 -0.068 1.00 81.38 343 ALA A C 1
ATOM 2727 O O . ALA A 1 343 ? 16.030 13.574 -0.638 1.00 81.38 343 ALA A O 1
ATOM 2728 N N . GLY A 1 344 ? 14.361 15.081 -0.672 1.00 77.31 344 GLY A N 1
ATOM 2729 C CA . GLY A 1 344 ? 13.878 14.722 -2.009 1.00 77.31 344 GLY A CA 1
ATOM 2730 C C . GLY A 1 344 ? 13.315 13.297 -2.074 1.00 77.31 344 GLY A C 1
ATOM 2731 O O . GLY A 1 344 ? 13.460 12.623 -3.090 1.00 77.31 344 GLY A O 1
ATOM 2732 N N . MET A 1 345 ? 12.723 12.812 -0.979 1.00 75.50 345 MET A N 1
ATOM 2733 C CA . MET A 1 345 ? 12.111 11.482 -0.877 1.00 75.50 345 MET A CA 1
ATOM 2734 C C . MET A 1 345 ? 11.150 11.417 0.316 1.00 75.50 345 MET A C 1
ATOM 2736 O O . MET A 1 345 ? 11.344 12.140 1.286 1.00 75.50 345 MET A O 1
ATOM 2740 N N . ALA A 1 346 ? 10.169 10.513 0.311 1.00 78.19 346 ALA A N 1
ATOM 2741 C CA . ALA A 1 346 ? 9.249 10.373 1.441 1.00 78.19 346 ALA A CA 1
ATOM 2742 C C . ALA A 1 346 ? 9.961 9.924 2.738 1.00 78.19 346 ALA A C 1
ATOM 2744 O O . ALA A 1 346 ? 10.771 8.989 2.757 1.00 78.19 346 ALA A O 1
ATOM 2745 N N . LYS A 1 347 ? 9.640 10.606 3.839 1.00 80.69 347 LYS A N 1
ATOM 2746 C CA . LYS A 1 347 ? 10.050 10.321 5.217 1.00 80.69 347 LYS A CA 1
ATOM 2747 C C . LYS A 1 347 ? 8.820 10.277 6.099 1.00 80.69 347 LYS A C 1
ATOM 2749 O O . LYS A 1 347 ? 7.912 11.083 5.931 1.00 80.69 347 LYS A O 1
ATOM 2754 N N . TYR A 1 348 ? 8.814 9.361 7.057 1.00 82.88 348 TYR A N 1
ATOM 2755 C CA . TYR A 1 348 ? 7.696 9.162 7.970 1.00 82.88 348 TYR A CA 1
ATOM 2756 C C . TYR A 1 348 ? 8.169 9.431 9.391 1.00 82.88 348 TYR A C 1
ATOM 2758 O O . TYR A 1 348 ? 9.212 8.924 9.801 1.00 82.88 348 TYR A O 1
ATOM 2766 N N . GLY A 1 349 ? 7.423 10.268 10.106 1.00 78.62 349 GLY A N 1
ATOM 2767 C CA . GLY A 1 349 ? 7.789 10.750 11.440 1.00 78.62 349 GLY A CA 1
ATOM 2768 C C . GLY A 1 349 ? 6.837 10.303 12.545 1.00 78.62 349 GLY A C 1
ATOM 2769 O O . GLY A 1 349 ? 7.074 10.607 13.708 1.00 78.62 349 GLY A O 1
ATOM 2770 N N . GLY A 1 350 ? 5.749 9.603 12.214 1.00 81.19 350 GLY A N 1
ATOM 2771 C CA . GLY A 1 350 ? 4.780 9.183 13.220 1.00 81.19 350 GLY A CA 1
ATOM 2772 C C . GLY A 1 350 ? 3.654 8.310 12.687 1.00 81.19 350 GLY A C 1
ATOM 2773 O O . GLY A 1 350 ? 3.622 7.942 11.514 1.00 81.19 350 GLY A O 1
ATOM 2774 N N . LEU A 1 351 ? 2.713 8.005 13.577 1.00 79.06 351 LEU A N 1
ATOM 2775 C CA . LEU A 1 351 ? 1.504 7.234 13.306 1.00 79.06 351 LEU A CA 1
ATOM 2776 C C . LEU A 1 351 ? 0.281 8.077 13.682 1.00 79.06 351 LEU A C 1
ATOM 2778 O O . LEU A 1 351 ? 0.231 8.648 14.769 1.00 79.06 351 LEU A O 1
ATOM 2782 N N . ALA A 1 352 ? -0.718 8.129 12.807 1.00 80.44 352 ALA A N 1
ATOM 2783 C CA . ALA A 1 352 ? -2.007 8.746 13.090 1.00 80.44 352 ALA A CA 1
ATOM 2784 C C . ALA A 1 352 ? -3.090 7.672 13.197 1.00 80.44 352 ALA A C 1
ATOM 2786 O O . ALA A 1 352 ? -3.193 6.805 12.332 1.00 80.44 352 ALA A O 1
ATOM 2787 N N . LYS A 1 353 ? -3.917 7.752 14.245 1.00 86.00 353 LYS A N 1
ATOM 2788 C CA . LYS A 1 353 ? -5.168 6.994 14.367 1.00 86.00 353 LYS A CA 1
ATOM 2789 C C . LYS A 1 353 ? -6.304 7.858 13.827 1.00 86.00 353 LYS A C 1
ATOM 2791 O O . LYS A 1 353 ? -6.625 8.895 14.402 1.00 86.00 353 LYS A O 1
ATOM 2796 N N . LEU A 1 354 ? -6.903 7.429 12.728 1.00 84.44 354 LEU A N 1
ATOM 2797 C CA . LEU A 1 354 ? -8.074 8.050 12.124 1.00 84.44 354 LEU A CA 1
ATOM 2798 C C . LEU A 1 354 ? -9.340 7.513 12.788 1.00 84.44 354 LEU A C 1
ATOM 2800 O O . LEU A 1 354 ? -9.440 6.320 13.075 1.00 84.44 354 LEU A O 1
ATOM 2804 N N . TYR A 1 355 ? -10.312 8.393 13.006 1.00 84.69 355 TYR A N 1
ATOM 2805 C CA . TYR A 1 355 ? -11.636 8.048 13.510 1.00 84.69 355 TYR A CA 1
ATOM 2806 C C . TYR A 1 355 ? -12.688 8.559 12.525 1.00 84.69 355 TYR A C 1
ATOM 2808 O O . TYR A 1 355 ? -12.815 9.764 12.332 1.00 84.69 355 TYR A O 1
ATOM 2816 N N . PHE A 1 356 ? -13.399 7.642 11.870 1.00 83.12 356 PHE A N 1
ATOM 2817 C CA . PHE A 1 356 ? -14.323 7.948 10.769 1.00 83.12 356 PHE A CA 1
ATOM 2818 C C . PHE A 1 356 ? -15.769 8.173 11.217 1.00 83.12 356 PHE A C 1
ATOM 2820 O O . PHE A 1 356 ? -16.594 8.643 10.435 1.00 83.12 356 PHE A O 1
ATOM 2827 N N . GLU A 1 357 ? -16.103 7.835 12.462 1.00 71.12 357 GLU A N 1
ATOM 2828 C CA . GLU A 1 357 ? -17.420 8.134 13.014 1.00 71.12 357 GLU A CA 1
ATOM 2829 C C . GLU A 1 357 ? -17.440 9.547 13.595 1.00 71.12 357 GLU A C 1
ATOM 2831 O O . GLU A 1 357 ? -17.096 9.777 14.750 1.00 71.12 357 GLU A O 1
ATOM 2836 N N . GLU A 1 358 ? -17.941 10.513 12.834 1.00 50.88 358 GLU A N 1
ATOM 2837 C CA . GLU A 1 358 ? -18.532 11.691 13.465 1.00 50.88 358 GLU A CA 1
ATOM 2838 C C . GLU A 1 358 ? -19.640 11.215 14.419 1.00 50.88 358 GLU A C 1
ATOM 2840 O O . GLU A 1 358 ? -20.459 10.368 14.045 1.00 50.88 358 GLU A O 1
ATOM 2845 N N . ARG A 1 359 ? -19.689 11.735 15.656 1.00 42.84 359 ARG A N 1
ATOM 2846 C CA . ARG A 1 359 ? -20.861 11.540 16.520 1.00 42.84 359 ARG A CA 1
ATOM 2847 C C . ARG A 1 359 ? -22.066 12.141 15.796 1.00 42.84 359 ARG A C 1
ATOM 2849 O O . ARG A 1 359 ? -22.354 13.324 15.941 1.00 42.84 359 ARG A O 1
ATOM 2856 N N . LYS A 1 360 ? -22.807 11.312 15.065 1.00 46.16 360 LYS A N 1
ATOM 2857 C CA . LYS A 1 360 ? -24.213 11.562 14.766 1.00 46.16 360 LYS A CA 1
ATOM 2858 C C . LYS A 1 360 ? -24.977 11.429 16.075 1.00 46.16 360 LYS A C 1
ATOM 2860 O O . LYS A 1 360 ? -25.599 10.409 16.344 1.00 46.16 360 LYS A O 1
ATOM 2865 N N . LEU A 1 361 ? -24.905 12.450 16.918 1.00 49.69 361 LEU A N 1
ATOM 2866 C CA . LEU A 1 361 ? -26.090 12.748 17.695 1.00 49.69 361 LEU A CA 1
ATOM 2867 C C . LEU A 1 361 ? -27.068 13.330 16.670 1.00 49.69 361 LEU A C 1
ATOM 2869 O O . LEU A 1 361 ? -26.771 14.333 16.024 1.00 49.69 361 LEU A O 1
ATOM 2873 N N . GLU A 1 362 ? -28.200 12.662 16.454 1.00 52.03 362 GLU A N 1
ATOM 2874 C CA . GLU A 1 362 ? -29.295 13.222 15.642 1.00 52.03 362 GLU A CA 1
ATOM 2875 C C . GLU A 1 362 ? -29.882 14.493 16.286 1.00 52.03 362 GLU A C 1
ATOM 2877 O O . GLU A 1 362 ? -30.625 15.238 15.653 1.00 52.03 362 GLU A O 1
ATOM 2882 N N . PHE A 1 363 ? -29.467 14.773 17.524 1.00 56.69 363 PHE A N 1
ATOM 2883 C CA . PHE A 1 363 ? -29.826 15.911 18.344 1.00 56.69 363 PHE A CA 1
ATOM 2884 C C . PHE A 1 363 ? -28.599 16.701 18.810 1.00 56.69 363 PHE A C 1
ATOM 2886 O O . PHE A 1 363 ? -27.525 16.152 19.051 1.00 56.69 363 PHE A O 1
ATOM 2893 N N . SER A 1 364 ? -28.766 18.000 19.023 1.00 66.44 364 SER A N 1
ATOM 2894 C CA . SER A 1 364 ? -27.780 18.805 19.751 1.00 66.44 364 SER A CA 1
ATOM 2895 C C . SER A 1 364 ? -28.040 18.748 21.261 1.00 66.44 364 SER A C 1
ATOM 2897 O O . SER A 1 364 ? -29.158 18.494 21.698 1.00 66.44 364 SER A O 1
ATOM 2899 N N . LEU A 1 365 ? -27.008 18.973 22.079 1.00 71.44 365 LEU A N 1
ATOM 2900 C CA . LEU A 1 365 ? -27.120 19.031 23.541 1.00 71.44 365 LEU A CA 1
ATOM 2901 C C . LEU A 1 365 ? -26.818 20.446 24.040 1.00 71.44 365 LEU A C 1
ATOM 2903 O O . LEU A 1 365 ? -25.796 21.020 23.669 1.00 71.44 365 LEU A O 1
ATOM 2907 N N . VAL A 1 366 ? -27.668 20.971 24.922 1.00 80.38 366 VAL A N 1
ATOM 2908 C CA . VAL A 1 366 ? -27.380 22.167 25.726 1.00 80.38 366 VAL A CA 1
ATOM 2909 C C . VAL A 1 366 ? -26.836 21.719 27.075 1.00 80.38 366 VAL A C 1
ATOM 2911 O O . VAL A 1 366 ? -27.455 20.905 27.761 1.00 80.38 366 VAL A O 1
ATOM 2914 N N . TYR A 1 367 ? -25.681 22.252 27.460 1.00 75.62 367 TYR A N 1
ATOM 2915 C CA . TYR A 1 367 ? -25.056 21.982 28.750 1.00 75.62 367 TYR A CA 1
ATOM 2916 C C . TYR A 1 367 ? -25.267 23.179 29.675 1.00 75.62 367 TYR A C 1
ATOM 2918 O O . TYR A 1 367 ? -24.929 24.304 29.316 1.00 75.62 367 TYR A O 1
ATOM 2926 N N . ILE A 1 368 ? -25.788 22.931 30.876 1.00 78.56 368 ILE A N 1
ATOM 2927 C CA . ILE A 1 368 ? -25.807 23.905 31.969 1.00 78.56 368 ILE A CA 1
ATOM 2928 C C . ILE A 1 368 ? -24.689 23.510 32.923 1.00 78.56 368 ILE A C 1
ATOM 2930 O O . ILE A 1 368 ? -24.704 22.408 33.468 1.00 78.56 368 ILE A O 1
ATOM 2934 N N . VAL A 1 369 ? -23.706 24.384 33.105 1.00 77.62 369 VAL A N 1
ATOM 2935 C CA . VAL A 1 369 ? -22.519 24.125 33.930 1.00 77.62 369 VAL A CA 1
ATOM 2936 C C . VAL A 1 369 ? -22.498 25.056 35.138 1.00 77.62 369 VAL A C 1
ATOM 2938 O O . VAL A 1 369 ? -22.942 26.200 35.050 1.00 77.62 369 VAL A O 1
ATOM 2941 N N . ASP A 1 370 ? -21.970 24.579 36.266 1.00 83.31 370 ASP A N 1
ATOM 2942 C CA . ASP A 1 370 ? -21.681 25.450 37.405 1.00 83.31 370 ASP A CA 1
ATOM 2943 C C . ASP A 1 370 ? -20.408 26.245 37.097 1.00 83.31 370 ASP A C 1
ATOM 2945 O O . ASP A 1 370 ? -19.298 25.710 37.098 1.00 83.31 370 ASP A O 1
ATOM 2949 N N . ALA A 1 371 ? -20.570 27.542 36.839 1.00 78.19 371 ALA A N 1
ATOM 2950 C CA . ALA A 1 371 ? -19.470 28.430 36.484 1.00 78.19 371 ALA A CA 1
ATOM 2951 C C . ALA A 1 371 ? -18.394 28.549 37.579 1.00 78.19 371 ALA A C 1
ATOM 2953 O O . ALA A 1 371 ? -17.259 28.912 37.278 1.00 78.19 371 ALA A O 1
ATOM 2954 N N . LYS A 1 372 ? -18.711 28.233 38.843 1.00 76.62 372 LYS A N 1
ATOM 2955 C CA . LYS A 1 372 ? -17.730 28.240 39.940 1.00 76.62 372 LYS A CA 1
ATOM 2956 C C . LYS A 1 372 ? -16.950 26.930 40.045 1.00 76.62 372 LYS A C 1
ATOM 2958 O O . LYS A 1 372 ? -15.953 26.880 40.759 1.00 76.62 372 LYS A O 1
ATOM 2963 N N . GLN A 1 373 ? -17.402 25.873 39.368 1.00 78.19 373 GLN A N 1
ATOM 2964 C CA . GLN A 1 373 ? -16.854 24.520 39.475 1.00 78.19 373 GLN A CA 1
ATOM 2965 C C . GLN A 1 373 ? -16.822 23.829 38.105 1.00 78.19 373 GLN A C 1
ATOM 2967 O O . GLN A 1 373 ? -17.347 22.731 37.934 1.00 78.19 373 GLN A O 1
ATOM 2972 N N . LEU A 1 374 ? -16.160 24.462 37.131 1.00 68.88 374 LEU A N 1
ATOM 2973 C CA . LEU A 1 374 ? -16.075 23.997 35.736 1.00 68.88 374 LEU A CA 1
ATOM 2974 C C . LEU A 1 374 ? -15.454 22.598 35.555 1.00 68.88 374 LEU A C 1
ATOM 2976 O O . LEU A 1 374 ? -15.578 22.012 34.485 1.00 68.88 374 LEU A O 1
ATOM 2980 N N . SER A 1 375 ? -14.774 22.068 36.575 1.00 70.75 375 SER A N 1
ATOM 2981 C CA . SER A 1 375 ? -14.200 20.718 36.571 1.00 70.75 375 SER A CA 1
ATOM 2982 C C . SER A 1 375 ? -15.206 19.611 36.903 1.00 70.75 375 SER A C 1
ATOM 2984 O O . SER A 1 375 ? -14.885 18.436 36.726 1.00 70.75 375 SER A O 1
ATOM 2986 N N . ARG A 1 376 ? -16.403 19.950 37.400 1.00 73.19 376 ARG A N 1
ATOM 2987 C CA . ARG A 1 376 ? -17.480 18.984 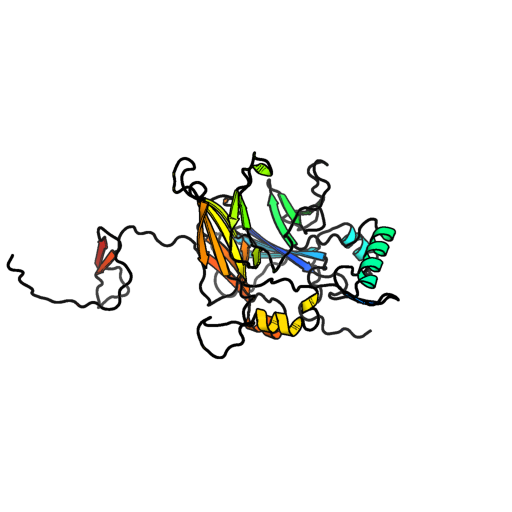37.655 1.00 73.19 376 ARG A CA 1
ATOM 2988 C C . ARG A 1 376 ? -18.303 18.733 36.397 1.00 73.19 376 ARG A C 1
ATOM 2990 O O . ARG A 1 376 ? -18.282 19.515 35.449 1.00 73.19 376 ARG A O 1
ATOM 2997 N N . GLU A 1 377 ? -19.052 17.632 36.396 1.00 71.94 377 GLU A N 1
ATOM 2998 C CA . GLU A 1 377 ? -20.011 17.375 35.325 1.00 71.94 377 GLU A CA 1
ATOM 2999 C C . GLU A 1 377 ? -21.053 18.497 35.223 1.00 71.94 377 GLU A C 1
ATOM 3001 O O . GLU A 1 377 ? -21.398 19.147 36.212 1.00 71.94 377 GLU A O 1
ATOM 3006 N N . ALA A 1 378 ? -21.563 18.711 34.007 1.00 73.44 378 ALA A N 1
ATOM 3007 C CA . ALA A 1 378 ? -22.633 19.666 33.762 1.00 73.44 378 ALA A CA 1
ATOM 3008 C C . ALA A 1 378 ? -23.834 19.376 34.673 1.00 73.44 378 ALA A C 1
ATOM 3010 O O . ALA A 1 378 ? -24.323 18.248 34.724 1.00 73.44 378 ALA A O 1
ATOM 3011 N N . VAL A 1 379 ? -24.319 20.421 35.342 1.00 84.44 379 VAL A N 1
ATOM 3012 C CA . VAL A 1 379 ? -25.485 20.407 36.235 1.00 84.44 379 VAL A CA 1
ATOM 3013 C C . VAL A 1 379 ? -26.723 19.879 35.511 1.00 84.44 379 VAL A C 1
ATOM 3015 O O . VAL A 1 379 ? -27.537 19.182 36.109 1.00 84.44 379 VAL A O 1
ATOM 3018 N N . ALA A 1 380 ? -26.854 20.171 34.215 1.00 70.56 380 ALA A N 1
ATOM 3019 C CA . ALA A 1 380 ? -27.865 19.563 33.361 1.00 70.56 380 ALA A CA 1
ATOM 3020 C C . ALA A 1 380 ? -27.374 19.415 31.916 1.00 70.56 380 ALA A C 1
ATOM 3022 O O . ALA A 1 380 ? -26.569 20.212 31.426 1.00 70.56 380 ALA A O 1
ATOM 3023 N N . LYS A 1 381 ? -27.903 18.402 31.222 1.00 80.31 381 LYS A N 1
ATOM 3024 C CA . LYS A 1 381 ? -27.719 18.164 29.784 1.00 80.31 381 LYS A CA 1
ATOM 3025 C C . LYS A 1 381 ? -29.103 18.031 29.155 1.00 80.31 381 LYS A C 1
ATOM 3027 O O . LYS A 1 381 ? -29.852 17.133 29.526 1.00 80.31 381 LYS A O 1
ATOM 3032 N N . ILE A 1 382 ? -29.448 18.922 28.234 1.00 74.94 382 ILE A N 1
ATOM 3033 C CA . ILE A 1 382 ? -30.770 18.972 27.601 1.00 74.94 382 ILE A CA 1
ATOM 3034 C C . ILE A 1 382 ? -30.613 18.567 26.139 1.00 74.94 382 ILE A C 1
ATOM 3036 O O . ILE A 1 382 ? -29.903 19.237 25.391 1.00 74.94 382 ILE A O 1
ATOM 3040 N N . ALA A 1 383 ? -31.256 17.471 25.736 1.00 75.38 383 ALA A N 1
ATOM 3041 C CA . ALA A 1 383 ? -31.309 17.050 24.339 1.00 75.38 383 ALA A CA 1
ATOM 3042 C C . ALA A 1 383 ? -32.311 17.914 23.567 1.00 75.38 383 ALA A C 1
ATOM 3044 O O . ALA A 1 383 ? -33.462 18.056 23.977 1.00 75.38 383 ALA A O 1
ATOM 3045 N N . LEU A 1 384 ? -31.864 18.498 22.460 1.00 56.03 384 LEU A N 1
ATOM 3046 C CA . LEU A 1 384 ? -32.710 19.236 21.530 1.00 56.03 384 LEU A CA 1
ATOM 3047 C C . LEU A 1 384 ? -33.369 18.252 20.553 1.00 56.03 384 LEU A C 1
ATOM 3049 O O . LEU A 1 384 ? -32.737 17.280 20.167 1.00 56.03 384 LEU A O 1
ATOM 3053 N N . PRO A 1 385 ? -34.617 18.462 20.119 1.00 62.97 385 PRO A N 1
ATOM 3054 C CA . PRO A 1 385 ? -35.315 17.507 19.252 1.00 62.97 385 PRO A CA 1
ATOM 3055 C C . PRO A 1 385 ? -34.716 17.403 17.839 1.00 62.97 385 PRO A C 1
ATOM 3057 O O . PRO A 1 385 ? -35.036 16.468 17.114 1.00 62.97 385 PRO A O 1
ATOM 3060 N N . GLU A 1 386 ? -33.839 18.337 17.456 1.00 49.19 386 GLU A N 1
ATOM 3061 C CA . GLU A 1 386 ? -33.162 18.362 16.162 1.00 49.19 386 GLU A CA 1
ATOM 3062 C C . GLU A 1 386 ? -31.699 18.822 16.292 1.00 49.19 386 GLU A C 1
ATOM 3064 O O . GLU A 1 386 ? -31.272 19.411 17.294 1.00 49.19 386 GLU A O 1
ATOM 3069 N N . ARG A 1 387 ? -30.913 18.560 15.244 1.00 67.31 387 ARG A N 1
ATOM 3070 C CA . ARG A 1 387 ? -29.525 19.013 15.111 1.00 67.31 387 ARG A CA 1
ATOM 3071 C C . ARG A 1 387 ? -29.461 20.524 14.857 1.00 67.31 387 ARG A C 1
ATOM 3073 O O . ARG A 1 387 ? -29.873 20.993 13.799 1.00 67.31 387 ARG A O 1
ATOM 3080 N N . VAL A 1 388 ? -28.806 21.256 15.756 1.00 59.00 388 VAL A N 1
ATOM 3081 C CA . VAL A 1 388 ? -28.438 22.667 15.570 1.00 59.00 388 VAL A CA 1
ATOM 3082 C C . VAL A 1 388 ? -27.144 22.752 14.739 1.00 59.00 388 VAL A C 1
ATOM 3084 O O . VAL A 1 388 ? -26.136 22.153 15.126 1.00 59.00 388 VAL A O 1
ATOM 3087 N N . PRO A 1 389 ? -27.138 23.441 13.581 1.00 46.88 389 PRO A N 1
ATOM 3088 C CA . PRO A 1 389 ? -25.939 23.638 12.765 1.00 46.88 389 PRO A CA 1
ATOM 3089 C C . PRO A 1 389 ? -24.942 24.609 13.424 1.00 46.88 389 PRO A C 1
ATOM 3091 O O . PRO A 1 389 ? -25.255 25.282 14.402 1.00 46.88 389 PRO A O 1
ATOM 3094 N N . TYR A 1 390 ? -23.727 24.687 12.878 1.00 38.19 390 TYR A N 1
ATOM 3095 C CA . TYR A 1 390 ? -22.677 25.579 13.379 1.00 38.19 390 TYR A C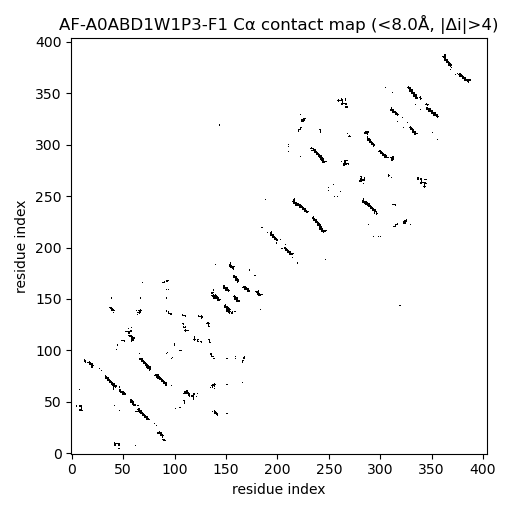A 1
ATOM 3096 C C . TYR A 1 390 ? -23.121 27.057 13.349 1.00 38.19 390 TYR A C 1
ATOM 3098 O O . TYR A 1 390 ? -23.654 27.516 12.339 1.00 38.19 390 TYR A O 1
ATOM 3106 N N . GLY A 1 391 ? -22.882 27.798 14.437 1.00 34.94 391 GLY A N 1
ATOM 3107 C CA . GLY A 1 391 ? -23.241 29.214 14.601 1.00 34.94 391 GLY A CA 1
ATOM 3108 C C . GLY A 1 391 ? -22.150 29.999 15.343 1.00 34.94 391 GLY A C 1
ATOM 3109 O O . GLY A 1 391 ? -21.249 29.396 15.920 1.00 34.94 391 GLY A O 1
ATOM 3110 N N . PHE A 1 392 ? -22.202 31.337 15.299 1.00 33.25 392 PHE A N 1
ATOM 3111 C CA . PHE A 1 392 ? -21.096 32.207 15.746 1.00 33.25 392 PHE A CA 1
ATOM 3112 C C . PHE A 1 392 ? -21.274 32.823 17.145 1.00 33.25 392 PHE A C 1
ATOM 3114 O O . PHE A 1 392 ? -20.404 32.650 17.994 1.00 33.25 392 PHE A O 1
ATOM 3121 N N . HIS A 1 393 ? -22.369 33.543 17.407 1.00 42.72 393 HIS A N 1
ATOM 3122 C CA . HIS A 1 393 ? -22.589 34.262 18.671 1.00 42.72 393 HIS A CA 1
ATOM 3123 C C . HIS A 1 393 ? -23.977 33.962 19.249 1.00 42.72 393 HIS A C 1
ATOM 3125 O O . HIS A 1 393 ? -24.924 33.739 18.498 1.00 42.72 393 HIS A O 1
ATOM 3131 N N . GLY A 1 394 ? -24.090 33.980 20.579 1.00 41.31 394 GLY A N 1
ATOM 3132 C CA . GLY A 1 394 ? -25.341 33.835 21.325 1.00 41.31 394 GLY A CA 1
ATOM 3133 C C . GLY A 1 394 ? -25.276 34.620 22.636 1.00 41.31 394 GLY A C 1
ATOM 3134 O O . GLY A 1 394 ? -24.185 34.855 23.151 1.00 41.31 394 GLY A O 1
ATOM 3135 N N . ASP A 1 395 ? -26.432 35.038 23.149 1.00 45.62 395 ASP A N 1
ATOM 3136 C CA . ASP A 1 395 ? -26.574 35.822 24.383 1.00 45.62 395 ASP A CA 1
ATOM 3137 C C . ASP A 1 395 ? -27.752 35.286 25.220 1.00 45.62 395 ASP A C 1
ATOM 3139 O O . ASP A 1 395 ? -28.638 34.608 24.690 1.00 45.62 395 ASP A O 1
ATOM 3143 N N . PHE A 1 396 ? -27.766 35.568 26.524 1.00 60.09 396 PHE A N 1
ATOM 3144 C CA . PHE A 1 396 ? -28.830 35.175 27.451 1.00 60.09 396 PHE A CA 1
ATOM 3145 C C . PHE A 1 396 ? -29.579 36.412 27.959 1.00 60.09 396 PHE A C 1
ATOM 3147 O O . PHE A 1 396 ? -29.032 37.218 28.708 1.00 60.09 396 PHE A O 1
ATOM 3154 N N . MET A 1 397 ? -30.859 36.541 27.603 1.00 54.78 397 MET A N 1
ATOM 3155 C CA . MET A 1 397 ? -31.718 37.643 28.053 1.00 54.78 397 MET A CA 1
ATOM 3156 C C . MET A 1 397 ? -32.686 37.169 29.140 1.00 54.78 397 MET A C 1
ATOM 3158 O O . MET A 1 397 ? -33.450 36.226 28.932 1.00 54.78 397 MET A O 1
ATOM 3162 N N . SER A 1 398 ? -32.693 37.837 30.293 1.00 51.44 398 SER A N 1
ATOM 3163 C CA . SER A 1 398 ? -33.653 37.578 31.371 1.00 51.44 398 SER A CA 1
ATOM 3164 C C . SER A 1 398 ? -34.919 38.446 31.236 1.00 51.44 398 SER A C 1
ATOM 3166 O O . SER A 1 398 ? -34.868 39.562 30.726 1.00 51.44 398 SER A O 1
ATOM 3168 N N . ASN A 1 399 ? -36.062 37.942 31.726 1.00 48.84 399 ASN A N 1
ATOM 3169 C CA . ASN A 1 399 ? -37.342 38.664 31.883 1.00 48.84 399 ASN A CA 1
ATOM 3170 C C . ASN A 1 399 ? -38.060 39.157 30.608 1.00 48.84 399 ASN A C 1
ATOM 3172 O O . ASN A 1 399 ? -38.576 40.274 30.578 1.00 48.84 399 ASN A O 1
ATOM 3176 N N . ILE A 1 400 ? -38.209 38.309 29.588 1.00 45.44 400 ILE A N 1
ATOM 3177 C CA . ILE A 1 400 ? -39.176 38.577 28.511 1.00 45.44 400 ILE A CA 1
ATOM 3178 C C . ILE A 1 400 ? -40.532 37.973 28.901 1.00 45.44 400 ILE A C 1
ATOM 3180 O O . ILE A 1 400 ? -40.734 36.763 28.824 1.00 45.44 400 ILE A O 1
ATOM 3184 N N . VAL A 1 401 ? -41.481 38.820 29.310 1.00 43.47 401 VAL A N 1
ATOM 3185 C CA . VAL A 1 401 ? -42.904 38.448 29.351 1.00 43.47 401 VAL A CA 1
ATOM 3186 C C . VAL A 1 401 ? -43.411 38.459 27.912 1.00 43.47 401 VAL A C 1
ATOM 3188 O O . VAL A 1 401 ? -43.726 39.515 27.366 1.00 43.47 401 VAL A O 1
ATOM 3191 N N . LEU A 1 402 ? -43.482 37.287 27.283 1.00 42.81 402 LEU A N 1
ATOM 3192 C CA . LEU A 1 402 ? -44.235 37.125 26.043 1.00 42.81 402 LEU A CA 1
ATOM 3193 C C . LEU A 1 402 ? -45.726 37.170 26.402 1.00 42.81 402 LEU A C 1
ATOM 3195 O O . LEU A 1 402 ? -46.294 36.183 26.866 1.00 42.81 402 LEU A O 1
ATOM 3199 N N . LYS A 1 403 ? -46.352 38.340 26.232 1.00 39.62 403 LYS A N 1
ATOM 3200 C CA . LYS A 1 403 ? -47.804 38.399 26.038 1.00 39.62 403 LYS A CA 1
ATOM 3201 C C . LYS A 1 403 ? -48.089 37.684 24.718 1.00 39.62 403 LYS A C 1
ATOM 3203 O O . LYS A 1 403 ? -47.605 38.135 23.682 1.00 39.62 403 LYS A O 1
ATOM 3208 N N . ILE A 1 404 ? -48.782 36.553 24.815 1.00 41.91 404 ILE A N 1
ATOM 3209 C CA . ILE A 1 404 ? -49.311 35.792 23.677 1.00 41.91 404 ILE A CA 1
ATOM 3210 C C . ILE A 1 404 ? -50.356 36.643 22.958 1.00 41.91 404 ILE A C 1
ATOM 3212 O O . ILE A 1 404 ? -51.147 37.302 23.678 1.00 41.91 404 ILE A O 1
#

Mean predicted aligned error: 15.27 Å

Solvent-accessible surface area (backbone atoms only — not comparable to full-atom values): 23740 Å² total; per-residue (Å²): 134,82,84,67,87,49,72,96,46,48,52,77,79,67,70,86,62,74,40,76,63,81,89,69,89,82,78,85,61,90,84,59,79,69,47,71,53,67,46,46,29,51,35,16,90,86,46,53,61,49,67,47,79,56,98,53,37,39,16,28,38,54,86,77,74,14,37,8,32,38,42,36,39,38,38,40,67,41,100,82,72,82,48,78,45,40,36,41,43,50,31,61,50,69,30,74,49,47,50,53,27,62,74,66,74,46,89,80,75,51,39,45,84,37,56,36,70,59,19,18,53,50,24,28,51,52,23,30,75,75,70,76,42,49,68,75,53,35,37,16,69,37,60,49,78,60,95,95,40,34,32,30,26,25,50,82,31,60,32,32,33,33,41,87,89,77,50,44,55,76,44,76,57,30,73,91,74,77,43,90,58,58,43,87,72,83,86,90,88,71,91,90,61,82,33,65,51,72,50,59,53,95,89,54,54,86,87,56,45,47,74,39,85,46,83,71,50,25,68,72,45,65,52,46,46,26,73,43,72,54,84,91,44,77,73,14,24,45,36,43,29,25,24,31,19,61,36,67,86,65,85,52,85,84,54,63,85,48,50,48,60,51,34,20,36,14,32,30,79,58,89,56,99,77,68,95,86,66,66,92,68,50,27,33,43,46,20,29,43,28,39,39,39,38,24,75,68,77,69,48,74,51,71,49,70,76,50,72,67,89,59,34,32,41,72,48,45,55,64,73,93,37,66,58,42,87,63,55,57,39,35,27,35,25,42,31,30,65,64,8,20,75,65,28,43,94,36,73,73,49,78,44,78,46,72,70,68,71,85,77,56,72,37,33,73,50,75,42,64,49,84,93,47,75,91,52,78,57,78,39,77,45,78,40,97,48,62,74,74,93,79,90,85,87,86,89,82,83,88,79,81,78,79,127

InterPro domains:
  IPR004294 Carotenoid oxygenase [PF03055] (9-192)
  IPR004294 Carotenoid oxygenase [PF03055] (364-397)
  IPR004294 Carotenoid oxygenase [PTHR10543] (14-191)

Foldseek 3Di:
DDPDCLDPQAADDWPPDKDWDPDDDDDDDLPDDFDKDKWKAFGAPVGAFDKDQDPQWIATGDSRQHAIKMKMWGWDADPPSPDITIIIGMDTAPDPLVVVCVVVVHDDQHHQPDIRPRVNVVSQVVCCVPPVGRGDQRLGQGWDDDPNWIWGADQFAAIFTADRPHRYTPGGPQVVVPHGGGDHQDDDDDDPDWDWDWDADPPHDPVRTDIATDQDWDFHAWQAWAWDDDPVDQQTWIKTKTWIFRYDPDDDPVNVPCLLQLQLQCLAQDPDPDDPDDDPSGVRVQIFIKMWIQRPRVRDIDIDGLDDSPWRWHDKYDDPVQHHHDDFKIKTFTWPSNVRSVRSHTDTDDMDIDGRDDPPPQWDWDFAQDPVCNVDGGPDIDTDPGDDDDDDDDDDDPDDPPPD

Nearest PDB structures (foldseek):
  5kk0-assembly4_D  TM=5.779E-01  e=2.452E-15  Synechocystis sp. PCC 6803 substr. Kazusa
  5kjb-assembly5_E  TM=5.749E-01  e=2.588E-15  Synechocystis sp. PCC 6803 substr. Kazusa
  6big-assembly2_B  TM=5.762E-01  e=3.391E-15  Synechocystis sp. PCC 6803 substr. Kazusa
  6c7k-assembly2_B  TM=5.762E-01  e=1.460E-14  Synechocystis sp. PCC 6803 substr. Kazusa
  8fty-assembly2_B  TM=5.270E-01  e=4.853E-11  Trichoplusia ni

Sequence (404 aa):
MGRRNMSNFAPVEEIGEAIFLTNIEGRIPDDFPEGVYIRNGSNPLFGGLLSAVSLFGRTSEIWVEGEGMLHALYLSKSSGGSNWNVIYNNKYVGTDTFLLEKERKKPAFLPAVEGDPLAVLSSFVLNMLRFGIPNKHMSNTNVFEHSGKLYSIAENYVPQEIDILTLRTLGNWDLNGAWTRPFTSHPKYEKEEYARIGVMPRYGNAESIRWFPVVASCAFHIINCFEDGDELLVNYKVVVMACRAQESIIPGPELGLNKFEWFSRGLKHIKSFEKNGENPQDGLLFTRAYEWRLNMKTRGMKHGNLTGTQFSMDFPFINGNFVGLKNKYAYTQVVDSTASSAAGMAKYGGLAKLYFEERKLEFSLVYIVDAKQLSREAVAKIALPERVPYGFHGDFMSNIVLKI

pLDDT: mean 78.38, std 14.96, range [29.27, 95.94]